Protein AF-A0AA36HNW7-F1 (afdb_monomer_lite)

Structure (mmCIF, N/CA/C/O backbone):
data_AF-A0AA36HNW7-F1
#
_entry.id   AF-A0AA36HNW7-F1
#
loop_
_atom_site.group_PDB
_atom_site.id
_atom_site.type_symbol
_atom_site.label_atom_id
_atom_site.label_alt_id
_atom_site.label_comp_id
_atom_site.label_asym_id
_atom_site.label_entity_id
_atom_site.label_seq_id
_atom_site.pdbx_PDB_ins_code
_atom_site.Cartn_x
_atom_site.Cartn_y
_atom_site.Cartn_z
_atom_site.occupancy
_atom_site.B_iso_or_equiv
_atom_site.auth_seq_id
_atom_site.auth_comp_id
_atom_site.auth_asym_id
_atom_site.auth_atom_id
_atom_site.pdbx_PDB_model_num
ATOM 1 N N . MET A 1 1 ? 58.683 -24.981 82.540 1.00 40.97 1 MET A N 1
ATOM 2 C CA . MET A 1 1 ? 58.123 -23.628 82.374 1.00 40.97 1 MET A CA 1
ATOM 3 C C . MET A 1 1 ? 56.638 -23.739 82.635 1.00 40.97 1 MET A C 1
ATOM 5 O O . MET A 1 1 ? 56.112 -24.827 82.447 1.00 40.97 1 MET A O 1
ATOM 9 N N . ALA A 1 2 ? 56.086 -22.683 83.215 1.00 39.12 2 ALA A N 1
ATOM 10 C CA . ALA A 1 2 ? 54.794 -22.607 83.881 1.00 39.12 2 ALA A CA 1
ATOM 11 C C . ALA A 1 2 ? 53.575 -22.820 82.965 1.00 39.12 2 ALA A C 1
ATOM 13 O O . ALA A 1 2 ? 53.744 -22.773 81.746 1.00 39.12 2 ALA A O 1
ATOM 14 N N . ASP A 1 3 ? 52.422 -22.957 83.635 1.00 48.12 3 ASP A N 1
ATOM 15 C CA . ASP A 1 3 ? 51.069 -22.542 83.219 1.00 48.12 3 ASP A CA 1
ATOM 16 C C . ASP A 1 3 ? 50.421 -23.309 82.059 1.00 48.12 3 ASP A C 1
ATOM 18 O O . ASP A 1 3 ? 51.093 -23.752 81.134 1.00 48.12 3 ASP A O 1
ATOM 22 N N . ASP A 1 4 ? 49.110 -23.513 81.980 1.00 48.12 4 ASP A N 1
ATOM 23 C CA . ASP A 1 4 ? 47.923 -23.227 82.807 1.00 48.12 4 ASP A CA 1
ATOM 24 C C . ASP A 1 4 ? 46.786 -23.997 82.080 1.00 48.12 4 ASP A C 1
ATOM 26 O O . ASP A 1 4 ? 46.882 -24.225 80.872 1.00 48.12 4 ASP A O 1
ATOM 30 N N . SER A 1 5 ? 45.951 -24.763 82.782 1.00 52.31 5 SER A N 1
ATOM 31 C CA . SER A 1 5 ? 44.573 -24.423 83.188 1.00 52.31 5 SER A CA 1
ATOM 32 C C . SER A 1 5 ? 43.526 -24.480 82.056 1.00 52.31 5 SER A C 1
ATOM 34 O O . SER A 1 5 ? 43.749 -23.991 80.956 1.00 52.31 5 SER A O 1
ATOM 36 N N . GLU A 1 6 ? 42.370 -25.060 82.420 1.00 48.31 6 GLU A N 1
ATOM 37 C CA . GLU A 1 6 ? 41.018 -24.709 81.932 1.00 48.31 6 GLU A CA 1
ATOM 38 C C . GLU A 1 6 ? 40.631 -25.207 80.513 1.00 48.31 6 GLU A C 1
ATOM 40 O O . GLU A 1 6 ? 41.457 -25.319 79.620 1.00 48.31 6 GLU A O 1
ATOM 45 N N . GLU A 1 7 ? 39.397 -25.615 80.205 1.00 52.88 7 GLU A N 1
ATOM 46 C CA . GLU A 1 7 ? 38.104 -25.500 80.889 1.00 52.88 7 GLU A CA 1
ATOM 47 C C . GLU A 1 7 ? 37.075 -26.462 80.244 1.00 52.88 7 GLU A C 1
ATOM 49 O O . GLU A 1 7 ? 37.308 -27.017 79.169 1.00 52.88 7 GLU A O 1
ATOM 54 N N . GLU A 1 8 ? 35.968 -26.654 80.963 1.00 54.25 8 GLU A N 1
ATOM 55 C CA . GLU A 1 8 ? 34.762 -27.455 80.693 1.00 54.25 8 GLU A CA 1
ATOM 56 C C . GLU A 1 8 ? 33.840 -26.882 79.578 1.00 54.25 8 GLU A C 1
ATOM 58 O O . GLU A 1 8 ? 34.217 -25.947 78.878 1.00 54.25 8 GLU A O 1
ATOM 63 N N . TYR A 1 9 ? 32.615 -27.437 79.502 1.00 52.56 9 TYR A N 1
ATOM 64 C CA . TYR A 1 9 ? 31.399 -27.112 78.722 1.00 52.56 9 TYR A CA 1
ATOM 65 C C . TYR A 1 9 ? 31.183 -28.009 77.487 1.00 52.56 9 TYR A C 1
ATOM 67 O O . TYR A 1 9 ? 31.938 -27.931 76.520 1.00 52.56 9 TYR A O 1
ATOM 75 N N . ASP A 1 10 ? 30.314 -29.031 77.502 1.00 47.56 10 ASP A N 1
ATOM 76 C CA . ASP A 1 10 ? 28.872 -29.163 77.847 1.00 47.56 10 ASP A CA 1
ATOM 77 C C . ASP A 1 10 ? 27.887 -28.400 76.937 1.00 47.56 10 ASP A C 1
ATOM 79 O O . ASP A 1 10 ? 28.086 -27.235 76.600 1.00 47.56 10 ASP A O 1
ATOM 83 N N . ASP A 1 11 ? 26.805 -29.134 76.640 1.00 48.81 11 ASP A N 1
ATOM 84 C CA . ASP A 1 11 ? 25.451 -28.760 76.201 1.00 48.81 11 ASP A CA 1
ATOM 85 C C . ASP A 1 11 ? 25.216 -28.432 74.715 1.00 48.81 11 ASP A C 1
ATOM 87 O O . ASP A 1 11 ? 25.818 -27.536 74.132 1.00 48.81 11 ASP A O 1
ATOM 91 N N . GLU A 1 12 ? 24.467 -29.250 73.962 1.00 52.19 12 GLU A N 1
ATOM 92 C CA . GLU A 1 12 ? 23.044 -29.666 74.064 1.00 52.19 12 GLU A CA 1
ATOM 93 C C . GLU A 1 12 ? 22.071 -28.703 73.348 1.00 52.19 12 GLU A C 1
ATOM 95 O O . GLU A 1 12 ? 22.206 -27.485 73.402 1.00 52.19 12 GLU A O 1
ATOM 100 N N . PHE A 1 13 ? 21.044 -29.334 72.757 1.00 43.16 13 PHE A N 1
ATOM 101 C CA . PHE A 1 13 ? 19.807 -28.828 72.132 1.00 43.16 13 PHE A CA 1
ATOM 102 C C . PHE A 1 13 ? 19.886 -28.437 70.642 1.00 43.16 13 PHE A C 1
ATOM 104 O O . PHE A 1 13 ? 20.606 -27.522 70.261 1.00 43.16 13 PHE A O 1
ATOM 111 N N . ALA A 1 14 ? 19.323 -29.260 69.740 1.00 48.19 14 ALA A N 1
ATOM 112 C CA . ALA A 1 14 ? 17.888 -29.399 69.383 1.00 48.19 14 ALA A CA 1
ATOM 113 C C . ALA A 1 14 ? 17.481 -28.293 68.377 1.00 48.19 14 ALA A C 1
ATOM 115 O O . ALA A 1 14 ? 17.985 -27.184 68.460 1.00 48.19 14 ALA A O 1
ATOM 116 N N . ASP A 1 15 ? 16.701 -28.502 67.321 1.00 48.69 15 ASP A N 1
ATOM 117 C CA . ASP A 1 15 ? 15.566 -29.388 67.096 1.00 48.69 15 ASP A CA 1
ATOM 118 C C . ASP A 1 15 ? 15.468 -29.765 65.604 1.00 48.69 15 ASP A C 1
ATOM 120 O O . ASP A 1 15 ? 15.880 -29.005 64.724 1.00 48.69 15 ASP A O 1
ATOM 124 N N . ASP A 1 16 ? 14.870 -30.929 65.351 1.00 52.97 16 ASP A N 1
ATOM 125 C CA . ASP A 1 16 ? 14.282 -31.313 64.071 1.00 52.97 16 ASP A CA 1
ATOM 126 C C . ASP A 1 16 ? 13.202 -30.291 63.671 1.00 52.97 16 ASP A C 1
ATOM 128 O O . ASP A 1 16 ? 12.225 -30.089 64.397 1.00 52.97 16 ASP A O 1
ATOM 132 N N . VAL A 1 17 ? 13.360 -29.664 62.504 1.00 51.28 17 VAL A N 1
ATOM 133 C CA . VAL A 1 17 ? 12.285 -28.924 61.838 1.00 51.28 17 VAL A CA 1
ATOM 134 C C . VAL A 1 17 ? 12.086 -29.551 60.468 1.00 51.28 17 VAL A C 1
ATOM 136 O O . VAL A 1 17 ? 12.950 -29.465 59.596 1.00 51.28 17 VAL A O 1
ATOM 139 N N . ASP A 1 18 ? 10.941 -30.215 60.328 1.00 51.00 18 ASP A N 1
ATOM 140 C CA . ASP A 1 18 ? 10.358 -30.646 59.066 1.00 51.00 18 ASP A CA 1
ATOM 141 C C . ASP A 1 18 ? 10.199 -29.422 58.146 1.00 51.00 18 ASP A C 1
ATOM 143 O O . ASP A 1 18 ? 9.286 -28.613 58.319 1.00 51.00 18 ASP A O 1
ATOM 147 N N . GLU A 1 19 ? 11.102 -29.258 57.177 1.00 49.25 19 GLU A N 1
ATOM 148 C CA . GLU A 1 19 ? 10.888 -28.344 56.054 1.00 49.25 19 GLU A CA 1
ATOM 149 C C . GLU A 1 19 ? 9.882 -28.995 55.097 1.00 49.25 19 GLU A C 1
ATOM 151 O O . GLU A 1 19 ? 10.225 -29.810 54.236 1.00 49.25 19 GLU A O 1
ATOM 156 N N . GLU A 1 20 ? 8.606 -28.649 55.288 1.00 44.53 20 GLU A N 1
ATOM 157 C CA . GLU A 1 20 ? 7.594 -28.728 54.241 1.00 44.53 20 GLU A CA 1
ATOM 158 C C . GLU A 1 20 ? 8.115 -27.938 53.033 1.00 44.53 20 GLU A C 1
ATOM 160 O O . GLU A 1 20 ? 8.196 -26.711 53.049 1.00 44.53 20 GLU A O 1
ATOM 165 N N . VAL A 1 21 ? 8.521 -28.662 51.990 1.00 49.69 21 VAL A N 1
ATOM 166 C CA . VAL A 1 21 ? 8.778 -28.090 50.669 1.00 49.69 21 VAL A CA 1
ATOM 167 C C . VAL A 1 21 ? 7.419 -27.658 50.128 1.00 49.69 21 VAL A C 1
ATOM 169 O O . VAL A 1 21 ? 6.683 -28.466 49.562 1.00 49.69 21 VAL A O 1
ATOM 172 N N . GLU A 1 22 ? 7.061 -26.398 50.367 1.00 43.06 22 GLU A N 1
ATOM 173 C CA . GLU A 1 22 ? 6.035 -25.721 49.586 1.00 43.06 22 GLU A CA 1
ATOM 174 C C . GLU A 1 22 ? 6.521 -25.743 48.130 1.00 43.06 22 GLU A C 1
ATOM 176 O O . GLU A 1 22 ? 7.488 -25.074 47.764 1.00 43.06 22 GLU A O 1
ATOM 181 N N . GLU A 1 23 ? 5.904 -26.598 47.311 1.00 45.22 23 GLU A N 1
ATOM 182 C CA . GLU A 1 23 ? 5.955 -26.468 45.860 1.00 45.22 23 GLU A CA 1
ATOM 183 C C . GLU A 1 23 ? 5.345 -25.098 45.542 1.00 45.22 23 GLU A C 1
ATOM 185 O O . GLU A 1 23 ? 4.126 -24.937 45.497 1.00 45.22 23 GLU A O 1
ATOM 190 N N . GLU A 1 24 ? 6.201 -24.080 45.420 1.00 41.47 24 GLU A N 1
ATOM 191 C CA . GLU A 1 24 ? 5.842 -22.813 44.802 1.00 41.47 24 GLU A CA 1
ATOM 192 C C . GLU A 1 24 ? 5.391 -23.147 43.378 1.00 41.47 24 GLU A C 1
ATOM 194 O O . GLU A 1 24 ? 6.207 -23.385 42.486 1.00 41.47 24 GLU A O 1
ATOM 199 N N . ASP A 1 25 ? 4.072 -23.229 43.192 1.00 44.16 25 ASP A N 1
ATOM 200 C CA . ASP A 1 25 ? 3.432 -23.166 41.890 1.00 44.16 25 ASP A CA 1
ATOM 201 C C . ASP A 1 25 ? 3.979 -21.910 41.200 1.00 44.16 25 ASP A C 1
ATOM 203 O O . ASP A 1 25 ? 3.560 -20.784 41.487 1.00 44.16 25 ASP A O 1
ATOM 207 N N . GLU A 1 26 ? 4.958 -22.095 40.311 1.00 43.75 26 GLU A N 1
ATOM 208 C CA . GLU A 1 26 ? 5.358 -21.093 39.336 1.00 43.75 26 GLU A CA 1
ATOM 209 C C . GLU A 1 26 ? 4.118 -20.816 38.475 1.00 43.75 26 GLU A C 1
ATOM 211 O O . GLU A 1 26 ? 3.890 -21.442 37.437 1.00 43.75 26 GLU A O 1
ATOM 216 N N . GLU A 1 27 ? 3.263 -19.895 38.931 1.00 42.59 27 GLU A N 1
ATOM 217 C CA . GLU A 1 27 ? 2.262 -19.243 38.101 1.00 42.59 27 GLU A CA 1
ATOM 218 C C . GLU A 1 27 ? 3.038 -18.557 36.976 1.00 42.59 27 GLU A C 1
ATOM 220 O O . GLU A 1 27 ? 3.481 -17.413 37.100 1.00 42.59 27 GLU A O 1
ATOM 225 N N . GLU A 1 28 ? 3.236 -19.286 35.872 1.00 42.28 28 GLU A N 1
ATOM 226 C CA . GLU A 1 28 ? 3.690 -18.742 34.604 1.00 42.28 28 GLU A CA 1
ATOM 227 C C . GLU A 1 28 ? 2.844 -17.501 34.339 1.00 42.28 28 GLU A C 1
ATOM 229 O O . GLU A 1 28 ? 1.648 -17.587 34.032 1.00 42.28 28 GLU A O 1
ATOM 234 N N . ALA A 1 29 ? 3.462 -16.333 34.514 1.00 37.69 29 ALA A N 1
ATOM 235 C CA . ALA A 1 29 ? 2.842 -15.054 34.260 1.00 37.69 29 ALA A CA 1
ATOM 236 C C . ALA A 1 29 ? 2.388 -15.059 32.800 1.00 37.69 29 ALA A C 1
ATOM 238 O O . ALA A 1 29 ? 3.183 -14.834 31.885 1.00 37.69 29 ALA A O 1
ATOM 239 N N . LYS A 1 30 ? 1.105 -15.371 32.574 1.00 45.53 30 LYS A N 1
ATOM 240 C CA . LYS A 1 30 ? 0.478 -15.345 31.256 1.00 45.53 30 LYS A CA 1
ATOM 241 C C . LYS A 1 30 ? 0.674 -13.943 30.716 1.00 45.53 30 LYS A C 1
ATOM 243 O O . LYS A 1 30 ? -0.021 -13.017 31.129 1.00 45.53 30 LYS A O 1
ATOM 248 N N . VAL A 1 31 ? 1.640 -13.796 29.814 1.00 42.62 31 VAL A N 1
ATOM 249 C CA . VAL A 1 31 ? 1.907 -12.554 29.098 1.00 42.62 31 VAL A CA 1
ATOM 250 C C . VAL A 1 31 ? 0.608 -12.181 28.396 1.00 42.62 31 VAL A C 1
ATOM 252 O O . VAL A 1 31 ? 0.211 -12.790 27.402 1.00 42.62 31 VAL A O 1
ATOM 255 N N . GLN A 1 32 ? -0.111 -11.225 28.982 1.00 43.09 32 GLN A N 1
ATOM 256 C CA . GLN A 1 32 ? -1.352 -10.708 28.438 1.00 43.09 32 GLN A CA 1
ATOM 257 C C . GLN A 1 32 ? -0.974 -9.925 27.183 1.00 43.09 32 GLN A C 1
ATOM 259 O O . GLN A 1 32 ? -0.539 -8.777 27.250 1.00 43.09 32 GLN A O 1
ATOM 264 N N . HIS A 1 33 ? -1.058 -10.585 26.029 1.00 55.44 33 HIS A N 1
ATOM 265 C CA . HIS A 1 33 ? -0.846 -9.924 24.753 1.00 55.44 33 HIS A CA 1
ATOM 266 C C . HIS A 1 33 ? -1.874 -8.806 24.591 1.00 55.44 33 HIS A C 1
ATOM 268 O O . HIS A 1 33 ? -3.076 -9.020 24.753 1.00 55.44 33 HIS A O 1
ATOM 274 N N . ASP A 1 34 ? -1.370 -7.618 24.268 1.00 56.12 34 ASP A N 1
ATOM 275 C CA . ASP A 1 34 ? -2.137 -6.402 24.028 1.00 56.12 34 ASP A CA 1
ATOM 276 C C . ASP A 1 34 ? -3.187 -6.689 22.936 1.00 56.12 34 ASP A C 1
ATOM 278 O O . ASP A 1 34 ? -2.867 -6.810 21.750 1.00 56.12 34 ASP A O 1
ATOM 282 N N . GLY A 1 35 ? -4.436 -6.910 23.358 1.00 63.75 35 GLY A N 1
ATOM 283 C CA . GLY A 1 35 ? -5.522 -7.466 22.547 1.00 63.75 35 GLY A CA 1
ATOM 284 C C . GLY A 1 35 ? -5.999 -6.515 21.452 1.00 63.75 35 GLY A C 1
ATOM 285 O O . GLY A 1 35 ? -7.087 -5.947 21.534 1.00 63.75 35 GLY A O 1
ATOM 286 N N . PHE A 1 36 ? -5.193 -6.320 20.406 1.00 83.56 36 PHE A N 1
ATOM 287 C CA . PHE A 1 36 ? -5.546 -5.439 19.294 1.00 83.56 36 PHE A CA 1
ATOM 288 C C . PHE A 1 36 ? -6.604 -6.054 18.370 1.00 83.56 36 PHE A C 1
ATOM 290 O O . PHE A 1 36 ? -7.168 -5.338 17.543 1.00 83.56 36 PHE A O 1
ATOM 297 N N . VAL A 1 37 ? -6.885 -7.352 18.493 1.00 89.81 37 VAL A N 1
ATOM 298 C CA . VAL A 1 37 ? -7.984 -8.038 17.811 1.00 89.81 37 VAL A CA 1
ATOM 299 C C . VAL A 1 37 ? -8.856 -8.725 18.848 1.00 89.81 37 VAL A C 1
ATOM 301 O O . VAL A 1 37 ? -8.359 -9.398 19.744 1.00 89.81 37 VAL A O 1
ATOM 304 N N . SER A 1 38 ? -10.165 -8.584 18.685 1.00 91.12 38 SER A N 1
ATOM 305 C CA . SER A 1 38 ? -11.169 -9.383 19.371 1.00 91.12 38 SER A CA 1
ATOM 306 C C . SER A 1 38 ? -12.072 -10.048 18.341 1.00 91.12 38 SER A C 1
ATOM 308 O O . SER A 1 38 ? -12.270 -9.541 17.234 1.00 91.12 38 SER A O 1
ATOM 310 N N . ALA A 1 39 ? -12.625 -11.207 18.678 1.00 90.62 39 ALA A N 1
ATOM 311 C CA . ALA A 1 39 ? -13.586 -11.875 17.820 1.00 90.62 39 ALA A CA 1
ATOM 312 C C . ALA A 1 39 ? -14.734 -12.458 18.638 1.00 90.62 39 ALA A C 1
ATOM 314 O O . ALA A 1 39 ? -14.552 -12.912 19.767 1.00 90.62 39 ALA A O 1
ATOM 315 N N . ILE A 1 40 ? -15.926 -12.411 18.054 1.00 90.25 40 ILE A N 1
ATOM 316 C CA . ILE A 1 40 ? -17.158 -12.939 18.629 1.00 90.25 40 ILE A CA 1
ATOM 317 C C . ILE A 1 40 ? -17.687 -13.991 17.666 1.00 90.25 40 ILE A C 1
ATOM 319 O O . ILE A 1 40 ? -17.880 -13.727 16.476 1.00 90.25 40 ILE A O 1
ATOM 323 N N . PHE A 1 41 ? -17.936 -15.182 18.191 1.00 87.88 41 PHE A N 1
ATOM 324 C CA . PHE A 1 41 ? -18.614 -16.247 17.480 1.00 87.88 41 PHE A CA 1
ATOM 325 C C . PHE A 1 41 ? -20.074 -16.303 17.916 1.00 87.88 41 PHE A C 1
ATOM 327 O O . PHE A 1 41 ? -20.367 -16.422 19.101 1.00 87.88 41 PHE A O 1
ATOM 334 N N . THR A 1 42 ? -20.990 -16.232 16.957 1.00 87.06 42 THR A N 1
ATOM 335 C CA . THR A 1 42 ? -22.423 -16.426 17.199 1.00 87.06 42 THR A CA 1
ATOM 336 C C . THR A 1 42 ? -22.803 -17.847 16.799 1.00 87.06 42 THR A C 1
ATOM 338 O O . THR A 1 42 ? -22.610 -18.223 15.640 1.00 87.06 42 THR A O 1
ATOM 341 N N . THR A 1 43 ? -23.304 -18.637 17.749 1.00 83.12 43 THR A N 1
ATOM 342 C CA . THR A 1 43 ? -23.745 -20.026 17.545 1.00 83.12 43 THR A CA 1
ATOM 343 C C . THR A 1 43 ? -25.078 -20.096 16.788 1.00 83.12 43 THR A C 1
ATOM 345 O O . THR A 1 43 ? -25.769 -19.091 16.613 1.00 83.12 43 THR A O 1
ATOM 348 N N . ALA A 1 44 ? -25.493 -21.308 16.406 1.00 80.31 44 ALA A N 1
ATOM 349 C CA . ALA A 1 44 ? -26.814 -21.564 15.822 1.00 80.31 44 ALA A CA 1
ATOM 350 C C . ALA A 1 44 ? -27.973 -21.200 16.762 1.00 80.31 44 ALA A C 1
ATOM 352 O O . ALA A 1 44 ? -29.042 -20.802 16.301 1.00 80.31 44 ALA A O 1
ATOM 353 N N . SER A 1 45 ? -27.749 -21.307 18.075 1.00 82.81 45 SER A N 1
ATOM 354 C CA . SER A 1 45 ? -28.682 -20.886 19.122 1.00 82.81 45 SER A CA 1
ATOM 355 C C . SER A 1 45 ? -28.746 -19.359 19.301 1.00 82.81 45 SER A C 1
ATOM 357 O O . SER A 1 45 ? -29.611 -18.867 20.021 1.00 82.81 45 SER A O 1
ATOM 359 N N . GLY A 1 46 ? -27.873 -18.601 18.625 1.00 83.88 46 GLY A N 1
ATOM 360 C CA . GLY A 1 46 ? -27.765 -17.145 18.743 1.00 83.88 46 GLY A CA 1
ATOM 361 C C . GLY A 1 46 ? -26.891 -16.677 19.909 1.00 83.88 46 GLY A C 1
ATOM 362 O O . GLY A 1 46 ? -26.746 -15.471 20.111 1.00 83.88 46 GLY A O 1
ATOM 363 N N . SER A 1 47 ? -26.292 -17.601 20.662 1.00 85.44 47 SER A N 1
ATOM 364 C CA . SER A 1 47 ? -25.374 -17.287 21.757 1.00 85.44 47 SER A CA 1
ATOM 365 C C . SER A 1 47 ? -24.084 -16.684 21.213 1.00 85.44 47 SER A C 1
ATOM 367 O O . SER A 1 47 ? -23.501 -17.196 20.257 1.00 85.44 47 SER A O 1
ATOM 369 N N . GLN A 1 48 ? -23.629 -15.595 21.830 1.00 88.81 48 GLN A N 1
ATOM 370 C CA . GLN A 1 48 ? -22.372 -14.938 21.488 1.00 88.81 48 GLN A CA 1
ATOM 371 C C . GLN A 1 48 ? -21.275 -15.394 22.443 1.00 88.81 48 GLN A C 1
ATOM 373 O O . GLN A 1 48 ? -21.372 -15.185 23.650 1.00 88.81 48 GLN A O 1
ATOM 378 N N . VAL A 1 49 ? -20.229 -15.995 21.889 1.00 87.62 49 VAL A N 1
ATOM 379 C CA . VAL A 1 49 ? -19.088 -16.517 22.638 1.00 87.62 49 VAL A CA 1
ATOM 380 C C . VAL A 1 49 ? -17.830 -15.767 22.190 1.00 87.62 49 VAL A C 1
ATOM 382 O O . VAL A 1 49 ? -17.553 -15.713 20.984 1.00 87.62 49 VAL A O 1
ATOM 385 N N . PRO A 1 50 ? -17.068 -15.150 23.111 1.00 88.56 50 PRO A N 1
ATOM 386 C CA . PRO A 1 50 ? -15.793 -14.535 22.767 1.00 88.56 50 PRO A CA 1
ATOM 387 C C . PRO A 1 50 ? -14.805 -15.612 22.312 1.00 88.56 50 PRO A C 1
ATOM 389 O O . PRO A 1 50 ? -14.687 -16.669 22.929 1.00 88.56 50 PRO A O 1
ATOM 392 N N . VAL A 1 51 ? -14.099 -15.347 21.218 1.00 89.75 51 VAL A N 1
ATOM 393 C CA . VAL A 1 51 ? -13.125 -16.280 20.646 1.00 89.75 51 VAL A CA 1
ATOM 394 C C . VAL A 1 51 ? -11.769 -16.070 21.325 1.00 89.75 51 VAL A C 1
ATOM 396 O O . VAL A 1 51 ? -11.264 -14.944 21.298 1.00 89.75 51 VAL A O 1
ATOM 399 N N . PRO A 1 52 ? -11.161 -17.118 21.910 1.00 90.31 52 PRO A N 1
ATOM 400 C CA . PRO A 1 52 ? -9.821 -17.037 22.473 1.00 90.31 52 PRO A CA 1
ATOM 401 C C . PRO A 1 52 ? -8.782 -16.664 21.416 1.00 90.31 52 PRO A C 1
ATOM 403 O O . PRO A 1 52 ? -8.883 -17.033 20.243 1.00 90.31 52 PRO A O 1
ATOM 406 N N . THR A 1 53 ? -7.759 -15.942 21.852 1.00 91.31 53 THR A N 1
ATOM 407 C CA . THR A 1 53 ? -6.684 -15.461 20.989 1.00 91.31 53 THR A CA 1
ATOM 408 C C . THR A 1 53 ? -5.338 -15.911 21.525 1.00 91.31 53 THR A C 1
ATOM 410 O O . THR A 1 53 ? -5.076 -15.755 22.717 1.00 91.31 53 THR A O 1
ATOM 413 N N . VAL A 1 54 ? -4.468 -16.404 20.648 1.00 91.81 54 VAL A N 1
ATOM 414 C CA . VAL A 1 54 ? -3.080 -16.763 20.983 1.00 91.81 54 VAL A CA 1
ATOM 415 C C . VAL A 1 54 ? -2.120 -16.185 19.951 1.00 91.81 54 VAL A C 1
ATOM 417 O O . VAL A 1 54 ? -2.540 -15.754 18.876 1.00 91.81 54 VAL A O 1
ATOM 420 N N . LEU A 1 55 ? -0.826 -16.160 20.261 1.00 90.06 55 LEU A N 1
ATOM 421 C CA . LEU A 1 55 ? 0.187 -15.760 19.291 1.00 90.06 55 LEU A CA 1
ATOM 422 C C . LEU A 1 55 ? 0.293 -16.819 18.182 1.00 90.06 55 LEU A C 1
ATOM 424 O O . LEU A 1 55 ? 0.354 -18.019 18.453 1.00 90.06 55 LEU A O 1
ATOM 428 N N . ALA A 1 56 ? 0.311 -16.380 16.927 1.00 88.88 56 ALA A N 1
ATOM 429 C CA . ALA A 1 56 ? 0.569 -17.236 15.780 1.00 88.88 56 ALA A CA 1
ATOM 430 C C . ALA A 1 56 ? 2.071 -17.560 15.725 1.00 88.88 56 ALA A C 1
ATOM 432 O O . ALA A 1 56 ? 2.881 -16.750 15.275 1.00 88.88 56 ALA A O 1
ATOM 433 N N . GLN A 1 57 ? 2.428 -18.744 16.217 1.00 89.94 57 GLN A N 1
ATOM 434 C CA . GLN A 1 57 ? 3.792 -19.273 16.253 1.00 89.94 57 GLN A CA 1
ATOM 435 C C . GLN A 1 57 ? 3.780 -20.797 16.083 1.00 89.94 57 GLN A C 1
ATOM 437 O O . GLN A 1 57 ? 2.727 -21.432 16.211 1.00 89.94 57 GLN A O 1
ATOM 442 N N . ASP A 1 58 ? 4.938 -21.388 15.803 1.00 87.00 58 ASP A N 1
ATOM 443 C CA . ASP A 1 58 ? 5.067 -22.840 15.678 1.00 87.00 58 ASP A CA 1
ATOM 444 C C . ASP A 1 58 ? 4.661 -23.532 16.992 1.00 87.00 58 ASP A C 1
ATOM 446 O O . ASP A 1 58 ? 4.952 -23.066 18.095 1.00 87.00 58 ASP A O 1
ATOM 450 N N . GLY A 1 59 ? 3.917 -24.630 16.879 1.00 88.19 59 GLY A N 1
ATOM 451 C CA . GLY A 1 59 ? 3.341 -25.364 18.005 1.00 88.19 59 GLY A CA 1
ATOM 452 C C . GLY A 1 59 ? 2.041 -24.777 18.568 1.00 88.19 59 GLY A C 1
ATOM 453 O O . GLY A 1 59 ? 1.391 -25.446 19.377 1.00 88.19 59 GLY A O 1
ATOM 454 N N . ALA A 1 60 ? 1.614 -23.581 18.141 1.00 89.06 60 ALA A N 1
ATOM 455 C CA . ALA A 1 60 ? 0.368 -22.988 18.621 1.00 89.06 60 ALA A CA 1
ATOM 456 C C . ALA A 1 60 ? -0.839 -23.858 18.238 1.00 89.06 60 ALA A C 1
ATOM 458 O O . ALA A 1 60 ? -1.000 -24.266 17.083 1.00 89.06 60 ALA A O 1
ATOM 459 N N . SER A 1 61 ? -1.702 -24.132 19.218 1.00 89.12 61 SER A N 1
ATOM 460 C CA . SER A 1 61 ? -2.932 -24.897 18.994 1.00 89.12 61 SER A CA 1
ATOM 461 C C . SER A 1 61 ? -3.907 -24.075 18.156 1.00 89.12 61 SER A C 1
ATOM 463 O O . SER A 1 61 ? -4.203 -22.929 18.490 1.00 89.12 61 SER A O 1
ATOM 465 N N . ILE A 1 62 ? -4.405 -24.655 17.066 1.00 87.38 62 ILE A N 1
ATOM 466 C CA . ILE A 1 62 ? -5.284 -23.963 16.112 1.00 87.38 62 ILE A CA 1
ATOM 467 C C . ILE A 1 62 ? -6.703 -23.852 16.659 1.00 87.38 62 ILE A C 1
ATOM 469 O O . ILE A 1 62 ? -7.356 -22.820 16.515 1.00 87.38 62 ILE A O 1
ATOM 473 N N . TRP A 1 63 ? -7.174 -24.920 17.297 1.00 88.25 63 TRP A N 1
ATOM 474 C CA . TRP A 1 63 ? -8.532 -25.018 17.815 1.00 88.25 63 TRP A CA 1
ATOM 475 C C . TRP A 1 63 ? -8.557 -24.719 19.308 1.00 88.25 63 TRP A C 1
ATOM 477 O O . TRP A 1 63 ? -7.634 -25.091 20.035 1.00 88.25 63 TRP A O 1
ATOM 487 N N . ALA A 1 64 ? -9.633 -24.082 19.768 1.00 78.50 64 ALA A N 1
ATOM 488 C CA . ALA A 1 64 ? -9.900 -23.995 21.197 1.00 78.50 64 ALA A CA 1
ATOM 489 C C . ALA A 1 64 ? -10.102 -25.416 21.752 1.00 78.50 64 ALA A C 1
ATOM 491 O O . ALA A 1 64 ? -10.832 -26.214 21.159 1.00 78.50 64 ALA A O 1
ATOM 492 N N . GLY A 1 65 ? -9.433 -25.739 22.861 1.00 68.00 65 GLY A N 1
ATOM 493 C CA . GLY A 1 65 ? -9.625 -27.017 23.551 1.00 68.00 65 GLY A CA 1
ATOM 494 C C . GLY A 1 65 ? -11.000 -27.125 24.220 1.00 68.00 65 GLY A C 1
ATOM 495 O O . GLY A 1 65 ? -11.755 -26.153 24.273 1.00 68.00 65 GLY A O 1
ATOM 496 N N . ASP A 1 66 ? -11.284 -28.291 24.808 1.00 62.72 66 ASP A N 1
ATOM 497 C CA . ASP A 1 66 ? -12.542 -28.606 25.518 1.00 62.72 66 ASP A CA 1
ATOM 498 C C . ASP A 1 66 ? -12.823 -27.711 26.745 1.00 62.72 66 ASP A C 1
ATOM 500 O O . ASP A 1 66 ? -13.883 -27.801 27.358 1.00 62.72 66 ASP A O 1
ATOM 504 N N . ALA A 1 67 ? -11.888 -26.831 27.110 1.00 53.75 67 ALA A N 1
ATOM 505 C CA . ALA A 1 67 ? -11.990 -25.908 28.238 1.00 53.75 67 ALA A CA 1
ATOM 506 C C . ALA A 1 67 ? -13.042 -24.794 28.059 1.00 53.75 67 ALA A C 1
ATOM 508 O O . ALA A 1 67 ? -13.254 -24.000 28.973 1.00 53.75 67 ALA A O 1
ATOM 509 N N . TYR A 1 68 ? -13.687 -24.708 26.897 1.00 59.06 68 TYR A N 1
ATOM 510 C CA . TYR A 1 68 ? -14.665 -23.674 26.583 1.00 59.06 68 TYR A CA 1
ATOM 511 C C . TYR A 1 68 ? -16.015 -24.309 26.236 1.00 59.06 68 TYR A C 1
ATOM 513 O O . TYR A 1 68 ? -16.058 -25.315 25.529 1.00 59.06 68 TYR A O 1
ATOM 521 N N . GLU A 1 69 ? -17.114 -23.708 26.710 1.00 59.00 69 GLU A N 1
ATOM 522 C CA . GLU A 1 69 ? -18.502 -24.155 26.491 1.00 59.00 69 GLU A CA 1
ATOM 523 C C . GLU A 1 69 ? -18.958 -23.979 25.028 1.00 59.00 69 GLU A C 1
ATOM 525 O O . GLU A 1 69 ? -19.904 -23.258 24.713 1.00 59.00 69 GLU A O 1
ATOM 530 N N . TRP A 1 70 ? -18.272 -24.626 24.091 1.00 65.38 70 TRP A N 1
ATOM 531 C CA . TRP A 1 70 ? -18.702 -24.699 22.705 1.00 65.38 70 TRP A CA 1
ATOM 532 C C . TRP A 1 70 ? -19.636 -25.899 22.540 1.00 65.38 70 TRP A C 1
ATOM 534 O O . TRP A 1 70 ? -19.292 -27.026 22.887 1.00 65.38 70 TRP A O 1
ATOM 544 N N . GLU A 1 71 ? -20.809 -25.689 21.937 1.00 63.09 71 GLU A N 1
ATOM 545 C CA . GLU A 1 71 ? -21.741 -26.776 21.580 1.00 63.09 71 GLU A CA 1
ATOM 546 C C . GLU A 1 71 ? -21.123 -27.785 20.575 1.00 63.09 71 GLU A C 1
ATOM 548 O O . GLU A 1 71 ? -21.685 -28.852 20.323 1.00 63.09 71 GLU A O 1
ATOM 553 N N . MET A 1 72 ? -19.953 -27.469 20.002 1.00 61.72 72 MET A N 1
ATOM 554 C CA . MET A 1 72 ? -19.189 -28.311 19.081 1.00 61.72 72 MET A CA 1
ATOM 555 C C . MET A 1 72 ? -17.952 -28.895 19.774 1.00 61.72 72 MET A C 1
ATOM 557 O O . MET A 1 72 ? -17.060 -28.151 20.175 1.00 61.72 72 MET A O 1
ATOM 561 N N . LYS A 1 73 ? -17.858 -30.229 19.856 1.00 58.47 73 LYS A N 1
ATOM 562 C CA . LYS A 1 73 ? -16.640 -30.908 20.332 1.00 58.47 73 LYS A CA 1
ATOM 563 C C . LYS A 1 73 ? -15.485 -30.688 19.354 1.00 58.47 73 LYS A C 1
ATOM 565 O O . LYS A 1 73 ? -15.649 -30.919 18.153 1.00 58.47 73 LYS A O 1
ATOM 570 N N . ALA A 1 74 ? -14.315 -30.303 19.862 1.00 59.28 74 ALA A N 1
ATOM 571 C CA . ALA A 1 74 ? -13.099 -30.216 19.062 1.00 59.28 74 ALA A CA 1
ATOM 572 C C . ALA A 1 74 ? -12.683 -31.631 18.623 1.00 59.28 74 ALA A C 1
ATOM 574 O O . ALA A 1 74 ? -12.220 -32.440 19.418 1.00 59.28 74 ALA A O 1
ATOM 575 N N . ALA A 1 75 ? -12.898 -31.964 17.349 1.00 57.03 75 ALA A N 1
ATOM 576 C CA . ALA A 1 75 ? -12.738 -33.338 16.873 1.00 57.03 75 ALA A CA 1
ATOM 577 C C . ALA A 1 75 ? -11.272 -33.792 16.716 1.00 57.03 75 ALA A C 1
ATOM 579 O O . ALA A 1 75 ? -11.041 -34.984 16.532 1.00 57.03 75 ALA A O 1
ATOM 580 N N . CYS A 1 76 ? -10.287 -32.886 16.763 1.00 67.56 76 CYS A N 1
ATOM 581 C CA . CYS A 1 76 ? -8.872 -33.254 16.676 1.00 67.56 76 CYS A CA 1
ATOM 582 C C . CYS A 1 76 ? -7.958 -32.102 17.134 1.00 67.56 76 CYS A C 1
ATOM 584 O O . CYS A 1 76 ? -8.129 -30.990 16.624 1.00 67.56 76 CYS A O 1
ATOM 586 N N . PRO A 1 77 ? -6.968 -32.329 18.017 1.00 76.31 77 PRO A N 1
ATOM 587 C CA . PRO A 1 77 ? -5.918 -31.351 18.274 1.00 76.31 77 PRO A CA 1
ATOM 588 C C . PRO A 1 77 ? -5.083 -31.150 17.001 1.00 76.31 77 PRO A C 1
ATOM 590 O O . PRO A 1 77 ? -4.587 -32.106 16.401 1.00 76.31 77 PRO A O 1
ATOM 593 N N . ALA A 1 78 ? -4.954 -29.895 16.572 1.00 85.25 78 ALA A N 1
ATOM 594 C CA . ALA A 1 78 ? -4.080 -29.500 15.475 1.00 85.25 78 ALA A CA 1
ATOM 595 C C . ALA A 1 78 ? -3.197 -28.345 15.938 1.00 85.25 78 ALA A C 1
ATOM 597 O O . ALA A 1 78 ? -3.684 -27.403 16.573 1.00 85.25 78 ALA A O 1
ATOM 598 N N . LYS A 1 79 ? -1.910 -28.424 15.609 1.00 89.25 79 LYS A N 1
ATOM 599 C CA . LYS A 1 79 ? -0.915 -27.400 15.931 1.00 89.25 79 LYS A CA 1
ATOM 600 C C . LYS A 1 79 ? -0.303 -26.855 14.654 1.00 89.25 79 LYS A C 1
ATOM 602 O O . LYS A 1 79 ? -0.045 -27.616 13.718 1.00 89.25 79 LYS A O 1
ATOM 607 N N . LEU A 1 80 ? -0.063 -25.547 14.625 1.00 87.88 80 LEU A N 1
ATOM 608 C CA . LEU A 1 80 ? 0.732 -24.930 13.568 1.00 87.88 80 LEU A CA 1
ATOM 609 C C . LEU A 1 80 ? 2.129 -25.559 13.568 1.00 87.88 80 LEU A C 1
ATOM 611 O O . LEU A 1 80 ? 2.728 -25.727 14.627 1.00 87.88 80 LEU A O 1
ATOM 615 N N . ALA A 1 81 ? 2.615 -25.959 12.398 1.00 84.75 81 ALA A N 1
ATOM 616 C CA . ALA A 1 81 ? 3.882 -26.671 12.261 1.00 84.75 81 ALA A CA 1
ATOM 617 C C . ALA A 1 81 ? 4.957 -25.808 11.604 1.00 84.75 81 ALA A C 1
ATOM 619 O O . ALA A 1 81 ? 6.069 -25.742 12.109 1.00 84.75 81 ALA A O 1
ATOM 620 N N . GLU A 1 82 ? 4.614 -25.154 10.494 1.00 81.69 82 GLU A N 1
ATOM 621 C CA . GLU A 1 82 ? 5.480 -24.190 9.816 1.00 81.69 82 GLU A CA 1
ATOM 622 C C . GLU A 1 82 ? 4.651 -22.920 9.589 1.00 81.69 82 GLU A C 1
ATOM 624 O O . GLU A 1 82 ? 3.834 -22.858 8.660 1.00 81.69 82 GLU A O 1
ATOM 629 N N . VAL A 1 83 ? 4.800 -21.932 10.478 1.00 80.19 83 VAL A N 1
ATOM 630 C CA . VAL A 1 83 ? 4.132 -20.631 10.361 1.00 80.19 83 VAL A CA 1
ATOM 631 C C . VAL A 1 83 ? 4.954 -19.714 9.450 1.00 80.19 83 VAL A C 1
ATOM 633 O O . VAL A 1 83 ? 6.096 -19.386 9.779 1.00 80.19 83 VAL A O 1
ATOM 636 N N . PRO A 1 84 ? 4.391 -19.239 8.322 1.00 72.25 84 PRO A N 1
ATOM 637 C CA . PRO A 1 84 ? 5.033 -18.268 7.460 1.00 72.25 84 PRO A CA 1
ATOM 638 C C . PRO A 1 84 ? 5.416 -17.029 8.258 1.00 72.25 84 PRO A C 1
ATOM 640 O O . PRO A 1 84 ? 4.618 -16.519 9.042 1.00 72.25 84 PRO A O 1
ATOM 643 N N . ALA A 1 85 ? 6.602 -16.489 8.001 1.00 64.38 85 ALA A N 1
ATOM 644 C CA . ALA A 1 85 ? 7.134 -15.365 8.766 1.00 64.38 85 ALA A CA 1
ATOM 645 C C . ALA A 1 85 ? 6.228 -14.112 8.758 1.00 64.38 85 ALA A C 1
ATOM 647 O O . ALA A 1 85 ? 6.237 -13.344 9.708 1.00 64.38 85 ALA A O 1
ATOM 648 N N . HIS A 1 86 ? 5.381 -13.928 7.738 1.00 63.88 86 HIS A N 1
ATOM 649 C CA . HIS A 1 86 ? 4.408 -12.828 7.698 1.00 63.88 86 HIS A CA 1
ATOM 650 C C . HIS A 1 86 ? 3.187 -13.032 8.616 1.00 63.88 86 HIS A C 1
ATOM 652 O O . HIS A 1 86 ? 2.448 -12.078 8.842 1.00 63.88 86 HIS A O 1
ATOM 658 N N . LEU A 1 87 ? 2.955 -14.253 9.109 1.00 78.69 87 LEU A N 1
ATOM 659 C CA . LEU A 1 87 ? 1.946 -14.576 10.122 1.00 78.69 87 LEU A CA 1
ATOM 660 C C . LEU A 1 87 ? 2.545 -14.633 11.532 1.00 78.69 87 LEU A C 1
ATOM 662 O O . LEU A 1 87 ? 1.793 -14.539 12.501 1.00 78.69 87 LEU A O 1
ATOM 666 N N . GLN A 1 88 ? 3.870 -14.783 11.651 1.00 76.25 88 GLN A N 1
ATOM 667 C CA . GLN A 1 88 ? 4.560 -14.825 12.940 1.00 76.25 88 GLN A CA 1
ATOM 668 C C . GLN A 1 88 ? 4.351 -13.517 13.709 1.00 76.25 88 GLN A C 1
ATOM 670 O O . GLN A 1 88 ? 4.436 -12.424 13.151 1.00 76.25 88 GLN A O 1
ATOM 675 N N . GLY A 1 89 ? 4.028 -13.635 14.998 1.00 74.38 89 GLY A N 1
ATOM 676 C CA . GLY A 1 89 ? 3.686 -12.484 15.840 1.00 74.38 89 GLY A CA 1
ATOM 677 C C . GLY A 1 89 ? 2.265 -11.943 15.622 1.00 74.38 89 GLY A C 1
ATOM 678 O O . GLY A 1 89 ? 1.838 -11.028 16.325 1.00 74.38 89 GLY A O 1
ATOM 679 N N . GLY A 1 90 ? 1.510 -12.511 14.675 1.00 85.94 90 GLY A N 1
ATOM 680 C CA . GLY A 1 90 ? 0.082 -12.259 14.524 1.00 85.94 90 GLY A CA 1
ATOM 681 C C . GLY A 1 90 ? -0.748 -12.887 15.645 1.00 85.94 90 GLY A C 1
ATOM 682 O O . GLY A 1 90 ? -0.274 -13.695 16.438 1.00 85.94 90 GLY A O 1
ATOM 683 N N . THR A 1 91 ? -2.026 -12.540 15.696 1.00 92.19 91 THR A N 1
ATOM 684 C CA . THR A 1 91 ? -3.010 -13.092 16.626 1.00 92.19 91 THR A CA 1
ATOM 685 C C . THR A 1 91 ? -3.820 -14.185 15.936 1.00 92.19 91 THR A C 1
ATOM 687 O O . THR A 1 91 ? -4.627 -13.905 15.049 1.00 92.19 91 THR A O 1
ATOM 690 N N . LEU A 1 92 ? -3.621 -15.434 16.344 1.00 93.81 92 LEU A N 1
ATOM 691 C CA . LEU A 1 92 ? -4.416 -16.588 15.936 1.00 93.81 92 LEU A CA 1
ATOM 692 C C . LEU A 1 92 ? -5.741 -16.611 16.711 1.00 93.81 92 LEU A C 1
ATOM 694 O O . LEU A 1 92 ? -5.747 -16.597 17.943 1.00 93.81 92 LEU A O 1
ATOM 698 N N . LEU A 1 93 ? -6.862 -16.668 15.988 1.00 92.88 93 LEU A N 1
ATOM 699 C CA . LEU A 1 93 ? -8.207 -16.783 16.553 1.00 92.88 93 LEU A CA 1
ATOM 700 C C . LEU A 1 93 ? -8.587 -18.260 16.690 1.00 92.88 93 LEU A C 1
ATOM 702 O O . LEU A 1 93 ? -8.873 -18.932 15.694 1.00 92.88 93 LEU A O 1
ATOM 706 N N . GLN A 1 94 ? -8.620 -18.757 17.925 1.00 89.38 94 GLN A N 1
ATOM 707 C CA . GLN A 1 94 ? -8.905 -20.158 18.227 1.00 89.38 94 GLN A CA 1
ATOM 708 C C . GLN A 1 94 ? -10.411 -20.417 18.211 1.00 89.38 94 GLN A C 1
ATOM 710 O O . GLN A 1 94 ? -11.095 -20.372 19.232 1.00 89.38 94 GLN A O 1
ATOM 715 N N . CYS A 1 95 ? -10.949 -20.682 17.025 1.00 85.25 95 CYS A N 1
ATOM 716 C CA . CYS A 1 95 ? -12.337 -21.115 16.875 1.00 85.25 95 CYS A CA 1
ATOM 717 C C . CYS A 1 95 ? -12.457 -22.633 17.108 1.00 85.25 95 CYS A C 1
ATOM 719 O O . CYS A 1 95 ? -11.465 -23.352 16.984 1.00 85.25 95 CYS A O 1
ATOM 721 N N . PRO A 1 96 ? -13.651 -23.172 17.396 1.00 80.44 96 PRO A N 1
ATOM 722 C CA . PRO A 1 96 ? -13.875 -24.612 17.308 1.00 80.44 96 PRO A CA 1
ATOM 723 C C . PRO A 1 96 ? -13.664 -25.119 15.877 1.00 80.44 96 PRO A C 1
ATOM 725 O O . PRO A 1 96 ? -13.896 -24.401 14.898 1.00 80.44 96 PRO A O 1
ATOM 728 N N . SER A 1 97 ? -13.254 -26.377 15.735 1.00 80.88 97 SER A N 1
ATOM 729 C CA . SER A 1 97 ? -13.074 -26.982 14.414 1.00 80.88 97 SER A CA 1
ATOM 730 C C . SER A 1 97 ? -14.389 -26.966 13.620 1.00 80.88 97 SER A C 1
ATOM 732 O O . SER A 1 97 ? -15.427 -27.397 14.118 1.00 80.88 97 SER A O 1
ATOM 734 N N . GLY A 1 98 ? -14.357 -26.440 12.390 1.00 77.44 98 GLY A N 1
ATOM 735 C CA . GLY A 1 98 ? -15.540 -26.312 11.523 1.00 77.44 98 GLY A CA 1
ATOM 736 C C . GLY A 1 98 ? -16.484 -25.148 11.863 1.00 77.44 98 GLY A C 1
ATOM 737 O O . GLY A 1 98 ? -17.491 -24.962 11.183 1.00 77.44 98 GLY A O 1
ATOM 738 N N . ALA A 1 99 ? -16.165 -24.340 12.877 1.00 79.44 99 ALA A N 1
ATOM 739 C CA . ALA A 1 99 ? -16.955 -23.167 13.248 1.00 79.44 99 ALA A CA 1
ATOM 740 C C . ALA A 1 99 ? -16.861 -22.049 12.196 1.00 79.44 99 ALA A C 1
ATOM 742 O O . ALA A 1 99 ? -17.848 -21.375 11.880 1.00 79.44 99 ALA A O 1
ATOM 743 N N . VAL A 1 100 ? -15.663 -21.855 11.641 1.00 83.69 100 VAL A N 1
ATOM 744 C CA . VAL A 1 100 ? -15.398 -20.847 10.616 1.00 83.69 100 VAL A CA 1
ATOM 745 C C . VAL A 1 100 ? -16.087 -21.250 9.314 1.00 83.69 100 VAL A C 1
ATOM 747 O O . VAL A 1 100 ? -15.785 -22.288 8.734 1.00 83.69 100 VAL A O 1
ATOM 750 N N . GLY A 1 101 ? -17.019 -20.413 8.855 1.00 79.69 101 GLY A N 1
ATOM 751 C CA . GLY A 1 101 ? -17.792 -20.670 7.643 1.00 79.69 101 GLY A CA 1
ATOM 752 C C . GLY A 1 101 ? -18.966 -21.632 7.819 1.00 79.69 101 GLY A C 1
ATOM 753 O O . GLY A 1 101 ? -19.549 -22.022 6.815 1.00 79.69 101 GLY A O 1
ATOM 754 N N . SER A 1 102 ? -19.355 -22.014 9.040 1.00 83.75 102 SER A N 1
ATOM 755 C CA . SER A 1 102 ? -20.554 -22.845 9.213 1.00 83.75 102 SER A CA 1
ATOM 756 C C . SER A 1 102 ? -21.836 -22.083 8.803 1.00 83.75 102 SER A C 1
ATOM 758 O O . SER A 1 102 ? -21.946 -20.879 9.050 1.00 83.75 102 SER A O 1
ATOM 760 N N . PRO A 1 103 ? -22.833 -22.760 8.199 1.00 80.81 103 PRO A N 1
ATOM 761 C CA . PRO A 1 103 ? -24.060 -22.126 7.699 1.00 80.81 103 PRO A CA 1
ATOM 762 C C . PRO A 1 103 ? -24.975 -21.609 8.814 1.00 80.81 103 PRO A C 1
ATOM 764 O O . PRO A 1 103 ? -25.887 -20.826 8.560 1.00 80.81 103 PRO A O 1
ATOM 767 N N . HIS A 1 104 ? -24.756 -22.063 10.048 1.00 81.19 104 HIS A N 1
ATOM 768 C CA . HIS A 1 104 ? -25.572 -21.711 11.207 1.00 81.19 104 HIS A CA 1
ATOM 769 C C . HIS A 1 104 ? -24.816 -20.860 12.220 1.00 81.19 104 HIS A C 1
ATOM 771 O O . HIS A 1 104 ? -25.319 -20.622 13.307 1.00 81.19 104 HIS A O 1
ATOM 777 N N . SER A 1 105 ? -23.610 -20.408 11.893 1.00 79.12 105 SER A N 1
ATOM 778 C CA . SER A 1 105 ? -22.818 -19.583 12.794 1.00 79.12 105 SER A CA 1
ATOM 779 C C . SER A 1 105 ? -22.229 -18.384 12.078 1.00 79.12 105 SER A C 1
ATOM 781 O O . SER A 1 105 ? -22.165 -18.325 10.851 1.00 79.12 105 SER A O 1
ATOM 783 N N . GLN A 1 106 ? -21.816 -17.387 12.852 1.00 87.88 106 GLN A N 1
ATOM 784 C CA . GLN A 1 106 ? -21.176 -16.197 12.313 1.00 87.88 106 GLN A CA 1
ATOM 785 C C . GLN A 1 106 ? -19.965 -15.835 13.159 1.00 87.88 106 GLN A C 1
ATOM 787 O O . GLN A 1 106 ? -20.089 -15.599 14.358 1.00 87.88 106 GLN A O 1
ATOM 792 N N . LEU A 1 107 ? -18.799 -15.769 12.518 1.00 89.94 107 LEU A N 1
ATOM 793 C CA . LEU A 1 107 ? -17.599 -15.214 13.126 1.00 89.94 107 LEU A CA 1
ATOM 794 C C . LEU A 1 107 ? -17.487 -13.738 12.740 1.00 89.94 107 LEU A C 1
ATOM 796 O O . LEU A 1 107 ? -17.444 -13.404 11.551 1.00 89.94 107 LEU A O 1
ATOM 800 N N . VAL A 1 108 ? -17.442 -12.873 13.750 1.00 91.12 108 VAL A N 1
ATOM 801 C CA . VAL A 1 108 ? -17.241 -11.430 13.602 1.00 91.12 108 VAL A CA 1
ATOM 802 C C . VAL A 1 108 ? -15.913 -11.061 14.238 1.00 91.12 108 VAL A C 1
ATOM 804 O O . VAL A 1 108 ? -15.723 -11.248 15.437 1.00 91.12 108 VAL A O 1
ATOM 807 N N . VAL A 1 109 ? -14.998 -10.522 13.438 1.00 91.81 109 VAL A N 1
ATOM 808 C CA . VAL A 1 109 ? -13.676 -10.077 13.891 1.00 91.81 109 VAL A CA 1
ATOM 809 C C . VAL A 1 109 ? -13.661 -8.556 13.967 1.00 91.81 109 VAL A C 1
ATOM 811 O O . VAL A 1 109 ? -14.062 -7.885 13.018 1.00 91.81 109 VAL A O 1
ATOM 814 N N . SER A 1 110 ? -13.205 -8.014 15.092 1.00 90.44 110 SER A N 1
ATOM 815 C CA . SER A 1 110 ? -13.041 -6.581 15.333 1.00 90.44 110 SER A CA 1
ATOM 816 C C . SER A 1 110 ? -11.578 -6.275 15.629 1.00 90.44 110 SER A C 1
ATOM 818 O O . SER A 1 110 ? -10.976 -6.879 16.513 1.00 90.44 110 SER A O 1
ATOM 820 N N . CYS A 1 111 ? -10.997 -5.314 14.917 1.00 85.19 111 CYS A N 1
ATOM 821 C CA . CYS A 1 111 ? -9.604 -4.919 15.125 1.00 85.19 111 CYS A CA 1
ATOM 822 C C . CYS A 1 111 ? -9.551 -3.522 15.751 1.00 85.19 111 CYS A C 1
ATOM 824 O O . CYS A 1 111 ? -10.099 -2.576 15.201 1.00 85.19 111 CYS A O 1
ATOM 826 N N . ALA A 1 112 ? -8.891 -3.353 16.894 1.00 80.69 112 ALA A N 1
ATOM 827 C CA . ALA A 1 112 ? -8.653 -2.051 17.518 1.00 80.69 112 ALA A CA 1
ATOM 828 C C . ALA A 1 112 ? -7.682 -1.182 16.699 1.00 80.69 112 ALA A C 1
ATOM 830 O O . ALA A 1 112 ? -7.760 0.045 16.738 1.00 80.69 112 ALA A O 1
ATOM 831 N N . ARG A 1 113 ? -6.786 -1.823 15.941 1.00 75.62 113 ARG A N 1
ATOM 832 C CA . ARG A 1 113 ? -5.819 -1.194 15.034 1.00 75.62 113 ARG A CA 1
ATOM 833 C C . ARG A 1 113 ? -6.030 -1.694 13.612 1.00 75.62 113 ARG A C 1
ATOM 835 O O . ARG A 1 113 ? -6.753 -2.658 13.379 1.00 75.62 113 ARG A O 1
ATOM 842 N N . THR A 1 114 ? -5.377 -1.035 12.667 1.00 73.06 114 THR A N 1
ATOM 843 C CA . THR A 1 114 ? -5.294 -1.521 11.296 1.00 73.06 114 THR A CA 1
ATOM 844 C C . THR A 1 114 ? -4.615 -2.888 11.289 1.00 73.06 114 THR A C 1
ATOM 846 O O . THR A 1 114 ? -3.526 -3.036 11.841 1.00 73.06 114 THR A O 1
ATOM 849 N N . ALA A 1 115 ? -5.245 -3.881 10.672 1.00 81.00 115 ALA A N 1
ATOM 850 C CA . ALA A 1 115 ? -4.726 -5.240 10.603 1.00 81.00 115 ALA A CA 1
ATOM 851 C C . ALA A 1 115 ? -4.968 -5.855 9.223 1.00 81.00 115 ALA A C 1
ATOM 853 O O . ALA A 1 115 ? -5.831 -5.408 8.466 1.00 81.00 115 ALA A O 1
ATOM 854 N N . ARG A 1 116 ? -4.223 -6.910 8.906 1.00 83.38 116 ARG A N 1
ATOM 855 C CA . ARG A 1 116 ? -4.546 -7.834 7.822 1.00 83.38 116 ARG A CA 1
ATOM 856 C C . ARG A 1 116 ? -5.064 -9.117 8.446 1.00 83.38 116 ARG A C 1
ATOM 858 O O . ARG A 1 116 ? -4.411 -9.693 9.311 1.00 83.38 116 ARG A O 1
ATOM 865 N N . LEU A 1 117 ? -6.262 -9.523 8.049 1.00 89.38 117 LEU A N 1
ATOM 866 C CA . LEU A 1 117 ? -6.832 -10.802 8.446 1.00 89.38 117 LEU A CA 1
ATOM 867 C C . LEU A 1 117 ? -6.522 -11.820 7.369 1.00 89.38 117 LEU A C 1
ATOM 869 O O . LEU A 1 117 ? -6.855 -11.586 6.213 1.00 89.38 117 LEU A O 1
ATOM 873 N N . TYR A 1 118 ? -5.955 -12.946 7.768 1.00 90.50 118 TYR A N 1
ATOM 874 C CA . TYR A 1 118 ? -5.752 -14.125 6.950 1.00 90.50 118 TYR A CA 1
ATOM 875 C C . TYR A 1 118 ? -6.742 -15.197 7.384 1.00 90.50 118 TYR A C 1
ATOM 877 O O . TYR A 1 118 ? -6.876 -15.470 8.572 1.00 90.50 118 TYR A O 1
ATOM 885 N N . VAL A 1 119 ? -7.430 -15.809 6.430 1.00 91.81 119 VAL A N 1
ATOM 886 C CA . VAL A 1 119 ? -8.298 -16.966 6.629 1.00 91.81 119 VAL A CA 1
ATOM 887 C C . VAL A 1 119 ? -7.672 -18.127 5.886 1.00 91.81 119 VAL A C 1
ATOM 889 O O . VAL A 1 119 ? -7.557 -18.098 4.662 1.00 91.81 119 VAL A O 1
ATOM 892 N N . VAL A 1 120 ? -7.257 -19.139 6.633 1.00 90.31 120 VAL A N 1
ATOM 893 C CA . VAL A 1 120 ? -6.645 -20.348 6.091 1.00 90.31 120 VAL A CA 1
ATOM 894 C C . VAL A 1 120 ? -7.697 -21.443 6.104 1.00 90.31 120 VAL A C 1
ATOM 896 O O . VAL A 1 120 ? -8.292 -21.709 7.145 1.00 90.31 120 VAL A O 1
ATOM 899 N N . VAL A 1 121 ? -7.949 -22.049 4.949 1.00 88.81 121 VAL A N 1
ATOM 900 C CA . VAL A 1 121 ? -9.013 -23.022 4.705 1.00 88.81 121 VAL A CA 1
ATOM 901 C C . VAL A 1 121 ? -8.404 -24.321 4.195 1.00 88.81 121 VAL A C 1
ATOM 903 O O . VAL A 1 121 ? -7.647 -24.323 3.227 1.00 88.81 121 VAL A O 1
ATOM 906 N N . GLU A 1 122 ? -8.772 -25.435 4.814 1.00 85.50 122 GLU A N 1
ATOM 907 C CA . GLU A 1 122 ? -8.459 -26.772 4.322 1.00 85.50 122 GLU A CA 1
ATOM 908 C C . GLU A 1 122 ? -9.270 -27.128 3.085 1.00 85.50 122 GLU A C 1
ATOM 910 O O . GLU A 1 122 ? -10.497 -26.984 3.047 1.00 85.50 122 GLU A O 1
ATOM 915 N N . VAL A 1 123 ? -8.564 -27.659 2.089 1.00 77.50 123 VAL A N 1
ATOM 916 C CA . VAL A 1 123 ? -9.132 -28.148 0.838 1.00 77.50 123 VAL A CA 1
ATOM 917 C C . VAL A 1 123 ? -8.931 -29.662 0.745 1.00 77.50 123 VAL A C 1
ATOM 919 O O . VAL A 1 123 ? -7.882 -30.178 1.140 1.00 77.50 123 VAL A O 1
ATOM 922 N N . PRO A 1 124 ? -9.914 -30.419 0.225 1.00 68.12 124 PRO A N 1
ATOM 923 C CA . PRO A 1 124 ? -9.730 -31.842 -0.028 1.00 68.12 124 PRO A CA 1
ATOM 924 C C . PRO A 1 124 ? -8.561 -32.084 -0.992 1.00 68.12 124 PRO A C 1
ATOM 926 O O . PRO A 1 124 ? -8.536 -31.501 -2.074 1.00 68.12 124 PRO A O 1
ATOM 929 N N . ALA A 1 125 ? -7.649 -32.986 -0.617 1.00 62.41 125 ALA A N 1
ATOM 930 C CA . ALA A 1 125 ? -6.464 -33.327 -1.406 1.00 62.41 125 ALA A CA 1
ATOM 931 C C . ALA A 1 125 ? -6.801 -33.610 -2.884 1.00 62.41 125 ALA A C 1
ATOM 933 O O . ALA A 1 125 ? -7.704 -34.402 -3.180 1.00 62.41 125 ALA A O 1
ATOM 934 N N . GLY A 1 126 ? -6.063 -32.975 -3.801 1.00 57.75 126 GLY A N 1
ATOM 935 C CA . GLY A 1 126 ? -6.247 -33.124 -5.250 1.00 57.75 126 GLY A CA 1
ATOM 936 C C . GLY A 1 126 ? -7.265 -32.160 -5.874 1.00 57.75 126 GLY A C 1
ATOM 937 O O . GLY A 1 126 ? -7.597 -32.307 -7.051 1.00 57.75 126 GLY A O 1
ATOM 938 N N . LYS A 1 127 ? -7.760 -31.173 -5.114 1.00 55.59 127 LYS A N 1
ATOM 939 C CA . LYS A 1 127 ? -8.582 -30.054 -5.604 1.00 55.59 127 LYS A CA 1
ATOM 940 C C . LYS A 1 127 ? -7.892 -28.734 -5.261 1.00 55.59 127 LYS A C 1
ATOM 942 O O . LYS A 1 127 ? -8.291 -28.039 -4.336 1.00 55.59 127 LYS A O 1
ATOM 947 N N . SER A 1 128 ? -6.848 -28.396 -6.011 1.00 50.97 128 SER A N 1
ATOM 948 C CA . SER A 1 128 ? -5.990 -27.231 -5.750 1.00 50.97 128 SER A CA 1
ATOM 949 C C . SER A 1 128 ? -6.606 -25.877 -6.124 1.00 50.97 128 SER A C 1
ATOM 951 O O . SER A 1 128 ? -6.015 -24.841 -5.825 1.00 50.97 128 SER A O 1
ATOM 953 N N . THR A 1 129 ? -7.776 -25.837 -6.773 1.00 58.00 129 THR A N 1
ATOM 954 C CA . THR A 1 129 ? -8.381 -24.570 -7.199 1.00 58.00 129 THR A CA 1
ATOM 955 C C . THR A 1 129 ? -9.422 -24.058 -6.188 1.00 58.00 129 THR A C 1
ATOM 957 O O . THR A 1 129 ? -10.369 -24.781 -5.862 1.00 58.00 129 THR A O 1
ATOM 960 N N . PRO A 1 130 ? -9.316 -22.788 -5.732 1.00 55.31 130 PRO A N 1
ATOM 961 C CA . PRO A 1 130 ? -10.237 -22.149 -4.775 1.00 55.31 130 PRO A CA 1
ATOM 962 C C . PRO A 1 130 ? -11.729 -22.226 -5.136 1.00 55.31 130 PRO A C 1
ATOM 964 O O . PRO A 1 130 ? -12.592 -22.091 -4.270 1.00 55.31 130 PRO A O 1
ATOM 967 N N . CYS A 1 131 ? -12.034 -22.451 -6.415 1.00 55.06 131 CYS A N 1
ATOM 968 C CA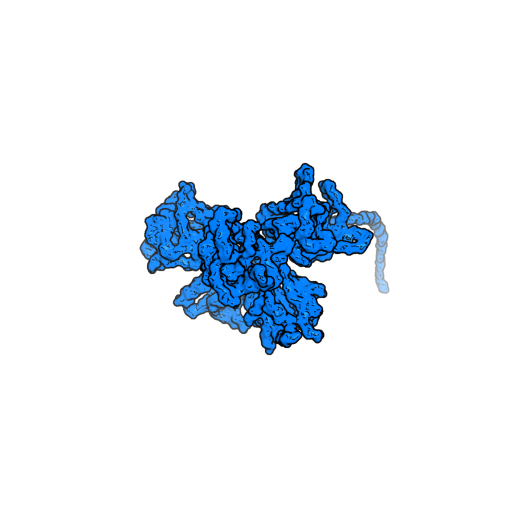 . CYS A 1 131 ? -13.377 -22.417 -6.985 1.00 55.06 131 CYS A CA 1
ATOM 969 C C . CYS A 1 131 ? -14.001 -23.805 -7.230 1.00 55.06 131 CYS A C 1
ATOM 971 O O . CYS A 1 131 ? -15.197 -23.882 -7.500 1.00 55.06 131 CYS A O 1
ATOM 973 N N . ALA A 1 132 ? -13.249 -24.909 -7.092 1.00 55.06 132 ALA A N 1
ATOM 974 C CA . ALA A 1 132 ? -13.674 -26.237 -7.566 1.00 55.06 132 ALA A CA 1
ATOM 975 C C . ALA A 1 132 ? -14.936 -26.816 -6.895 1.00 55.06 132 ALA A C 1
ATOM 977 O O . ALA A 1 132 ? -15.524 -27.777 -7.395 1.00 55.06 132 ALA A O 1
ATOM 978 N N . ALA A 1 133 ? -15.352 -26.284 -5.744 1.00 59.72 133 ALA A N 1
ATOM 979 C CA . ALA A 1 133 ? -16.534 -26.740 -5.022 1.00 59.72 133 ALA A CA 1
ATOM 980 C C . ALA A 1 133 ? -17.418 -25.548 -4.628 1.00 59.72 133 ALA A C 1
ATOM 982 O O . ALA A 1 133 ? -17.147 -24.847 -3.647 1.00 59.72 133 ALA A O 1
ATOM 983 N N . ARG A 1 134 ? -18.496 -25.334 -5.397 1.00 60.16 134 ARG A N 1
ATOM 984 C CA . ARG A 1 134 ? -19.506 -24.302 -5.113 1.00 60.16 134 ARG A CA 1
ATOM 985 C C . ARG A 1 134 ? -20.066 -24.460 -3.700 1.00 60.16 134 ARG A C 1
ATOM 987 O O . ARG A 1 134 ? -20.447 -25.556 -3.297 1.00 60.16 134 ARG A O 1
ATOM 994 N N . GLY A 1 135 ? -20.152 -23.342 -2.982 1.00 62.31 135 GLY A N 1
ATOM 995 C CA . GLY A 1 135 ? -20.731 -23.279 -1.638 1.00 62.31 135 GLY A CA 1
ATOM 996 C C . GLY A 1 135 ? -19.775 -23.637 -0.498 1.00 62.31 135 GLY A C 1
ATOM 997 O O . GLY A 1 135 ? -20.219 -23.637 0.647 1.00 62.31 135 GLY A O 1
ATOM 998 N N . THR A 1 136 ? -18.499 -23.916 -0.786 1.00 81.69 136 THR A N 1
ATOM 999 C CA . THR A 1 136 ? -17.443 -24.031 0.236 1.00 81.69 136 THR A CA 1
ATOM 1000 C C . THR A 1 136 ? -16.974 -22.657 0.707 1.00 81.69 136 THR A C 1
ATOM 1002 O O . THR A 1 136 ? -17.088 -21.673 -0.024 1.00 81.69 136 THR A O 1
ATOM 1005 N N . LEU A 1 137 ? -16.378 -22.588 1.902 1.00 85.06 137 LEU A N 1
ATOM 1006 C CA . LEU A 1 137 ? -15.817 -21.343 2.433 1.00 85.06 137 LEU A CA 1
ATOM 1007 C C . LEU A 1 137 ? -14.754 -20.755 1.495 1.00 85.06 137 LEU A C 1
ATOM 1009 O O . LEU A 1 137 ? -14.786 -19.559 1.224 1.00 85.06 137 LEU A O 1
ATOM 1013 N N . ALA A 1 138 ? -13.871 -21.592 0.942 1.00 82.75 138 ALA A N 1
ATOM 1014 C CA . ALA A 1 138 ? -12.869 -21.168 -0.035 1.00 82.75 138 ALA A CA 1
ATOM 1015 C C . ALA A 1 138 ? -13.513 -20.520 -1.274 1.00 82.75 138 ALA A C 1
ATOM 1017 O O . ALA A 1 138 ? -13.093 -19.443 -1.686 1.00 82.75 138 ALA A O 1
ATOM 1018 N N . SER A 1 139 ? -14.590 -21.108 -1.808 1.00 79.31 139 SER A N 1
ATOM 1019 C CA . SER A 1 139 ? -15.341 -20.536 -2.933 1.00 79.31 139 SER A CA 1
ATOM 1020 C C . SER A 1 139 ? -16.038 -19.221 -2.559 1.00 79.31 139 SER A C 1
ATOM 1022 O O . SER A 1 139 ? -16.031 -18.275 -3.349 1.00 79.31 139 SER A O 1
ATOM 1024 N N . CYS A 1 140 ? -16.601 -19.113 -1.350 1.00 82.12 140 CYS A N 1
ATOM 1025 C CA . CYS A 1 140 ? -17.218 -17.880 -0.849 1.00 82.12 140 CYS A CA 1
ATOM 1026 C C . CYS A 1 140 ? -16.199 -16.751 -0.633 1.00 82.12 140 CYS A C 1
ATOM 1028 O O . CYS A 1 140 ? -16.509 -15.593 -0.898 1.00 82.12 140 CYS A O 1
ATOM 1030 N N . LEU A 1 141 ? -14.991 -17.075 -0.167 1.00 83.69 141 LEU A N 1
ATOM 1031 C CA . LEU A 1 141 ? -13.895 -16.115 -0.032 1.00 83.69 141 LEU A CA 1
ATOM 1032 C C . LEU A 1 141 ? -13.373 -15.707 -1.414 1.00 83.69 141 LEU A C 1
ATOM 1034 O O . LEU A 1 141 ? -13.317 -14.519 -1.703 1.00 83.69 141 LEU A O 1
ATOM 1038 N N . ALA A 1 142 ? -13.103 -16.667 -2.302 1.00 75.50 142 ALA A N 1
ATOM 1039 C CA . ALA A 1 142 ? -12.610 -16.409 -3.657 1.00 75.50 142 ALA A CA 1
ATOM 1040 C C . ALA A 1 142 ? -13.580 -15.571 -4.510 1.00 75.50 142 ALA A C 1
ATOM 1042 O O . ALA A 1 142 ? -13.149 -14.751 -5.314 1.00 75.50 142 ALA A O 1
ATOM 1043 N N . SER A 1 143 ? -14.891 -15.768 -4.339 1.00 71.50 143 SER A N 1
ATOM 1044 C CA . SER A 1 143 ? -15.929 -14.977 -5.021 1.00 71.50 143 SER A CA 1
ATOM 1045 C C . SER A 1 143 ? -16.314 -13.697 -4.272 1.00 71.50 143 SER A C 1
ATOM 1047 O O . SER A 1 143 ? -17.009 -12.836 -4.818 1.00 71.50 143 SER A O 1
ATOM 1049 N N . GLY A 1 144 ? -15.888 -13.565 -3.016 1.00 68.81 144 GLY A N 1
ATOM 1050 C CA . GLY A 1 144 ? -16.225 -12.448 -2.156 1.00 68.81 144 GLY A CA 1
ATOM 1051 C C . GLY A 1 144 ? -15.455 -11.192 -2.542 1.00 68.81 144 GLY A C 1
ATOM 1052 O O . GLY A 1 144 ? -14.232 -11.185 -2.581 1.00 68.81 144 GLY A O 1
ATOM 1053 N N . GLN A 1 145 ? -16.165 -10.071 -2.687 1.00 51.91 145 GLN A N 1
ATOM 1054 C CA . GLN A 1 145 ? -15.586 -8.750 -2.977 1.00 51.91 145 GLN A CA 1
ATOM 1055 C C . GLN A 1 145 ? -14.603 -8.226 -1.907 1.00 51.91 145 GLN A C 1
ATOM 1057 O O . GLN A 1 145 ? -14.107 -7.111 -2.003 1.00 51.91 145 GLN A O 1
ATOM 1062 N N . ARG A 1 146 ? -14.341 -8.958 -0.822 1.00 66.19 146 ARG A N 1
ATOM 1063 C CA . ARG A 1 146 ? -13.448 -8.480 0.241 1.00 66.19 146 ARG A CA 1
ATOM 1064 C C . ARG A 1 146 ? -12.133 -9.231 0.347 1.00 66.19 146 ARG A C 1
ATOM 1066 O O . ARG A 1 146 ? -11.195 -8.655 0.890 1.00 66.19 146 ARG A O 1
ATOM 1073 N N . TRP A 1 147 ? -12.043 -10.435 -0.195 1.00 76.12 147 TRP A N 1
ATOM 1074 C CA . TRP A 1 147 ? -10.958 -11.354 0.109 1.00 76.12 147 TRP A CA 1
ATOM 1075 C C . TRP A 1 147 ? -10.049 -11.558 -1.101 1.00 76.12 147 TRP A C 1
ATOM 1077 O O . TRP A 1 147 ? -10.512 -11.678 -2.230 1.00 76.12 147 TRP A O 1
ATOM 1087 N N . LEU A 1 148 ? -8.747 -11.585 -0.845 1.00 66.62 148 LEU A N 1
ATOM 1088 C CA . LEU A 1 148 ? -7.692 -11.855 -1.815 1.00 66.62 148 LEU A CA 1
ATOM 1089 C C . LEU A 1 148 ? -7.149 -13.254 -1.550 1.00 66.62 148 LEU A C 1
ATOM 1091 O O . LEU A 1 148 ? -6.929 -13.591 -0.394 1.00 66.62 148 LEU A O 1
ATOM 1095 N N . ALA A 1 149 ? -6.940 -14.076 -2.574 1.00 70.38 149 ALA A N 1
ATOM 1096 C CA . ALA A 1 149 ? -6.258 -15.353 -2.380 1.00 70.38 149 ALA A CA 1
ATOM 1097 C C . ALA A 1 149 ? -4.746 -15.131 -2.255 1.00 70.38 149 ALA A C 1
ATOM 1099 O O . ALA A 1 149 ? -4.145 -14.416 -3.053 1.00 70.38 149 ALA A O 1
ATOM 1100 N N . GLU A 1 150 ? -4.141 -15.783 -1.273 1.00 65.00 150 GLU A N 1
ATOM 1101 C CA . GLU A 1 150 ? -2.709 -15.794 -1.005 1.00 65.00 150 GLU A CA 1
ATOM 1102 C C . GLU A 1 150 ? -2.166 -17.156 -1.471 1.00 65.00 150 GLU A C 1
ATOM 1104 O O . GLU A 1 150 ? -2.281 -18.164 -0.768 1.00 65.00 150 GLU A O 1
ATOM 1109 N N . GLY A 1 151 ? -1.656 -17.225 -2.705 1.00 58.03 151 GLY A N 1
ATOM 1110 C CA . GLY A 1 151 ? -1.109 -18.465 -3.280 1.00 58.03 151 GLY A CA 1
ATOM 1111 C C . GLY A 1 151 ? 0.118 -18.991 -2.517 1.00 58.03 151 GLY A C 1
ATOM 1112 O O . GLY A 1 151 ? 0.821 -18.195 -1.904 1.00 58.03 151 GLY A O 1
ATOM 1113 N N . GLU A 1 152 ? 0.347 -20.318 -2.545 1.00 52.62 152 GLU A N 1
ATOM 1114 C CA . GLU A 1 152 ? 1.486 -21.130 -2.015 1.00 52.62 152 GLU A CA 1
ATOM 1115 C C . GLU A 1 152 ? 2.092 -20.765 -0.634 1.00 52.62 152 GLU A C 1
ATOM 1117 O O . GLU A 1 152 ? 3.065 -21.367 -0.190 1.00 52.62 152 GLU A O 1
ATOM 1122 N N . ALA A 1 153 ? 1.515 -19.806 0.083 1.00 59.00 153 ALA A N 1
ATOM 1123 C CA . ALA A 1 153 ? 2.054 -19.203 1.297 1.00 59.00 153 ALA A CA 1
ATOM 1124 C C . ALA A 1 153 ? 1.293 -19.627 2.556 1.00 59.00 153 ALA A C 1
ATOM 1126 O O . ALA A 1 153 ? 1.471 -19.006 3.604 1.00 59.00 153 ALA A O 1
ATOM 1127 N N . ALA A 1 154 ? 0.404 -20.616 2.448 1.00 69.94 154 ALA A N 1
ATOM 1128 C CA . ALA A 1 154 ? -0.390 -21.064 3.575 1.00 69.94 154 ALA A CA 1
ATOM 1129 C C . ALA A 1 154 ? 0.516 -21.724 4.633 1.00 69.94 154 ALA A C 1
ATOM 1131 O O . ALA A 1 154 ? 1.425 -22.478 4.275 1.00 69.94 154 ALA A O 1
ATOM 1132 N N . PRO A 1 155 ? 0.284 -21.466 5.931 1.00 78.81 155 PRO A N 1
ATOM 1133 C CA . PRO A 1 155 ? 0.936 -22.222 6.996 1.00 78.81 155 PRO A CA 1
ATOM 1134 C C . PRO A 1 155 ? 0.644 -23.707 6.859 1.00 78.81 155 PRO A C 1
ATOM 1136 O O . PRO A 1 155 ? -0.403 -24.076 6.340 1.00 78.81 155 PRO A O 1
ATOM 1139 N N . THR A 1 156 ? 1.529 -24.554 7.378 1.00 82.25 156 THR A N 1
ATOM 1140 C CA . THR A 1 156 ? 1.222 -25.980 7.541 1.00 82.25 156 THR A CA 1
ATOM 1141 C C . THR A 1 156 ? 0.793 -26.267 8.973 1.00 82.25 156 THR A C 1
ATOM 1143 O O . THR A 1 156 ? 1.207 -25.585 9.915 1.00 82.25 156 THR A O 1
ATOM 1146 N N . TRP A 1 157 ? -0.036 -27.291 9.156 1.00 83.81 157 TRP A N 1
ATOM 1147 C CA . TRP A 1 157 ? -0.365 -27.803 10.479 1.00 83.81 157 TRP A CA 1
ATOM 1148 C C . TRP A 1 157 ? -0.217 -29.315 10.540 1.00 83.81 157 TRP A C 1
ATOM 1150 O O . TRP A 1 157 ? -0.298 -30.006 9.522 1.00 83.81 157 TRP A O 1
ATOM 1160 N N . ILE A 1 158 ? -0.009 -29.823 11.752 1.00 81.94 158 ILE A N 1
ATOM 1161 C CA . ILE A 1 158 ? 0.056 -31.253 12.040 1.00 81.94 158 ILE A CA 1
ATOM 1162 C C . ILE A 1 158 ? -1.101 -31.613 12.968 1.00 81.94 158 ILE A C 1
ATOM 1164 O O . ILE A 1 158 ? -1.388 -30.912 13.939 1.00 81.94 158 ILE A O 1
ATOM 1168 N N . GLU A 1 159 ? -1.758 -32.721 12.647 1.00 82.75 159 GLU A N 1
ATOM 1169 C CA . GLU A 1 159 ? -2.730 -33.370 13.521 1.00 82.75 159 GLU A CA 1
ATOM 1170 C C . GLU A 1 159 ? -2.029 -34.450 14.336 1.00 82.75 159 GLU A C 1
ATOM 1172 O O . GLU A 1 159 ? -1.386 -35.342 13.774 1.00 82.75 159 GLU A O 1
ATOM 1177 N N . GLU A 1 160 ? -2.173 -34.384 15.658 1.00 71.19 160 GLU A N 1
ATOM 1178 C CA . GLU A 1 160 ? -1.734 -35.440 16.573 1.00 71.19 160 GLU A CA 1
ATOM 1179 C C . GLU A 1 160 ? -2.735 -36.602 16.488 1.00 71.19 160 GLU A C 1
ATOM 1181 O O . GLU A 1 160 ? -3.592 -36.789 17.345 1.00 71.19 160 GLU A O 1
ATOM 1186 N N . THR A 1 161 ? -2.681 -37.362 15.395 1.00 67.44 161 THR A N 1
ATOM 1187 C CA . THR A 1 161 ? -3.409 -38.631 15.261 1.00 67.44 161 THR A CA 1
ATOM 1188 C C . THR A 1 161 ? -2.417 -39.789 15.295 1.00 67.44 161 THR A C 1
ATOM 1190 O O . THR A 1 161 ? -1.274 -39.647 14.863 1.00 67.44 161 THR A O 1
ATOM 1193 N N . GLU A 1 162 ? -2.824 -40.937 15.845 1.00 51.69 162 GLU A N 1
ATOM 1194 C CA . GLU A 1 162 ? -2.006 -42.156 15.924 1.00 51.69 162 GLU A CA 1
ATOM 1195 C C . GLU A 1 162 ? -1.759 -42.741 14.516 1.00 51.69 162 GLU A C 1
ATOM 1197 O O . GLU A 1 162 ? -2.430 -43.662 14.055 1.00 51.69 162 GLU A O 1
ATOM 1202 N N . GLY A 1 163 ? -0.822 -42.155 13.775 1.00 58.31 163 GLY A N 1
ATOM 1203 C CA . GLY A 1 163 ? -0.530 -42.499 12.386 1.00 58.31 163 GLY A CA 1
ATOM 1204 C C . GLY A 1 163 ? 0.114 -41.318 11.666 1.00 58.31 163 GLY A C 1
ATOM 1205 O O . GLY A 1 163 ? -0.084 -40.177 12.054 1.00 58.31 163 GLY A O 1
ATOM 1206 N N . ARG A 1 164 ? 0.946 -41.592 10.652 1.00 55.00 164 ARG A N 1
ATOM 1207 C CA . ARG A 1 164 ? 1.804 -40.605 9.957 1.00 55.00 164 ARG A CA 1
ATOM 1208 C C . ARG A 1 164 ? 1.149 -39.216 9.808 1.00 55.00 164 ARG A C 1
ATOM 1210 O O . ARG A 1 164 ? 0.011 -39.162 9.340 1.00 55.00 164 ARG A O 1
ATOM 1217 N N . PRO A 1 165 ? 1.880 -38.119 10.090 1.00 57.03 165 PRO A N 1
ATOM 1218 C CA . PRO A 1 165 ? 1.341 -36.765 10.018 1.00 57.03 165 PRO A CA 1
ATOM 1219 C C . PRO A 1 165 ? 0.767 -36.506 8.625 1.00 57.03 165 PRO A C 1
ATOM 1221 O O . PRO A 1 165 ? 1.486 -36.521 7.621 1.00 57.03 165 PRO A O 1
ATOM 1224 N N . LYS A 1 166 ? -0.548 -36.302 8.559 1.00 63.66 166 LYS A N 1
ATOM 1225 C CA . LYS A 1 166 ? -1.223 -35.894 7.333 1.00 63.66 166 LYS A CA 1
ATOM 1226 C C . LYS A 1 166 ? -1.057 -34.383 7.207 1.00 63.66 166 LYS A C 1
ATOM 1228 O O . LYS A 1 166 ? -1.515 -33.653 8.076 1.00 63.66 166 LYS A O 1
ATOM 1233 N N . ARG A 1 167 ? -0.392 -33.925 6.143 1.00 65.88 167 ARG A N 1
ATOM 1234 C CA . ARG A 1 167 ? -0.323 -32.502 5.778 1.00 65.88 167 ARG A CA 1
ATOM 1235 C C . ARG A 1 167 ? -1.515 -32.192 4.863 1.00 65.88 167 ARG A C 1
ATOM 1237 O O . ARG A 1 167 ? -1.514 -32.686 3.733 1.00 65.88 167 ARG A O 1
ATOM 1244 N N . PRO A 1 168 ? -2.558 -31.489 5.332 1.00 68.81 168 PRO A N 1
ATOM 1245 C CA . PRO A 1 168 ? -3.645 -31.079 4.452 1.00 68.81 168 PRO A CA 1
ATOM 1246 C C . PRO A 1 168 ? -3.175 -30.026 3.442 1.00 68.81 168 PRO A C 1
ATOM 1248 O O . PRO A 1 168 ? -2.245 -29.268 3.712 1.00 68.81 168 PRO A O 1
ATOM 1251 N N . GLU A 1 169 ? -3.836 -29.973 2.285 1.00 74.94 169 GLU A N 1
ATOM 1252 C CA . GLU A 1 169 ? -3.695 -28.851 1.353 1.00 74.94 169 GLU A CA 1
ATOM 1253 C C . GLU A 1 169 ? -4.479 -27.659 1.913 1.00 74.94 169 GLU A C 1
ATOM 1255 O O . GLU A 1 169 ? -5.653 -27.782 2.274 1.00 74.94 169 GLU A O 1
ATOM 1260 N N . LEU A 1 170 ? -3.816 -26.508 2.012 1.00 83.94 170 LEU A N 1
ATOM 1261 C CA . LEU A 1 170 ? -4.358 -25.305 2.633 1.00 83.94 170 LEU A CA 1
ATOM 1262 C C . LEU A 1 170 ? -4.366 -24.163 1.621 1.00 83.94 170 LEU A C 1
ATOM 1264 O O . LEU A 1 170 ? -3.369 -23.903 0.950 1.00 83.94 170 LEU A O 1
ATOM 1268 N N . LEU A 1 171 ? -5.498 -23.470 1.532 1.00 81.12 171 LEU A N 1
ATOM 1269 C CA . LEU A 1 171 ? -5.623 -22.201 0.826 1.00 81.12 171 LEU A CA 1
ATOM 1270 C C . LEU A 1 171 ? -5.680 -21.084 1.846 1.00 81.12 171 LEU A C 1
ATOM 1272 O O . LEU A 1 171 ? -6.382 -21.184 2.847 1.00 81.12 171 LEU A O 1
ATOM 1276 N N . MET A 1 172 ? -4.978 -19.999 1.571 1.00 85.50 172 MET A N 1
ATOM 1277 C CA . MET A 1 172 ? -5.018 -18.816 2.407 1.00 85.50 172 MET A CA 1
ATOM 1278 C C . MET A 1 172 ? -5.683 -17.685 1.638 1.00 85.50 172 MET A C 1
ATOM 1280 O O . MET A 1 172 ? -5.469 -17.512 0.442 1.00 85.50 172 MET A O 1
ATOM 1284 N N . PHE A 1 173 ? -6.516 -16.926 2.330 1.00 84.75 173 PHE A N 1
ATOM 1285 C CA . PHE A 1 173 ? -7.140 -15.717 1.825 1.00 84.75 173 PHE A CA 1
ATOM 1286 C C . PHE A 1 173 ? -6.834 -14.588 2.786 1.00 84.75 173 PHE A C 1
ATOM 1288 O O . PHE A 1 173 ? -6.709 -14.838 3.980 1.00 84.75 173 PHE A O 1
ATOM 1295 N N . SER A 1 174 ? -6.762 -13.351 2.322 1.00 85.50 174 SER A N 1
ATOM 1296 C CA . SER A 1 174 ? -6.588 -12.214 3.208 1.00 85.50 174 SER A CA 1
ATOM 1297 C C . SER A 1 174 ? -7.507 -11.046 2.878 1.00 85.50 174 SER A C 1
ATOM 1299 O O . SER A 1 174 ? -8.023 -10.910 1.771 1.00 85.50 174 SER A O 1
ATOM 1301 N N . THR A 1 175 ? -7.752 -10.200 3.871 1.00 82.12 175 THR A N 1
ATOM 1302 C CA . THR A 1 175 ? -8.418 -8.910 3.699 1.00 82.12 175 THR A CA 1
ATOM 1303 C C . THR A 1 175 ? -7.825 -7.895 4.657 1.00 82.12 175 THR A C 1
ATOM 1305 O O . THR A 1 175 ? -7.362 -8.225 5.751 1.00 82.12 175 THR A O 1
ATOM 1308 N N . PHE A 1 176 ? -7.903 -6.629 4.275 1.00 77.62 176 PHE A N 1
ATOM 1309 C CA . PHE A 1 176 ? -7.584 -5.530 5.163 1.00 77.62 176 PHE A CA 1
ATOM 1310 C C . PHE A 1 176 ? -8.724 -5.268 6.156 1.00 77.62 176 PHE A C 1
ATOM 1312 O O . PHE A 1 176 ? -9.902 -5.261 5.785 1.00 77.62 176 PHE A O 1
ATOM 1319 N N . ALA A 1 177 ? -8.361 -5.016 7.409 1.00 78.62 177 ALA A N 1
ATOM 1320 C CA . ALA A 1 177 ? -9.251 -4.690 8.512 1.00 78.62 177 ALA A CA 1
ATOM 1321 C C . ALA A 1 177 ? -8.903 -3.297 9.059 1.00 78.62 177 ALA A C 1
ATOM 1323 O O . ALA A 1 177 ? -7.900 -3.139 9.759 1.00 78.62 177 ALA A O 1
ATOM 1324 N N . PRO A 1 178 ? -9.694 -2.257 8.734 1.00 68.56 178 PRO A N 1
ATOM 1325 C CA . PRO A 1 178 ? -9.522 -0.948 9.350 1.00 68.56 178 PRO A CA 1
ATOM 1326 C C . PRO A 1 178 ? -9.722 -1.005 10.875 1.00 68.56 178 PRO A C 1
ATOM 1328 O O . PRO A 1 178 ? -10.453 -1.871 11.364 1.00 68.56 178 PRO A O 1
ATOM 1331 N N . PRO A 1 179 ? -9.171 -0.034 11.628 1.00 73.31 179 PRO A N 1
ATOM 1332 C CA . PRO A 1 179 ? -9.498 0.127 13.038 1.00 73.31 179 PRO A CA 1
ATOM 1333 C C . PRO A 1 179 ? -11.015 0.223 13.232 1.00 73.31 179 PRO A C 1
ATOM 1335 O O . PRO A 1 179 ? -11.695 0.960 12.518 1.00 73.31 179 PRO A O 1
ATOM 1338 N N . ARG A 1 180 ? -11.530 -0.508 14.219 1.00 77.50 180 ARG A N 1
ATOM 1339 C CA . ARG A 1 180 ? -12.946 -0.631 14.598 1.00 77.50 180 ARG A CA 1
ATOM 1340 C C . ARG A 1 180 ? -13.855 -1.231 13.524 1.00 77.50 180 ARG A C 1
ATOM 1342 O O . ARG A 1 180 ? -15.069 -1.252 13.713 1.00 77.50 180 ARG A O 1
ATOM 1349 N N . ALA A 1 181 ? -13.303 -1.733 12.420 1.00 74.50 181 ALA A N 1
ATOM 1350 C CA . ALA A 1 181 ? -14.099 -2.447 11.438 1.00 74.50 181 ALA A CA 1
ATOM 1351 C C . ALA A 1 181 ? -14.545 -3.794 12.007 1.00 74.50 181 ALA A C 1
ATOM 1353 O O . ALA A 1 181 ? -13.740 -4.536 12.567 1.00 74.50 181 ALA A O 1
ATOM 1354 N N . GLN A 1 182 ? -15.825 -4.106 11.818 1.00 85.94 182 GLN A N 1
ATOM 1355 C CA . GLN A 1 182 ? -16.370 -5.434 12.059 1.00 85.94 182 GLN A CA 1
ATOM 1356 C C . GLN A 1 182 ? -16.354 -6.205 10.743 1.00 85.94 182 GLN A C 1
ATOM 1358 O O . GLN A 1 182 ? -17.014 -5.836 9.766 1.00 85.94 182 GLN A O 1
ATOM 1363 N N . LEU A 1 183 ? -15.548 -7.260 10.699 1.00 87.44 183 LEU A N 1
ATOM 1364 C CA . LEU A 1 183 ? -15.431 -8.139 9.551 1.00 87.44 183 LEU A CA 1
ATOM 1365 C C . LEU A 1 183 ? -16.200 -9.423 9.820 1.00 87.44 183 LEU A C 1
ATOM 1367 O O . LEU A 1 183 ? -15.844 -10.220 10.684 1.00 87.44 183 LEU A O 1
ATOM 1371 N N . HIS A 1 184 ? -17.265 -9.604 9.049 1.00 89.25 184 HIS A N 1
ATOM 1372 C CA . HIS A 1 184 ? -18.079 -10.807 9.060 1.00 89.25 184 HIS A CA 1
ATOM 1373 C C . HIS A 1 184 ? -17.479 -11.805 8.073 1.00 89.25 184 HIS A C 1
ATOM 1375 O O . HIS A 1 184 ? -17.362 -11.501 6.881 1.00 89.25 184 HIS A O 1
ATOM 1381 N N . LEU A 1 185 ? -17.100 -12.988 8.555 1.00 88.88 185 LEU A N 1
ATOM 1382 C CA . LEU A 1 185 ? -16.681 -14.058 7.657 1.00 88.88 185 LEU A CA 1
ATOM 1383 C C . LEU A 1 185 ? -17.903 -14.644 6.930 1.00 88.88 185 LEU A C 1
ATOM 1385 O O . LEU A 1 185 ? -18.977 -14.756 7.533 1.00 88.88 185 LEU A O 1
ATOM 1389 N N . PRO A 1 186 ? -17.769 -14.998 5.638 1.00 85.56 186 PRO A N 1
ATOM 1390 C CA . PRO A 1 186 ? -18.874 -15.552 4.871 1.00 85.56 186 PRO A CA 1
ATOM 1391 C C . PRO A 1 186 ? -19.281 -16.932 5.400 1.00 85.56 186 PRO A C 1
ATOM 1393 O O . PRO A 1 186 ? -18.444 -17.720 5.837 1.00 85.56 186 PRO A O 1
ATOM 1396 N N . GLN A 1 187 ? -20.577 -17.223 5.325 1.00 85.12 187 GLN A N 1
ATOM 1397 C CA . GLN A 1 187 ? -21.139 -18.535 5.640 1.00 85.12 187 GLN A CA 1
ATOM 1398 C C . GLN A 1 187 ? -21.056 -19.443 4.410 1.00 85.12 187 GLN A C 1
ATOM 1400 O O . GLN A 1 187 ? -21.385 -19.021 3.300 1.00 85.12 187 GLN A O 1
ATOM 1405 N N . ALA A 1 188 ? -20.622 -20.685 4.607 1.00 80.31 188 ALA A N 1
ATOM 1406 C CA . ALA A 1 188 ? -20.539 -21.715 3.583 1.00 80.31 188 ALA A CA 1
ATOM 1407 C C . ALA A 1 188 ? -21.652 -22.750 3.787 1.00 80.31 188 ALA A C 1
ATOM 1409 O O . ALA A 1 188 ? -21.966 -23.145 4.908 1.00 80.31 188 ALA A O 1
ATOM 1410 N N . PHE A 1 189 ? -22.252 -23.203 2.688 1.00 69.62 189 PHE A N 1
ATOM 1411 C CA . PHE A 1 189 ? -23.403 -24.113 2.702 1.00 69.62 189 PHE A CA 1
ATOM 1412 C C . PHE A 1 189 ? -23.027 -25.563 2.369 1.00 69.62 189 PHE A C 1
ATOM 1414 O O . PHE A 1 189 ? -23.833 -26.467 2.581 1.00 69.62 189 PHE A O 1
ATOM 1421 N N . ALA A 1 190 ? -21.822 -25.801 1.840 1.00 63.81 190 ALA A N 1
ATOM 1422 C CA . ALA A 1 190 ? -21.367 -27.114 1.399 1.00 63.81 190 ALA A CA 1
ATOM 1423 C C . ALA A 1 190 ? -19.968 -27.432 1.941 1.00 63.81 190 ALA A C 1
ATOM 1425 O O . ALA A 1 190 ? -19.006 -26.744 1.615 1.00 63.81 190 ALA A O 1
ATOM 1426 N N . GLY A 1 191 ? -19.867 -28.519 2.715 1.00 60.66 191 GLY A N 1
ATOM 1427 C CA . GLY A 1 191 ? -18.614 -29.032 3.275 1.00 60.66 191 GLY A CA 1
ATOM 1428 C C . GLY A 1 191 ? -18.058 -28.164 4.406 1.00 60.66 191 GLY A C 1
ATOM 1429 O O . GLY A 1 191 ? -17.656 -27.025 4.188 1.00 60.66 191 GLY A O 1
ATOM 1430 N N . LEU A 1 192 ? -17.985 -28.719 5.619 1.00 59.56 192 LEU A N 1
ATOM 1431 C CA . LEU A 1 192 ? -17.278 -28.096 6.741 1.00 59.56 192 LEU A CA 1
ATOM 1432 C C . LEU A 1 192 ? -15.769 -28.288 6.536 1.00 59.56 192 LEU A C 1
ATOM 1434 O O . LEU A 1 192 ? -15.155 -29.165 7.138 1.00 59.56 192 LEU A O 1
ATOM 1438 N N . GLY A 1 193 ? -15.182 -27.518 5.618 1.00 68.06 193 GLY A N 1
ATOM 1439 C CA . GLY A 1 193 ? -13.729 -27.383 5.565 1.00 68.06 193 GLY A CA 1
ATOM 1440 C C . GLY A 1 193 ? -13.246 -26.789 6.887 1.00 68.06 193 GLY A C 1
ATOM 1441 O O . GLY A 1 193 ? -13.855 -25.845 7.394 1.00 68.06 193 GLY A O 1
ATOM 1442 N N . ARG A 1 194 ? -12.186 -27.346 7.477 1.00 84.12 194 ARG A N 1
ATOM 1443 C CA . ARG A 1 194 ? -11.583 -26.745 8.669 1.00 84.12 194 ARG A CA 1
ATOM 1444 C C . ARG A 1 194 ? -10.900 -25.452 8.245 1.00 84.12 194 ARG A C 1
ATOM 1446 O O . ARG A 1 194 ? -10.165 -25.433 7.262 1.00 84.12 194 ARG A O 1
ATOM 1453 N N . ALA A 1 195 ? -11.157 -24.371 8.966 1.00 89.19 195 ALA A N 1
ATOM 1454 C CA . ALA A 1 195 ? -10.543 -23.088 8.682 1.00 89.19 195 ALA A CA 1
ATOM 1455 C C . ALA A 1 195 ? -10.236 -22.333 9.967 1.00 89.19 195 ALA A C 1
ATOM 1457 O O . ALA A 1 195 ? -10.971 -22.453 10.945 1.00 89.19 195 ALA A O 1
ATOM 1458 N N . PHE A 1 196 ? -9.169 -21.546 9.947 1.00 91.44 196 PHE A N 1
ATOM 1459 C CA . PHE A 1 196 ? -8.756 -20.704 11.064 1.00 91.44 196 PHE A CA 1
ATOM 1460 C C . PHE A 1 196 ? -8.374 -19.310 10.572 1.00 91.44 196 PHE A C 1
ATOM 1462 O O . PHE A 1 196 ? -8.215 -19.081 9.370 1.00 91.44 196 PHE A O 1
ATOM 1469 N N . VAL A 1 197 ? -8.262 -18.365 11.506 1.00 93.19 197 VAL A N 1
ATOM 1470 C CA . VAL A 1 197 ? -8.035 -16.953 11.190 1.00 93.19 197 VAL A CA 1
ATOM 1471 C C . VAL A 1 197 ? -6.815 -16.437 11.940 1.00 93.19 197 VAL A C 1
ATOM 1473 O O . VAL A 1 197 ? -6.700 -16.655 13.143 1.00 93.19 197 VAL A O 1
ATOM 1476 N N . VAL A 1 198 ? -5.930 -15.726 11.246 1.00 92.69 198 VAL A N 1
ATOM 1477 C CA . VAL A 1 198 ? -4.784 -15.021 11.835 1.00 92.69 198 VAL A CA 1
ATOM 1478 C C . VAL A 1 198 ? -4.906 -13.539 11.521 1.00 92.69 198 VAL A C 1
ATOM 1480 O O . VAL A 1 198 ? -5.090 -13.161 10.370 1.00 92.69 198 VAL A O 1
ATOM 1483 N N . ALA A 1 199 ? -4.797 -12.685 12.529 1.00 90.69 199 ALA A N 1
ATOM 1484 C CA . ALA A 1 199 ? -4.783 -11.240 12.372 1.00 90.69 199 ALA A CA 1
ATOM 1485 C C . ALA A 1 199 ? -3.372 -10.700 12.597 1.00 90.69 199 ALA A C 1
ATOM 1487 O O . ALA A 1 199 ? -2.820 -10.871 13.676 1.00 90.69 199 ALA A O 1
ATOM 1488 N N . THR A 1 200 ? -2.787 -10.012 11.625 1.00 85.25 200 THR A N 1
ATOM 1489 C CA . THR A 1 200 ? -1.463 -9.391 11.779 1.00 85.25 200 THR A CA 1
ATOM 1490 C C . THR A 1 200 ? -1.619 -7.874 11.802 1.00 85.25 200 THR A C 1
ATOM 1492 O O . THR A 1 200 ? -2.276 -7.331 10.905 1.00 85.25 200 THR A O 1
ATOM 1495 N N . PRO A 1 201 ? -1.048 -7.153 12.778 1.00 76.44 201 PRO A N 1
ATOM 1496 C CA . PRO A 1 201 ? -1.142 -5.701 12.798 1.00 76.44 201 PRO A CA 1
ATOM 1497 C C . PRO A 1 201 ? -0.410 -5.117 11.582 1.00 76.44 201 PRO A C 1
ATOM 1499 O O . PRO A 1 201 ? 0.684 -5.551 11.232 1.00 76.44 201 PRO A O 1
ATOM 1502 N N . VAL A 1 202 ? -1.014 -4.123 10.932 1.00 65.50 202 VAL A N 1
ATOM 1503 C CA . VAL A 1 202 ? -0.338 -3.321 9.906 1.00 65.50 202 VAL A CA 1
ATOM 1504 C C . VAL A 1 202 ? 0.160 -2.070 10.609 1.00 65.50 202 VAL A C 1
ATOM 1506 O O . VAL A 1 202 ? -0.631 -1.171 10.897 1.00 65.50 202 VAL A O 1
ATOM 1509 N N . VAL A 1 203 ? 1.452 -2.039 10.931 1.00 53.72 203 VAL A N 1
ATOM 1510 C CA . VAL A 1 203 ? 2.100 -0.887 11.567 1.00 53.72 203 VAL A CA 1
ATOM 1511 C C . VAL A 1 203 ? 2.500 0.101 10.465 1.00 53.72 203 VAL A C 1
ATOM 1513 O O . VAL A 1 203 ? 3.354 -0.225 9.640 1.00 53.72 203 VAL A O 1
ATOM 1516 N N . PRO A 1 204 ? 1.878 1.291 10.375 1.00 41.78 204 PRO A N 1
ATOM 1517 C CA . PRO A 1 204 ? 2.297 2.303 9.412 1.00 41.78 204 PRO A CA 1
ATOM 1518 C C . PRO A 1 204 ? 3.708 2.793 9.766 1.00 41.78 204 PRO A C 1
ATOM 1520 O O . PRO A 1 204 ? 3.936 3.188 10.904 1.00 41.78 204 PRO A O 1
ATOM 1523 N N . GLY A 1 205 ? 4.635 2.792 8.802 1.00 42.53 205 GLY A N 1
ATOM 1524 C CA . GLY A 1 205 ? 5.975 3.384 8.956 1.00 42.53 205 GLY A CA 1
ATOM 1525 C C . GLY A 1 205 ? 7.123 2.411 9.258 1.00 42.53 205 GLY A C 1
ATOM 1526 O O . GLY A 1 205 ? 8.281 2.803 9.133 1.00 42.53 205 GLY A O 1
ATOM 1527 N N . GLU A 1 206 ? 6.844 1.143 9.568 1.00 53.78 206 GLU A N 1
ATOM 1528 C CA . GLU A 1 206 ? 7.877 0.113 9.743 1.00 53.78 206 GLU A CA 1
ATOM 1529 C C . GLU A 1 206 ? 7.869 -0.854 8.556 1.00 53.78 206 GLU A C 1
ATOM 1531 O O . GLU A 1 206 ? 7.028 -1.752 8.461 1.00 53.78 206 GLU A O 1
ATOM 1536 N N . LEU A 1 207 ? 8.813 -0.665 7.628 1.00 64.50 207 LEU A N 1
ATOM 1537 C CA . LEU A 1 207 ? 9.098 -1.675 6.616 1.00 64.50 207 LEU A CA 1
ATOM 1538 C C . LEU A 1 207 ? 9.678 -2.901 7.325 1.00 64.50 207 LEU A C 1
ATOM 1540 O O . LEU A 1 207 ? 10.753 -2.827 7.912 1.00 64.50 207 LEU A O 1
ATOM 1544 N N . ALA A 1 208 ? 8.975 -4.021 7.232 1.00 71.12 208 ALA A N 1
ATOM 1545 C CA . ALA A 1 208 ? 9.487 -5.346 7.537 1.00 71.12 208 ALA A CA 1
ATOM 1546 C C . ALA A 1 208 ? 9.342 -6.206 6.285 1.00 71.12 208 ALA A C 1
ATOM 1548 O O . ALA A 1 208 ? 8.388 -6.063 5.521 1.00 71.12 208 ALA A O 1
ATOM 1549 N N . ALA A 1 209 ? 10.273 -7.119 6.062 1.00 78.44 209 ALA A N 1
ATOM 1550 C CA . ALA A 1 209 ? 10.173 -8.069 4.972 1.00 78.44 209 ALA A CA 1
ATOM 1551 C C . ALA A 1 209 ? 10.690 -9.426 5.419 1.00 78.44 209 ALA A C 1
ATOM 1553 O O . ALA A 1 209 ? 11.472 -9.540 6.359 1.00 78.44 209 ALA A O 1
ATOM 1554 N N . THR A 1 210 ? 10.253 -10.463 4.722 1.00 80.81 210 THR A N 1
ATOM 1555 C CA . THR A 1 210 ? 10.703 -11.833 4.952 1.00 80.81 210 THR A CA 1
ATOM 1556 C C . THR A 1 210 ? 11.157 -12.425 3.629 1.00 80.81 210 THR A C 1
ATOM 1558 O O . THR A 1 210 ? 10.587 -12.116 2.581 1.00 80.81 210 THR A O 1
ATOM 1561 N N . ILE A 1 211 ? 12.190 -13.260 3.663 1.00 85.19 211 ILE A N 1
ATOM 1562 C CA . ILE A 1 211 ? 12.658 -14.011 2.502 1.00 85.19 211 ILE A CA 1
ATOM 1563 C C . ILE A 1 211 ? 12.622 -15.498 2.835 1.00 85.19 211 ILE A C 1
ATOM 1565 O O . ILE A 1 211 ? 12.971 -15.913 3.936 1.00 85.19 211 ILE A O 1
ATOM 1569 N N . THR A 1 212 ? 12.158 -16.300 1.886 1.00 81.50 212 THR A N 1
ATOM 1570 C CA . THR A 1 212 ? 12.078 -17.759 2.009 1.00 81.50 212 THR A CA 1
ATOM 1571 C C . THR A 1 212 ? 12.729 -18.407 0.796 1.00 81.50 212 THR A C 1
ATOM 1573 O O . THR A 1 212 ? 12.695 -17.849 -0.301 1.00 81.50 212 THR A O 1
ATOM 1576 N N . SER A 1 213 ? 13.335 -19.576 0.995 1.00 83.50 213 SER A N 1
ATOM 1577 C CA . SER A 1 213 ? 14.030 -20.336 -0.045 1.00 83.50 213 SER A CA 1
ATOM 1578 C C . SER A 1 213 ? 13.468 -21.746 -0.136 1.00 83.50 213 SER A C 1
ATOM 1580 O O . SER A 1 213 ? 13.314 -22.412 0.888 1.00 83.50 213 SER A O 1
ATOM 1582 N N . SER A 1 214 ? 13.233 -22.238 -1.355 1.00 77.56 214 SER A N 1
ATOM 1583 C CA . SER A 1 214 ? 12.822 -23.631 -1.589 1.00 77.56 214 SER A CA 1
ATOM 1584 C C . SER A 1 214 ? 13.873 -24.652 -1.132 1.00 77.56 214 SER A C 1
ATOM 1586 O O . SER A 1 214 ? 13.546 -25.814 -0.918 1.00 77.56 214 SER A O 1
ATOM 1588 N N . ALA A 1 215 ? 15.129 -24.222 -0.980 1.00 77.88 215 ALA A N 1
ATOM 1589 C CA . ALA A 1 215 ? 16.232 -25.023 -0.454 1.00 77.88 215 ALA A CA 1
ATOM 1590 C C . ALA A 1 215 ? 16.493 -24.777 1.047 1.00 77.88 215 ALA A C 1
ATOM 1592 O O . ALA A 1 215 ? 17.518 -25.217 1.556 1.00 77.88 215 ALA A O 1
ATOM 1593 N N . GLN A 1 216 ? 15.594 -24.065 1.744 1.00 75.62 216 GLN A N 1
ATOM 1594 C CA . GLN A 1 216 ? 15.688 -23.753 3.180 1.00 75.62 216 GLN A CA 1
ATOM 1595 C C . GLN A 1 216 ? 16.993 -23.042 3.580 1.00 75.62 216 GLN A C 1
ATOM 1597 O O . GLN A 1 216 ? 17.533 -23.249 4.663 1.00 75.62 216 GLN A O 1
ATOM 1602 N N . LEU A 1 217 ? 17.511 -22.191 2.691 1.00 79.62 217 LEU A N 1
ATOM 1603 C CA . LEU A 1 217 ? 18.710 -21.401 2.964 1.00 79.62 217 LEU A CA 1
ATOM 1604 C C . LEU A 1 217 ? 18.435 -20.357 4.062 1.00 79.62 217 LEU A C 1
ATOM 1606 O O . LEU A 1 217 ? 17.402 -19.683 3.988 1.00 79.62 217 LEU A O 1
ATOM 1610 N N . PRO A 1 218 ? 19.343 -20.189 5.040 1.00 78.31 218 PRO A N 1
ATOM 1611 C CA . PRO A 1 218 ? 19.219 -19.154 6.057 1.00 78.31 218 PRO A CA 1
ATOM 1612 C C . PRO A 1 218 ? 19.531 -17.773 5.469 1.00 78.31 218 PRO A C 1
ATOM 1614 O O . PRO A 1 218 ? 20.433 -17.628 4.639 1.00 78.31 218 PRO A O 1
ATOM 1617 N N . PHE A 1 219 ? 18.796 -16.761 5.930 1.00 84.81 219 PHE A N 1
ATOM 1618 C CA . PHE A 1 219 ? 19.045 -15.357 5.616 1.00 84.81 219 PHE A CA 1
ATOM 1619 C C . PHE A 1 219 ? 18.967 -14.522 6.890 1.00 84.81 219 PHE A C 1
ATOM 1621 O O . PHE A 1 219 ? 18.009 -14.652 7.653 1.00 84.81 219 PHE A O 1
ATOM 1628 N N . GLU A 1 220 ? 19.935 -13.635 7.079 1.00 85.19 220 GLU A N 1
ATOM 1629 C CA . GLU A 1 220 ? 19.884 -12.597 8.108 1.00 85.19 220 GLU A CA 1
ATOM 1630 C C . GLU A 1 220 ? 19.482 -11.258 7.486 1.00 85.19 220 GLU A C 1
ATOM 1632 O O . GLU A 1 220 ? 19.596 -11.052 6.274 1.00 85.19 220 GLU A O 1
ATOM 1637 N N . GLN A 1 221 ? 18.965 -10.353 8.314 1.00 87.75 221 GLN A N 1
ATOM 1638 C CA . GLN A 1 221 ? 18.579 -9.012 7.891 1.00 87.75 221 GLN A CA 1
ATOM 1639 C C . GLN A 1 221 ? 19.613 -8.005 8.375 1.00 87.75 221 GLN A C 1
ATOM 1641 O O . GLN A 1 221 ? 19.926 -7.952 9.563 1.00 87.75 221 GLN A O 1
ATOM 1646 N N . ALA A 1 222 ? 20.074 -7.157 7.465 1.00 86.69 222 ALA A N 1
ATOM 1647 C CA . ALA A 1 222 ? 20.889 -5.996 7.780 1.00 86.69 222 ALA A CA 1
ATOM 1648 C C . ALA A 1 222 ? 20.279 -4.736 7.167 1.00 86.69 222 ALA A C 1
ATOM 1650 O O . ALA A 1 222 ? 19.554 -4.792 6.174 1.00 86.69 222 ALA A O 1
ATOM 1651 N N . ALA A 1 223 ? 20.592 -3.580 7.746 1.00 85.06 223 ALA A N 1
ATOM 1652 C CA . ALA A 1 223 ? 20.314 -2.311 7.090 1.00 85.06 223 ALA A CA 1
ATOM 1653 C C . ALA A 1 223 ? 21.237 -2.167 5.872 1.00 85.06 223 ALA A C 1
ATOM 1655 O O . ALA A 1 223 ? 22.446 -2.379 5.966 1.00 85.06 223 ALA A O 1
ATOM 1656 N N . MET A 1 224 ? 20.664 -1.824 4.722 1.00 90.38 224 MET A N 1
ATOM 1657 C CA . MET A 1 224 ? 21.428 -1.531 3.518 1.00 90.38 224 MET A CA 1
ATOM 1658 C C . MET A 1 224 ? 22.080 -0.150 3.662 1.00 90.38 224 MET A C 1
ATOM 1660 O O . MET A 1 224 ? 21.431 0.859 3.408 1.00 90.38 224 MET A O 1
ATOM 1664 N N . ASP A 1 225 ? 23.345 -0.102 4.073 1.00 88.50 225 ASP A N 1
ATOM 1665 C CA . ASP A 1 225 ? 24.129 1.128 4.255 1.00 88.50 225 ASP A CA 1
ATOM 1666 C C . ASP A 1 225 ? 25.584 0.933 3.796 1.00 88.50 225 ASP A C 1
ATOM 1668 O O . ASP A 1 225 ? 26.037 -0.191 3.580 1.00 88.50 225 ASP A O 1
ATOM 1672 N N . GLU A 1 226 ? 26.321 2.029 3.588 1.00 89.62 226 GLU A N 1
ATOM 1673 C CA . GLU A 1 226 ? 27.716 1.973 3.122 1.00 89.62 226 GLU A CA 1
ATOM 1674 C C . GLU A 1 226 ? 28.576 1.094 4.041 1.00 89.62 226 GLU A C 1
ATOM 1676 O O . GLU A 1 226 ? 28.519 1.204 5.267 1.00 89.62 226 GLU A O 1
ATOM 1681 N N . GLY A 1 227 ? 29.391 0.221 3.449 1.00 88.31 227 GLY A N 1
ATOM 1682 C CA . GLY A 1 227 ? 30.220 -0.734 4.182 1.00 88.31 227 GLY A CA 1
ATOM 1683 C C . GLY A 1 227 ? 29.489 -2.003 4.637 1.00 88.31 227 GLY A C 1
ATOM 1684 O O . GLY A 1 227 ? 30.128 -2.870 5.234 1.00 88.31 227 GLY A O 1
ATOM 1685 N N . VAL A 1 228 ? 28.185 -2.157 4.358 1.00 91.00 228 VAL A N 1
ATOM 1686 C CA . VAL A 1 228 ? 27.442 -3.378 4.712 1.00 91.00 228 VAL A CA 1
ATOM 1687 C C . VAL A 1 228 ? 27.979 -4.594 3.954 1.00 91.00 228 VAL A C 1
ATOM 1689 O O . VAL A 1 228 ? 28.332 -4.511 2.774 1.00 91.00 228 VAL A O 1
ATOM 1692 N N . MET A 1 229 ? 28.020 -5.744 4.628 1.00 89.44 229 MET A N 1
ATOM 1693 C CA . MET A 1 229 ? 28.433 -7.007 4.018 1.00 89.44 229 MET A CA 1
ATOM 1694 C C . MET A 1 229 ? 27.257 -7.643 3.256 1.00 89.44 229 MET A C 1
ATOM 1696 O O . MET A 1 229 ? 26.228 -7.908 3.867 1.00 89.44 229 MET A O 1
ATOM 1700 N N . PRO A 1 230 ? 27.347 -7.914 1.944 1.00 84.69 230 PRO A N 1
ATOM 1701 C CA . PRO A 1 230 ? 26.275 -8.579 1.198 1.00 84.69 230 PRO A CA 1
ATOM 1702 C C . PRO A 1 230 ? 25.991 -10.030 1.603 1.00 84.69 230 PRO A C 1
ATOM 1704 O O . PRO A 1 230 ? 24.903 -10.532 1.312 1.00 84.69 230 PRO A O 1
ATOM 1707 N N . TRP A 1 231 ? 26.960 -10.707 2.224 1.00 86.69 231 TRP A N 1
ATOM 1708 C CA . TRP A 1 231 ? 26.908 -12.136 2.538 1.00 86.69 231 TRP A CA 1
ATOM 1709 C C . TRP A 1 231 ? 27.438 -12.410 3.942 1.00 86.69 231 TRP A C 1
ATOM 1711 O O . TRP A 1 231 ? 28.227 -11.630 4.469 1.00 86.69 231 TRP A O 1
ATOM 1721 N N . LEU A 1 232 ? 27.021 -13.534 4.524 1.00 84.06 232 LEU A N 1
ATOM 1722 C CA . LEU A 1 232 ? 27.375 -13.917 5.898 1.00 84.06 232 LEU A CA 1
ATOM 1723 C C . LEU A 1 232 ? 28.745 -14.594 6.020 1.00 84.06 232 LEU A C 1
ATOM 1725 O O . LEU A 1 232 ? 29.379 -14.547 7.068 1.00 84.06 232 LEU A O 1
ATOM 1729 N N . ASP A 1 233 ? 29.212 -15.234 4.954 1.00 83.31 233 ASP A N 1
ATOM 1730 C CA . ASP A 1 233 ? 30.434 -16.046 4.925 1.00 83.31 233 ASP A CA 1
ATOM 1731 C C . ASP A 1 233 ? 31.607 -15.348 4.214 1.00 83.31 233 ASP A C 1
ATOM 1733 O O . ASP A 1 233 ? 32.653 -15.962 3.978 1.00 83.31 233 ASP A O 1
ATOM 1737 N N . ARG A 1 234 ? 31.442 -14.073 3.839 1.00 82.94 234 ARG A N 1
ATOM 1738 C CA . ARG A 1 234 ? 32.467 -13.264 3.167 1.00 82.94 234 ARG A CA 1
ATOM 1739 C C . ARG A 1 234 ? 32.560 -11.873 3.765 1.00 82.94 234 ARG A C 1
ATOM 1741 O O . ARG A 1 234 ? 31.559 -11.257 4.092 1.00 82.94 234 ARG A O 1
ATOM 1748 N N . ASP A 1 235 ? 33.778 -11.356 3.789 1.00 83.62 235 ASP A N 1
ATOM 1749 C CA . ASP A 1 235 ? 34.172 -10.042 4.302 1.00 83.62 235 ASP A CA 1
ATOM 1750 C C . ASP A 1 235 ? 34.089 -8.922 3.250 1.00 83.62 235 ASP A C 1
ATOM 1752 O O . ASP A 1 235 ? 34.615 -7.824 3.430 1.00 83.62 235 ASP A O 1
ATOM 1756 N N . HIS A 1 236 ? 33.420 -9.192 2.132 1.00 82.56 236 HIS A N 1
ATOM 1757 C CA . HIS A 1 236 ? 33.157 -8.198 1.103 1.00 82.56 236 HIS A CA 1
ATOM 1758 C C . HIS A 1 236 ? 32.216 -7.119 1.630 1.00 82.56 236 HIS A C 1
ATOM 1760 O O . HIS A 1 236 ? 31.336 -7.405 2.430 1.00 82.56 236 HIS A O 1
ATOM 1766 N N . GLN A 1 237 ? 32.383 -5.887 1.156 1.00 88.50 237 GLN A N 1
ATOM 1767 C CA . GLN A 1 237 ? 31.559 -4.753 1.568 1.00 88.50 237 GLN A CA 1
ATOM 1768 C C . GLN A 1 237 ? 31.005 -4.027 0.349 1.00 88.50 237 GLN A C 1
ATOM 1770 O O . GLN A 1 237 ? 31.715 -3.855 -0.653 1.00 88.50 237 GLN A O 1
ATOM 1775 N N . TYR A 1 238 ? 29.751 -3.592 0.446 1.00 89.06 238 TYR A N 1
ATOM 1776 C CA . TYR A 1 238 ? 29.175 -2.681 -0.526 1.00 89.06 238 TYR A CA 1
ATOM 1777 C C . TYR A 1 238 ? 29.676 -1.253 -0.316 1.00 89.06 238 TYR A C 1
ATOM 1779 O O . TYR A 1 238 ? 29.761 -0.763 0.806 1.00 89.06 238 TYR A O 1
ATOM 1787 N N . TRP A 1 239 ? 29.979 -0.608 -1.436 1.00 87.31 239 TRP A N 1
ATOM 1788 C CA . TRP A 1 239 ? 30.379 0.787 -1.569 1.00 87.31 239 TRP A CA 1
ATOM 1789 C C . TRP A 1 239 ? 29.543 1.445 -2.665 1.00 87.31 239 TRP A C 1
ATOM 1791 O O . TRP A 1 239 ? 29.044 0.748 -3.551 1.00 87.31 239 TRP A O 1
ATOM 1801 N N . ASP A 1 240 ? 29.433 2.771 -2.660 1.00 87.19 240 ASP A N 1
ATOM 1802 C CA . ASP A 1 240 ? 28.667 3.529 -3.662 1.00 87.19 240 ASP A CA 1
ATOM 1803 C C . ASP A 1 240 ? 27.214 3.017 -3.765 1.00 87.19 240 ASP A C 1
ATOM 1805 O O . ASP A 1 240 ? 26.683 2.793 -4.859 1.00 87.19 240 ASP A O 1
ATOM 1809 N N . ILE A 1 241 ? 26.574 2.756 -2.622 1.00 88.94 241 ILE A N 1
ATOM 1810 C CA . ILE A 1 241 ? 25.199 2.255 -2.589 1.00 88.94 241 ILE A CA 1
ATOM 1811 C C . ILE A 1 241 ? 24.271 3.365 -3.101 1.00 88.94 241 ILE A C 1
ATOM 1813 O O . ILE A 1 241 ? 24.305 4.478 -2.570 1.00 88.94 241 ILE A O 1
ATOM 1817 N N . PRO A 1 242 ? 23.414 3.100 -4.108 1.00 86.38 242 PRO A N 1
ATOM 1818 C CA . PRO A 1 242 ? 22.464 4.093 -4.588 1.00 86.38 242 PRO A CA 1
ATOM 1819 C C . PRO A 1 242 ? 21.535 4.558 -3.466 1.00 86.38 242 PRO A C 1
ATOM 1821 O O . PRO A 1 242 ? 21.047 3.743 -2.685 1.00 86.38 242 PRO A O 1
ATOM 1824 N N . GLU A 1 243 ? 21.246 5.857 -3.409 1.00 78.94 243 GLU A N 1
ATOM 1825 C CA . GLU A 1 243 ? 20.493 6.455 -2.297 1.00 78.94 243 GLU A CA 1
ATOM 1826 C C . GLU A 1 243 ? 19.108 5.816 -2.103 1.00 78.94 243 GLU A C 1
ATOM 1828 O O . GLU A 1 243 ? 18.671 5.611 -0.977 1.00 78.94 243 GLU A O 1
ATOM 1833 N N . PHE A 1 244 ? 18.456 5.398 -3.192 1.00 76.62 244 PHE A N 1
ATOM 1834 C CA . PHE A 1 244 ? 17.161 4.708 -3.151 1.00 76.62 244 PHE A CA 1
ATOM 1835 C C . PHE A 1 244 ? 17.214 3.289 -2.555 1.00 76.62 244 PHE A C 1
ATOM 1837 O O . PHE A 1 244 ? 16.171 2.740 -2.205 1.00 76.62 244 PHE A O 1
ATOM 1844 N N . MET A 1 245 ? 18.403 2.679 -2.464 1.00 84.69 245 MET A N 1
ATOM 1845 C CA . MET A 1 245 ? 18.609 1.394 -1.788 1.00 84.69 245 MET A CA 1
ATOM 1846 C C . MET A 1 245 ? 18.989 1.562 -0.320 1.00 84.69 245 MET A C 1
ATOM 1848 O O . MET A 1 245 ? 18.804 0.624 0.460 1.00 84.69 245 MET A O 1
ATOM 1852 N N . LYS A 1 246 ? 19.543 2.722 0.057 1.00 81.31 246 LYS A N 1
ATOM 1853 C CA . LYS A 1 246 ? 19.983 2.959 1.430 1.00 81.31 246 LYS A CA 1
ATOM 1854 C C . LYS A 1 246 ? 18.807 2.877 2.389 1.00 81.31 246 LYS A C 1
ATOM 1856 O O . LYS A 1 246 ? 17.678 3.220 2.038 1.00 81.31 246 LYS A O 1
ATOM 1861 N N . ARG A 1 247 ? 19.077 2.427 3.616 1.00 67.38 247 ARG A N 1
ATOM 1862 C CA . ARG A 1 247 ? 18.074 2.234 4.682 1.00 67.38 247 ARG A CA 1
ATOM 1863 C C . ARG A 1 247 ? 17.012 1.172 4.362 1.00 67.38 247 ARG A C 1
ATOM 1865 O O . ARG A 1 247 ? 16.065 1.014 5.130 1.00 67.38 247 ARG A O 1
ATOM 1872 N N . GLY A 1 248 ? 17.160 0.453 3.249 1.00 80.50 248 GLY A N 1
ATOM 1873 C CA . GLY A 1 248 ? 16.405 -0.757 2.955 1.00 80.50 248 GLY A CA 1
ATOM 1874 C C . GLY A 1 248 ? 16.831 -1.933 3.832 1.00 80.50 248 GLY A C 1
ATOM 1875 O O . GLY A 1 248 ? 17.829 -1.872 4.547 1.00 80.50 248 GLY A O 1
ATOM 1876 N N . ILE A 1 249 ? 16.087 -3.029 3.743 1.00 88.19 249 ILE A N 1
ATOM 1877 C CA . ILE A 1 249 ? 16.423 -4.311 4.361 1.00 88.19 249 ILE A CA 1
ATOM 1878 C C . ILE A 1 249 ? 17.237 -5.119 3.356 1.00 88.19 249 ILE A C 1
ATOM 1880 O O . ILE A 1 249 ? 16.708 -5.535 2.328 1.00 88.19 249 ILE A O 1
ATOM 1884 N N . LEU A 1 250 ? 18.509 -5.352 3.653 1.00 93.12 250 LEU A N 1
ATOM 1885 C CA . LEU A 1 250 ? 19.367 -6.293 2.947 1.00 93.12 250 LEU A CA 1
ATOM 1886 C C . LEU A 1 250 ? 19.184 -7.691 3.548 1.00 93.12 250 LEU A C 1
ATOM 1888 O O . LEU A 1 250 ? 19.421 -7.893 4.736 1.00 93.12 250 LEU A O 1
ATOM 1892 N N . PHE A 1 251 ? 18.821 -8.663 2.715 1.00 91.94 251 PHE A N 1
ATOM 1893 C CA . PHE A 1 251 ? 18.838 -10.077 3.078 1.00 91.94 251 PHE A CA 1
ATOM 1894 C C . PHE A 1 251 ? 20.205 -10.683 2.761 1.00 91.94 251 PHE A C 1
ATOM 1896 O O . PHE A 1 251 ? 20.558 -10.878 1.593 1.00 91.94 251 PHE A O 1
ATOM 1903 N N . GLN A 1 252 ? 20.960 -10.987 3.814 1.00 86.69 252 GLN A N 1
ATOM 1904 C CA . GLN A 1 252 ? 22.298 -11.564 3.759 1.00 86.69 252 GLN A CA 1
ATOM 1905 C C . GLN A 1 252 ? 22.198 -13.090 3.786 1.00 86.69 252 GLN A C 1
ATOM 1907 O O . GLN A 1 252 ? 21.775 -13.678 4.778 1.00 86.69 252 GLN A O 1
ATOM 1912 N N . GLY A 1 253 ? 22.569 -13.732 2.680 1.00 83.94 253 GLY A N 1
ATOM 1913 C CA . GLY A 1 253 ? 22.698 -15.190 2.579 1.00 83.94 253 GLY A CA 1
ATOM 1914 C C . GLY A 1 253 ? 24.160 -15.629 2.461 1.00 83.94 253 GLY A C 1
ATOM 1915 O O . GLY A 1 253 ? 25.081 -14.823 2.598 1.00 83.94 253 GLY A O 1
ATOM 1916 N N . LEU A 1 254 ? 24.378 -16.909 2.157 1.00 81.69 254 LEU A N 1
ATOM 1917 C CA . LEU A 1 254 ? 25.709 -17.459 1.871 1.00 81.69 254 LEU A CA 1
ATOM 1918 C C . LEU A 1 254 ? 26.177 -17.121 0.443 1.00 81.69 254 LEU A C 1
ATOM 1920 O O . LEU A 1 254 ? 25.411 -17.186 -0.524 1.00 81.69 254 LEU A O 1
ATOM 1924 N N . PHE A 1 255 ? 27.462 -16.815 0.293 1.00 73.12 255 PHE A N 1
ATOM 1925 C CA . PHE A 1 255 ? 28.125 -16.540 -0.972 1.00 73.12 255 PHE A CA 1
ATOM 1926 C C . PHE A 1 255 ? 28.369 -17.838 -1.751 1.00 73.12 255 PHE A C 1
ATOM 1928 O O . PHE A 1 255 ? 29.248 -18.626 -1.416 1.00 73.12 255 PHE A O 1
ATOM 1935 N N . LYS A 1 256 ? 27.650 -18.001 -2.871 1.00 70.69 256 LYS A N 1
ATOM 1936 C CA . LYS A 1 256 ? 27.795 -19.103 -3.853 1.00 70.69 256 LYS A CA 1
ATOM 1937 C C . LYS A 1 256 ? 27.310 -20.494 -3.420 1.00 70.69 256 LYS A C 1
ATOM 1939 O O . LYS A 1 256 ? 27.611 -21.461 -4.115 1.00 70.69 256 LYS A O 1
ATOM 1944 N N . ASP A 1 257 ? 26.455 -20.582 -2.403 1.00 68.81 257 ASP A N 1
ATOM 1945 C CA . ASP A 1 257 ? 25.865 -21.855 -1.939 1.00 68.81 257 ASP A CA 1
ATOM 1946 C C . ASP A 1 257 ? 24.377 -22.028 -2.297 1.00 68.81 257 ASP A C 1
ATOM 1948 O O . ASP A 1 257 ? 23.652 -22.842 -1.724 1.00 68.81 257 ASP A O 1
ATOM 1952 N N . VAL A 1 258 ? 23.902 -21.291 -3.303 1.00 74.94 258 VAL A N 1
ATOM 1953 C CA . VAL A 1 258 ? 22.532 -21.432 -3.807 1.00 74.94 258 VAL A CA 1
ATOM 1954 C C . VAL A 1 258 ? 22.491 -22.520 -4.879 1.00 74.94 258 VAL A C 1
ATOM 1956 O O . VAL A 1 258 ? 22.996 -22.337 -5.991 1.00 74.94 258 VAL A O 1
ATOM 1959 N N . ALA A 1 259 ? 21.890 -23.666 -4.546 1.00 76.44 259 ALA A N 1
ATOM 1960 C CA . ALA A 1 259 ? 21.766 -24.793 -5.466 1.00 76.44 259 ALA A CA 1
ATOM 1961 C C . ALA A 1 259 ? 21.005 -24.392 -6.750 1.00 76.44 259 ALA A C 1
ATOM 1963 O O . ALA A 1 259 ? 20.002 -23.672 -6.661 1.00 76.44 259 ALA A O 1
ATOM 1964 N N . PRO A 1 260 ? 21.421 -24.863 -7.942 1.00 78.06 260 PRO A N 1
ATOM 1965 C CA . PRO A 1 260 ? 20.670 -24.629 -9.172 1.00 78.06 260 PRO A CA 1
ATOM 1966 C C . PRO A 1 260 ? 19.212 -25.099 -9.048 1.00 78.06 260 PRO A C 1
ATOM 1968 O O . PRO A 1 260 ? 18.954 -26.193 -8.553 1.00 78.06 260 PRO A O 1
ATOM 1971 N N . GLY A 1 261 ? 18.268 -24.277 -9.505 1.00 78.75 261 GLY A N 1
ATOM 1972 C CA . GLY A 1 261 ? 16.825 -24.499 -9.381 1.00 78.75 261 GLY A CA 1
ATOM 1973 C C . GLY A 1 261 ? 16.203 -23.964 -8.086 1.00 78.75 261 GLY A C 1
ATOM 1974 O O . GLY A 1 261 ? 14.981 -23.997 -7.953 1.00 78.75 261 GLY A O 1
ATOM 1975 N N . THR A 1 262 ? 17.000 -23.445 -7.145 1.00 82.25 262 THR A N 1
ATOM 1976 C CA . THR A 1 262 ? 16.465 -22.832 -5.918 1.00 82.25 262 THR A CA 1
ATOM 1977 C C . THR A 1 262 ? 15.599 -21.627 -6.263 1.00 82.25 262 THR A C 1
ATOM 1979 O O . THR A 1 262 ? 16.004 -20.765 -7.038 1.00 82.25 262 THR A O 1
ATOM 1982 N N . THR A 1 263 ? 14.415 -21.554 -5.667 1.00 82.38 263 THR A N 1
ATOM 1983 C CA . THR A 1 263 ? 13.482 -20.441 -5.838 1.00 82.38 263 THR A CA 1
ATOM 1984 C C . THR A 1 263 ? 13.432 -19.629 -4.550 1.00 82.38 263 THR A C 1
ATOM 1986 O O . THR A 1 263 ? 13.284 -20.193 -3.464 1.00 82.38 263 THR A O 1
ATOM 1989 N N . LEU A 1 264 ? 13.562 -18.307 -4.670 1.00 84.38 264 LEU A N 1
ATOM 1990 C CA . LEU A 1 264 ? 13.463 -17.378 -3.547 1.00 84.38 264 LEU A CA 1
ATOM 1991 C C . LEU A 1 264 ? 12.161 -16.597 -3.613 1.00 84.38 264 LEU A C 1
ATOM 1993 O O . LEU A 1 264 ? 11.765 -16.152 -4.685 1.00 84.38 264 LEU A O 1
ATOM 1997 N N . THR A 1 265 ? 11.527 -16.391 -2.463 1.00 82.81 265 THR A N 1
ATOM 1998 C CA . THR A 1 265 ? 10.289 -15.617 -2.353 1.00 82.81 265 THR A CA 1
ATOM 1999 C C . THR A 1 265 ? 10.418 -14.558 -1.269 1.00 82.81 265 THR A C 1
ATOM 2001 O O . THR A 1 265 ? 10.660 -14.889 -0.107 1.00 82.81 265 THR A O 1
ATOM 2004 N N . VAL A 1 266 ? 10.232 -13.297 -1.658 1.00 85.06 266 VAL A N 1
ATOM 2005 C CA . VAL A 1 266 ? 10.290 -12.109 -0.797 1.00 85.06 266 VAL A CA 1
ATOM 2006 C C . VAL A 1 266 ? 8.871 -11.653 -0.469 1.00 85.06 266 VAL A C 1
ATOM 2008 O O . VAL A 1 266 ? 8.030 -11.594 -1.360 1.00 85.06 266 VAL A O 1
ATOM 2011 N N . ARG A 1 267 ? 8.589 -11.327 0.794 1.00 77.81 267 ARG A N 1
ATOM 2012 C CA . ARG A 1 267 ? 7.284 -10.835 1.261 1.00 77.81 267 ARG A CA 1
ATOM 2013 C C . ARG A 1 267 ? 7.461 -9.628 2.181 1.00 77.81 267 ARG A C 1
ATOM 2015 O O . ARG A 1 267 ? 7.797 -9.826 3.353 1.00 77.81 267 ARG A O 1
ATOM 2022 N N . PRO A 1 268 ? 7.262 -8.397 1.690 1.00 75.12 268 PRO A N 1
ATOM 2023 C CA . PRO A 1 268 ? 7.257 -7.208 2.527 1.00 75.12 268 PRO A CA 1
ATOM 2024 C C . PRO A 1 268 ? 5.904 -7.053 3.241 1.00 75.12 268 PRO A C 1
ATOM 2026 O O . PRO A 1 268 ? 4.865 -7.418 2.705 1.00 75.12 268 PRO A O 1
ATOM 2029 N N . ASN A 1 269 ? 5.884 -6.512 4.457 1.00 59.78 269 ASN A N 1
ATOM 2030 C CA . ASN A 1 269 ? 4.664 -6.233 5.231 1.00 59.78 269 ASN A CA 1
ATOM 2031 C C . ASN A 1 269 ? 3.905 -4.987 4.728 1.00 59.78 269 ASN A C 1
ATOM 2033 O O . ASN A 1 269 ? 2.729 -4.791 5.030 1.00 59.78 269 ASN A O 1
ATOM 2037 N N . SER A 1 270 ? 4.594 -4.151 3.961 1.00 58.09 270 SER A N 1
ATOM 2038 C CA . SER A 1 270 ? 4.156 -2.891 3.380 1.00 58.09 270 SER A CA 1
ATOM 2039 C C . SER A 1 270 ? 4.581 -2.872 1.915 1.00 58.09 270 SER A C 1
ATOM 2041 O O . SER A 1 270 ? 5.357 -3.717 1.474 1.00 58.09 270 SER A O 1
ATOM 2043 N N . ALA A 1 271 ? 4.009 -1.976 1.120 1.00 62.94 271 ALA A N 1
ATOM 2044 C CA . ALA A 1 271 ? 4.389 -1.898 -0.278 1.00 62.94 271 ALA A CA 1
ATOM 2045 C C . ALA A 1 271 ? 5.841 -1.406 -0.383 1.00 62.94 271 ALA A C 1
ATOM 2047 O O . ALA A 1 271 ? 6.238 -0.417 0.234 1.00 62.94 271 ALA A O 1
ATOM 2048 N N . ALA A 1 272 ? 6.636 -2.158 -1.129 1.00 77.81 272 ALA A N 1
ATOM 2049 C CA . ALA A 1 272 ? 8.078 -2.037 -1.157 1.00 77.81 272 ALA A CA 1
ATOM 2050 C C . ALA A 1 272 ? 8.600 -2.217 -2.580 1.00 77.81 272 ALA A C 1
ATOM 2052 O O . ALA A 1 272 ? 7.994 -2.903 -3.401 1.00 77.81 272 ALA A O 1
ATOM 2053 N N . GLN A 1 273 ? 9.749 -1.626 -2.867 1.00 87.06 273 GLN A N 1
ATOM 2054 C CA . GLN A 1 273 ? 10.524 -1.947 -4.048 1.00 87.06 273 GLN A CA 1
ATOM 2055 C C . GLN A 1 273 ? 11.552 -3.007 -3.655 1.00 87.06 273 GLN A C 1
ATOM 2057 O O . GLN A 1 273 ? 12.351 -2.823 -2.737 1.00 87.06 273 GLN A O 1
ATOM 2062 N N . VAL A 1 274 ? 11.494 -4.159 -4.314 1.00 91.75 274 VAL A N 1
ATOM 2063 C CA . VAL A 1 274 ? 12.458 -5.240 -4.114 1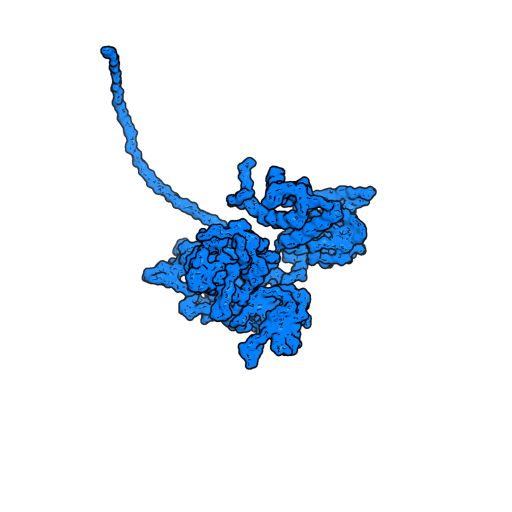.00 91.75 274 VAL A CA 1
ATOM 2064 C C . VAL A 1 274 ? 13.528 -5.095 -5.177 1.00 91.75 274 VAL A C 1
ATOM 2066 O O . VAL A 1 274 ? 13.211 -4.955 -6.354 1.00 91.75 274 VAL A O 1
ATOM 2069 N N . PHE A 1 275 ? 14.785 -5.155 -4.767 1.00 93.25 275 PHE A N 1
ATOM 2070 C CA . PHE A 1 275 ? 15.953 -5.128 -5.623 1.00 93.25 275 PHE A CA 1
ATOM 2071 C C . PHE A 1 275 ? 16.707 -6.446 -5.529 1.00 93.25 275 PHE A C 1
ATOM 2073 O O . PHE A 1 275 ? 16.938 -6.970 -4.441 1.00 93.25 275 PHE A O 1
ATOM 2080 N N . VAL A 1 276 ? 17.146 -6.953 -6.672 1.00 92.25 276 VAL A N 1
ATOM 2081 C CA . VAL A 1 276 ? 18.075 -8.073 -6.783 1.00 92.25 276 VAL A CA 1
ATOM 2082 C C . VAL A 1 276 ? 19.374 -7.535 -7.361 1.00 92.25 276 VAL A C 1
ATOM 2084 O O . VAL A 1 276 ? 19.425 -7.085 -8.506 1.00 92.25 276 VAL A O 1
ATOM 2087 N N . ILE A 1 277 ? 20.430 -7.562 -6.555 1.00 89.56 277 ILE A N 1
ATOM 2088 C CA . ILE A 1 277 ? 21.769 -7.123 -6.941 1.00 89.56 277 ILE A CA 1
ATOM 2089 C C . ILE A 1 277 ? 22.546 -8.360 -7.368 1.00 89.56 277 ILE A C 1
ATOM 2091 O O . ILE A 1 277 ? 22.635 -9.311 -6.604 1.00 89.56 277 ILE A O 1
ATOM 2095 N N . THR A 1 278 ? 23.116 -8.367 -8.568 1.00 85.19 278 THR A N 1
ATOM 2096 C CA . THR A 1 278 ? 23.833 -9.518 -9.137 1.00 85.19 278 THR A CA 1
ATOM 2097 C C . THR A 1 278 ? 25.187 -9.102 -9.702 1.00 85.19 278 THR A C 1
ATOM 2099 O O . THR A 1 278 ? 25.372 -7.960 -10.135 1.00 85.19 278 THR A O 1
ATOM 2102 N N . GLU A 1 279 ? 26.155 -10.022 -9.723 1.00 79.06 279 GLU A N 1
ATOM 2103 C CA . GLU A 1 279 ? 27.406 -9.787 -10.452 1.00 79.06 279 GLU A CA 1
ATOM 2104 C C . GLU A 1 279 ? 27.134 -9.620 -11.957 1.00 79.06 279 GLU A C 1
ATOM 2106 O O . GLU A 1 279 ? 26.344 -10.352 -12.558 1.00 79.06 279 GLU A O 1
ATOM 2111 N N . ARG A 1 280 ? 27.847 -8.689 -12.601 1.00 70.94 280 ARG A N 1
ATOM 2112 C CA . ARG A 1 280 ? 27.760 -8.425 -14.044 1.00 70.94 280 ARG A CA 1
ATOM 2113 C C . ARG A 1 280 ? 28.428 -9.550 -14.847 1.00 70.94 280 ARG A C 1
ATOM 2115 O O . ARG A 1 280 ? 29.503 -9.376 -15.411 1.00 70.94 280 ARG A O 1
ATOM 2122 N N . ARG A 1 281 ? 27.790 -10.720 -14.893 1.00 66.25 281 ARG A N 1
ATOM 2123 C CA . ARG A 1 281 ? 28.192 -11.868 -15.715 1.00 66.25 281 ARG A CA 1
ATOM 2124 C C . ARG A 1 281 ? 27.235 -12.011 -16.894 1.00 66.25 281 ARG A C 1
ATOM 2126 O O . ARG A 1 281 ? 26.032 -12.191 -16.712 1.00 66.25 281 ARG A O 1
ATOM 2133 N N . SER A 1 282 ? 27.762 -11.909 -18.107 1.00 57.12 282 SER A N 1
ATOM 2134 C CA . SER A 1 282 ? 26.997 -12.171 -19.329 1.00 57.12 282 SER A CA 1
ATOM 2135 C C . SER A 1 282 ? 26.828 -13.672 -19.533 1.00 57.12 282 SER A C 1
ATOM 2137 O O . SER A 1 282 ? 27.809 -14.418 -19.431 1.00 57.12 282 SER A O 1
ATOM 2139 N N . GLY A 1 283 ? 25.606 -14.099 -19.846 1.00 61.00 283 GLY A N 1
ATOM 2140 C CA . GLY A 1 283 ? 25.363 -15.419 -20.405 1.00 61.00 283 GLY A CA 1
ATOM 2141 C C . GLY A 1 283 ? 25.922 -15.516 -21.821 1.00 61.00 283 GLY A C 1
ATOM 2142 O O . GLY A 1 283 ? 26.431 -14.553 -22.400 1.00 61.00 283 GLY A O 1
ATOM 2143 N N . THR A 1 284 ? 25.830 -16.708 -22.398 1.00 62.88 284 THR A N 1
ATOM 2144 C CA . THR A 1 284 ? 25.947 -16.853 -23.857 1.00 62.88 284 THR A CA 1
ATOM 2145 C C . THR A 1 284 ? 24.538 -16.993 -24.422 1.00 62.88 284 THR A C 1
ATOM 2147 O O . THR A 1 284 ? 23.688 -17.535 -23.725 1.00 62.88 284 THR A O 1
ATOM 2150 N N . PRO A 1 285 ? 24.263 -16.623 -25.683 1.00 61.50 285 PRO A N 1
ATOM 2151 C CA . PRO A 1 285 ? 22.922 -16.773 -26.262 1.00 61.50 285 PRO A CA 1
ATOM 2152 C C . PRO A 1 285 ? 22.348 -18.201 -26.184 1.00 61.50 285 PRO A C 1
ATOM 2154 O O . PRO A 1 285 ? 21.140 -18.386 -26.205 1.00 61.50 285 PRO A O 1
ATOM 2157 N N . ALA A 1 286 ? 23.208 -19.223 -26.085 1.00 65.00 286 ALA A N 1
ATOM 2158 C CA . ALA A 1 286 ? 22.807 -20.624 -25.933 1.00 65.00 286 ALA A CA 1
ATOM 2159 C C . ALA A 1 286 ? 22.521 -21.049 -24.476 1.00 65.00 286 ALA A C 1
ATOM 2161 O O . ALA A 1 286 ? 21.957 -22.118 -24.252 1.00 65.00 286 ALA A O 1
ATOM 2162 N N . LYS A 1 287 ? 22.966 -20.258 -23.493 1.00 69.31 287 LYS A N 1
ATOM 2163 C CA . LYS A 1 287 ? 22.796 -20.464 -22.048 1.00 69.31 287 LYS A CA 1
ATOM 2164 C C . LYS A 1 287 ? 22.732 -19.086 -21.377 1.00 69.31 287 LYS A C 1
ATOM 2166 O O . LYS A 1 287 ? 23.803 -18.573 -21.011 1.00 69.31 287 LYS A O 1
ATOM 2171 N N . PRO A 1 288 ? 21.535 -18.477 -21.296 1.00 68.88 288 PRO A N 1
ATOM 2172 C CA . PRO A 1 288 ? 21.389 -17.171 -20.678 1.00 68.88 288 PRO A CA 1
ATOM 2173 C C . PRO A 1 288 ? 21.827 -17.219 -19.212 1.00 68.88 288 PRO A C 1
ATOM 2175 O O . PRO A 1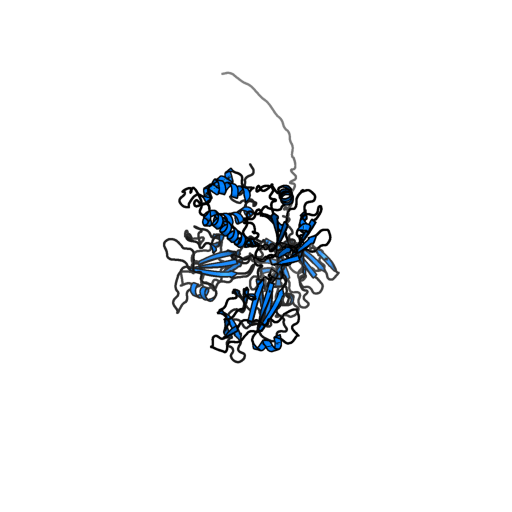 288 ? 21.826 -18.282 -18.582 1.00 68.88 288 PRO A O 1
ATOM 2178 N N . SER A 1 289 ? 22.299 -16.090 -18.688 1.00 76.62 289 SER A N 1
ATOM 2179 C CA . SER A 1 289 ? 22.611 -15.986 -17.261 1.00 76.62 289 SER A CA 1
ATOM 2180 C C . SER A 1 289 ? 21.344 -15.712 -16.456 1.00 76.62 289 SER A C 1
ATOM 2182 O O . SER A 1 289 ? 20.380 -15.152 -16.965 1.00 76.62 289 SER A O 1
ATOM 2184 N N . TRP A 1 290 ? 21.361 -16.010 -15.158 1.00 81.38 290 TRP A N 1
ATOM 2185 C CA . TRP A 1 290 ? 20.216 -15.714 -14.291 1.00 81.38 290 TRP A CA 1
ATOM 2186 C C . TRP A 1 290 ? 19.851 -14.225 -14.247 1.00 81.38 290 TRP A C 1
ATOM 2188 O O . TRP A 1 290 ? 18.688 -13.875 -14.084 1.00 81.38 290 TRP A O 1
ATOM 2198 N N . ALA A 1 291 ? 20.827 -13.341 -14.476 1.00 81.06 291 ALA A N 1
ATOM 2199 C CA . ALA A 1 291 ? 20.577 -11.914 -14.645 1.00 81.06 291 ALA A CA 1
ATOM 2200 C C . ALA A 1 291 ? 19.770 -11.595 -15.921 1.00 81.06 291 ALA A C 1
ATOM 2202 O O . ALA A 1 291 ? 19.014 -10.630 -15.930 1.00 81.06 291 ALA A O 1
ATOM 2203 N N . GLU A 1 292 ? 19.923 -12.375 -16.994 1.00 80.19 292 GLU A N 1
ATOM 2204 C CA . GLU A 1 292 ? 19.143 -12.229 -18.231 1.00 80.19 292 GLU A CA 1
ATOM 2205 C C . GLU A 1 292 ? 17.709 -12.747 -18.051 1.00 80.19 292 GLU A C 1
ATOM 2207 O O . GLU A 1 292 ? 16.780 -12.118 -18.548 1.00 80.19 292 GLU A O 1
ATOM 2212 N N . ASP A 1 293 ? 17.508 -13.809 -17.269 1.00 79.88 293 ASP A N 1
ATOM 2213 C CA . ASP A 1 293 ? 16.167 -14.293 -16.907 1.00 79.88 293 ASP A CA 1
ATOM 2214 C C . ASP A 1 293 ? 15.440 -13.333 -15.951 1.00 79.88 293 ASP A C 1
ATOM 2216 O O . ASP A 1 293 ? 14.246 -13.076 -16.105 1.00 79.88 293 ASP A O 1
ATOM 2220 N N . LEU A 1 294 ? 16.159 -12.732 -14.995 1.00 83.06 294 LEU A N 1
ATOM 2221 C CA . LEU A 1 294 ? 15.627 -11.641 -14.170 1.00 83.06 294 LEU A CA 1
ATOM 2222 C C . LEU A 1 294 ? 15.182 -10.458 -15.036 1.00 83.06 294 LEU A C 1
ATOM 2224 O O . LEU A 1 294 ? 14.072 -9.961 -14.860 1.00 83.06 294 LEU A O 1
ATOM 2228 N N . ALA A 1 295 ? 16.001 -10.053 -16.009 1.00 83.25 295 ALA A N 1
ATOM 2229 C CA . ALA A 1 295 ? 15.714 -8.920 -16.888 1.00 83.25 295 ALA A CA 1
ATOM 2230 C C . ALA A 1 295 ? 14.440 -9.084 -17.740 1.00 83.25 295 ALA A C 1
ATOM 2232 O O . ALA A 1 295 ? 13.919 -8.088 -18.231 1.00 83.25 295 ALA A O 1
ATOM 2233 N N . GLN A 1 296 ? 13.919 -10.306 -17.916 1.00 79.62 296 GLN A N 1
ATOM 2234 C CA . GLN A 1 296 ? 12.655 -10.536 -18.631 1.00 79.62 296 GLN A CA 1
ATOM 2235 C C . GLN A 1 296 ? 11.436 -10.039 -17.845 1.00 79.62 296 GLN A C 1
ATOM 2237 O O . GLN A 1 296 ? 10.426 -9.682 -18.439 1.00 79.62 296 GLN A O 1
ATOM 2242 N N . THR A 1 297 ? 11.507 -10.039 -16.510 1.00 73.94 297 THR A N 1
ATOM 2243 C CA . THR A 1 297 ? 10.352 -9.738 -15.642 1.00 73.94 297 THR A CA 1
ATOM 2244 C C . THR A 1 297 ? 10.622 -8.650 -14.601 1.00 73.94 297 THR A C 1
ATOM 2246 O O . THR A 1 297 ? 9.730 -8.325 -13.817 1.00 73.94 297 THR A O 1
ATOM 2249 N N . TRP A 1 298 ? 11.835 -8.092 -14.580 1.00 86.19 298 TRP A N 1
ATOM 2250 C CA . TRP A 1 298 ? 12.283 -7.066 -13.639 1.00 86.19 298 TRP A CA 1
ATOM 2251 C C . TRP A 1 298 ? 12.880 -5.872 -14.375 1.00 86.19 298 TRP A C 1
ATOM 2253 O O . TRP A 1 298 ? 13.514 -6.016 -15.420 1.00 86.19 298 TRP A O 1
ATOM 2263 N N . GLN A 1 299 ? 12.721 -4.686 -13.793 1.00 82.44 299 GLN A N 1
ATOM 2264 C CA . GLN A 1 299 ? 13.289 -3.458 -14.328 1.00 82.44 299 GLN A CA 1
ATOM 2265 C C . GLN A 1 299 ? 14.785 -3.410 -14.014 1.00 82.44 299 GLN A C 1
ATOM 2267 O O . GLN A 1 299 ? 15.182 -3.479 -12.857 1.00 82.44 299 GLN A O 1
ATOM 2272 N N . MET A 1 300 ? 15.635 -3.295 -15.032 1.00 87.19 300 MET A N 1
ATOM 2273 C CA . MET A 1 300 ? 17.063 -3.064 -14.810 1.00 87.19 300 MET A CA 1
ATOM 2274 C C . MET A 1 300 ? 17.280 -1.618 -14.361 1.00 87.19 300 MET A C 1
ATOM 2276 O O . MET A 1 300 ? 16.863 -0.688 -15.048 1.00 87.19 300 MET A O 1
ATOM 2280 N N . GLU A 1 301 ? 17.952 -1.439 -13.232 1.00 85.81 301 GLU A N 1
ATOM 2281 C CA . GLU A 1 301 ? 18.287 -0.126 -12.692 1.00 85.81 301 GLU A CA 1
ATOM 2282 C C . GLU A 1 301 ? 19.626 0.365 -13.247 1.00 85.81 301 GLU A C 1
ATOM 2284 O O . GLU A 1 301 ? 20.573 -0.406 -13.434 1.00 85.81 301 GLU A O 1
ATOM 2289 N N . GLU A 1 302 ? 19.720 1.671 -13.497 1.00 77.56 302 GLU A N 1
ATOM 2290 C CA . GLU A 1 302 ? 20.948 2.282 -14.018 1.00 77.56 302 GLU A CA 1
ATOM 2291 C C . GLU A 1 302 ? 22.069 2.320 -12.966 1.00 77.56 302 GLU A C 1
ATOM 2293 O O . GLU A 1 302 ? 23.252 2.248 -13.311 1.00 77.56 302 GLU A O 1
ATOM 2298 N N . ALA A 1 303 ? 21.704 2.399 -11.682 1.00 82.00 303 ALA A N 1
ATOM 2299 C CA . ALA A 1 303 ? 22.630 2.476 -10.559 1.00 82.00 303 ALA A CA 1
ATOM 2300 C C . ALA A 1 303 ? 22.572 1.212 -9.688 1.00 82.00 303 ALA A C 1
ATOM 2302 O O . ALA A 1 303 ? 21.503 0.780 -9.255 1.00 82.00 303 ALA A O 1
ATOM 2303 N N . ALA A 1 304 ? 23.744 0.655 -9.377 1.00 85.56 304 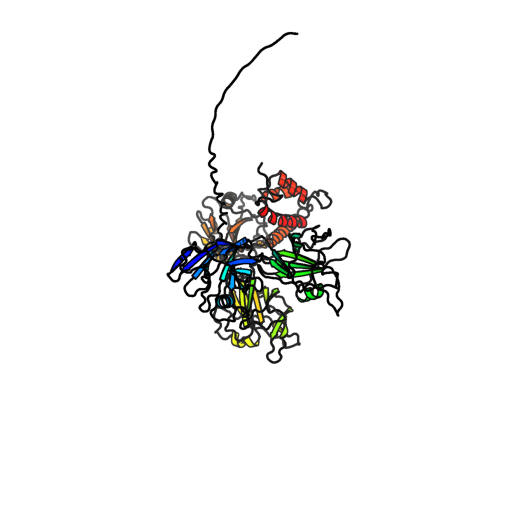ALA A N 1
ATOM 2304 C CA . ALA A 1 304 ? 23.915 -0.507 -8.510 1.00 85.56 304 ALA A CA 1
ATOM 2305 C C . ALA A 1 304 ? 25.083 -0.281 -7.538 1.00 85.56 304 ALA A C 1
ATOM 2307 O O . ALA A 1 304 ? 26.054 0.379 -7.926 1.00 85.56 304 ALA A O 1
ATOM 2308 N N . PRO A 1 305 ? 25.044 -0.879 -6.332 1.00 86.56 305 PRO A N 1
ATOM 2309 C CA . PRO A 1 305 ? 26.184 -0.885 -5.425 1.00 86.56 305 PRO A CA 1
ATOM 2310 C C . PRO A 1 305 ? 27.441 -1.457 -6.083 1.00 86.56 305 PRO A C 1
ATOM 2312 O O . PRO A 1 305 ? 27.383 -2.324 -6.962 1.00 86.56 305 PRO A O 1
ATOM 2315 N N . ARG A 1 306 ? 28.601 -1.001 -5.628 1.00 84.62 306 ARG A N 1
ATOM 2316 C CA . ARG A 1 306 ? 29.908 -1.531 -6.014 1.00 84.62 306 ARG A CA 1
ATOM 2317 C C . ARG A 1 306 ? 30.486 -2.394 -4.910 1.00 84.62 306 ARG A C 1
ATOM 2319 O O . ARG A 1 306 ? 30.172 -2.233 -3.739 1.00 84.62 306 ARG A O 1
ATOM 2326 N N . TRP A 1 307 ? 31.363 -3.307 -5.299 1.00 78.19 307 TRP A N 1
ATOM 2327 C CA . TRP A 1 307 ? 32.138 -4.108 -4.366 1.00 78.19 307 TRP A CA 1
ATOM 2328 C C . TRP A 1 307 ? 33.626 -3.998 -4.725 1.00 78.19 307 TRP A C 1
ATOM 2330 O O . TRP A 1 307 ? 34.043 -4.492 -5.774 1.00 78.19 307 TRP A O 1
ATOM 2340 N N . HIS A 1 308 ? 34.403 -3.338 -3.851 1.00 62.81 308 HIS A N 1
ATOM 2341 C CA . HIS A 1 308 ? 35.827 -2.995 -4.030 1.00 62.81 308 HIS A CA 1
ATOM 2342 C C . HIS A 1 308 ? 36.171 -2.470 -5.447 1.00 62.81 308 HIS A C 1
ATOM 2344 O O . HIS A 1 308 ? 35.288 -2.095 -6.212 1.00 62.81 308 HIS A O 1
ATOM 2350 N N . ASP A 1 309 ? 37.455 -2.399 -5.810 1.00 54.62 309 ASP A N 1
ATOM 2351 C CA . ASP A 1 309 ? 37.981 -1.818 -7.063 1.00 54.62 309 ASP A CA 1
ATOM 2352 C C . ASP A 1 309 ? 37.583 -2.574 -8.364 1.00 54.62 309 ASP A C 1
ATOM 2354 O O . ASP A 1 309 ? 38.322 -2.577 -9.352 1.00 54.62 309 ASP A O 1
ATOM 2358 N N . ARG A 1 310 ? 36.438 -3.274 -8.393 1.00 53.09 310 ARG A N 1
ATOM 2359 C CA . ARG A 1 310 ? 35.930 -4.039 -9.543 1.00 53.09 310 ARG A CA 1
ATOM 2360 C C . ARG A 1 310 ? 34.670 -3.405 -10.148 1.00 53.09 310 ARG A C 1
ATOM 2362 O O . ARG A 1 310 ? 33.890 -2.764 -9.448 1.00 53.09 310 ARG A O 1
ATOM 2369 N N . PRO A 1 311 ? 34.451 -3.558 -11.468 1.00 53.41 311 PRO A N 1
ATOM 2370 C CA . PRO A 1 311 ? 33.367 -2.866 -12.156 1.00 53.41 311 PRO A CA 1
ATOM 2371 C C . PRO A 1 311 ? 31.972 -3.340 -11.710 1.00 53.41 311 PRO A C 1
ATOM 2373 O O . PRO A 1 311 ? 31.699 -4.535 -11.664 1.00 53.41 311 PRO A O 1
ATOM 2376 N N . THR A 1 312 ? 31.120 -2.342 -11.439 1.00 61.12 312 THR A N 1
ATOM 2377 C CA . THR A 1 312 ? 29.648 -2.297 -11.274 1.00 61.12 312 THR A CA 1
ATOM 2378 C C . THR A 1 312 ? 28.891 -3.631 -11.271 1.00 61.12 312 THR A C 1
ATOM 2380 O O . THR A 1 312 ? 28.814 -4.302 -12.308 1.00 61.12 312 THR A O 1
ATOM 2383 N N . MET A 1 313 ? 28.224 -3.927 -10.150 1.00 81.19 313 MET A N 1
ATOM 2384 C CA . MET A 1 313 ? 27.116 -4.888 -10.084 1.00 81.19 313 MET A CA 1
ATOM 2385 C C . MET A 1 313 ? 25.978 -4.456 -11.026 1.00 81.19 313 MET A C 1
ATOM 2387 O O . MET A 1 313 ? 25.970 -3.340 -11.550 1.00 81.19 313 MET A O 1
ATOM 2391 N N . ARG A 1 314 ? 25.007 -5.340 -11.247 1.00 86.38 314 ARG A N 1
ATOM 2392 C CA . ARG A 1 314 ? 23.702 -4.976 -11.810 1.00 86.38 314 ARG A CA 1
ATOM 2393 C C . ARG A 1 314 ? 22.658 -5.042 -10.718 1.00 86.38 314 ARG A C 1
ATOM 2395 O O . ARG A 1 314 ? 22.705 -5.944 -9.888 1.00 86.38 314 ARG A O 1
ATOM 2402 N N . SER A 1 315 ? 21.703 -4.137 -10.763 1.00 89.44 315 SER A N 1
ATOM 2403 C CA . SER A 1 315 ? 20.528 -4.133 -9.905 1.00 89.44 315 SER A CA 1
ATOM 2404 C C . SER A 1 315 ? 19.292 -4.266 -10.780 1.00 89.44 315 SER A C 1
ATOM 2406 O O . SER A 1 315 ? 19.173 -3.638 -11.831 1.00 89.44 315 SER A O 1
ATOM 2408 N N . PHE A 1 316 ? 18.382 -5.123 -10.347 1.00 91.12 316 PHE A N 1
ATOM 2409 C CA . PHE A 1 316 ? 17.067 -5.287 -10.942 1.00 91.12 316 PHE A CA 1
ATOM 2410 C C . PHE A 1 316 ? 16.043 -4.947 -9.882 1.00 91.12 316 PHE A C 1
ATOM 2412 O O . PHE A 1 316 ? 16.183 -5.428 -8.764 1.00 91.12 316 PHE A O 1
ATOM 2419 N N . SER A 1 317 ? 15.035 -4.153 -10.201 1.00 90.38 317 SER A N 1
ATOM 2420 C CA . SER A 1 317 ? 13.985 -3.778 -9.270 1.00 90.38 317 SER A CA 1
ATOM 2421 C C . SER A 1 317 ? 12.620 -4.266 -9.733 1.00 90.38 317 SER A C 1
ATOM 2423 O O . SER A 1 317 ? 12.364 -4.479 -10.923 1.00 90.38 317 SER A O 1
ATOM 2425 N N . ARG A 1 318 ? 11.731 -4.472 -8.765 1.00 86.19 318 ARG A N 1
ATOM 2426 C CA . ARG A 1 318 ? 10.316 -4.714 -9.010 1.00 86.19 318 ARG A CA 1
ATOM 2427 C C . ARG A 1 318 ? 9.497 -4.274 -7.807 1.00 86.19 318 ARG A C 1
ATOM 2429 O O . ARG A 1 318 ? 9.852 -4.546 -6.660 1.00 86.19 318 ARG A O 1
ATOM 2436 N N . ASN A 1 319 ? 8.380 -3.609 -8.076 1.00 78.06 319 ASN A N 1
ATOM 2437 C CA . ASN A 1 319 ? 7.436 -3.218 -7.038 1.00 78.06 319 ASN A CA 1
ATOM 2438 C C . ASN A 1 319 ? 6.719 -4.453 -6.483 1.00 78.06 319 ASN A C 1
ATOM 2440 O O . ASN A 1 319 ? 6.226 -5.298 -7.232 1.00 78.06 319 ASN A O 1
ATOM 2444 N N . CYS A 1 320 ? 6.643 -4.532 -5.161 1.00 73.06 320 CYS A N 1
ATOM 2445 C CA . CYS A 1 320 ? 5.969 -5.578 -4.416 1.00 73.06 320 CYS A CA 1
ATOM 2446 C C . CYS A 1 320 ? 4.936 -4.936 -3.483 1.00 73.06 320 CYS A C 1
ATOM 2448 O O . CYS A 1 320 ? 5.311 -4.219 -2.554 1.00 73.06 320 CYS A O 1
ATOM 2450 N N . PRO A 1 321 ? 3.631 -5.145 -3.715 1.00 62.94 321 PRO A N 1
ATOM 2451 C CA . PRO A 1 321 ? 2.608 -4.647 -2.809 1.00 62.94 321 PRO A CA 1
ATOM 2452 C C . PRO A 1 321 ? 2.743 -5.238 -1.399 1.00 62.94 321 PRO A C 1
ATOM 2454 O O . PRO A 1 321 ? 3.318 -6.307 -1.200 1.00 62.94 321 PRO A O 1
ATOM 2457 N N . ALA A 1 322 ? 2.153 -4.559 -0.416 1.00 58.59 322 ALA A N 1
ATOM 2458 C CA . ALA A 1 322 ? 2.131 -5.031 0.964 1.00 58.59 322 ALA A CA 1
ATOM 2459 C C . ALA A 1 322 ? 1.594 -6.467 1.052 1.00 58.59 322 ALA A C 1
ATOM 2461 O O . ALA A 1 322 ? 0.521 -6.769 0.528 1.00 58.59 322 ALA A O 1
ATOM 2462 N N . GLY A 1 323 ? 2.333 -7.343 1.727 1.00 54.19 323 GLY A N 1
ATOM 2463 C CA . GLY A 1 323 ? 2.041 -8.759 1.958 1.00 54.19 323 GLY A CA 1
ATOM 2464 C C . GLY A 1 323 ? 2.076 -9.656 0.721 1.00 54.19 323 GLY A C 1
ATOM 2465 O O . GLY A 1 323 ? 1.812 -10.846 0.858 1.00 54.19 323 GLY A O 1
ATOM 2466 N N . TRP A 1 324 ? 2.395 -9.135 -0.468 1.00 58.72 324 TRP A N 1
ATOM 2467 C CA . TRP A 1 324 ? 2.503 -9.968 -1.664 1.00 58.72 324 TRP A CA 1
ATOM 2468 C C . TRP A 1 324 ? 3.789 -10.790 -1.653 1.00 58.72 324 TRP A C 1
ATOM 2470 O O . TRP A 1 324 ? 4.837 -10.349 -1.186 1.00 58.72 324 TRP A O 1
ATOM 2480 N N . ALA A 1 325 ? 3.704 -11.997 -2.206 1.00 68.25 325 ALA A N 1
ATOM 2481 C CA . ALA A 1 325 ? 4.857 -12.840 -2.467 1.00 68.25 325 ALA A CA 1
ATOM 2482 C C . ALA A 1 325 ? 5.477 -12.463 -3.811 1.00 68.25 325 ALA A C 1
ATOM 2484 O O . ALA A 1 325 ? 4.850 -12.605 -4.859 1.00 68.25 325 ALA A O 1
ATOM 2485 N N . LEU A 1 326 ? 6.721 -12.001 -3.785 1.00 80.00 326 LEU A N 1
ATOM 2486 C CA . LEU A 1 326 ? 7.516 -11.783 -4.978 1.00 80.00 326 LEU A CA 1
ATOM 2487 C C . LEU A 1 326 ? 8.527 -12.914 -5.133 1.00 80.00 326 LEU A C 1
ATOM 2489 O O . LEU A 1 326 ? 9.539 -12.970 -4.433 1.00 80.00 326 LEU A O 1
ATOM 2493 N N . THR A 1 327 ? 8.234 -13.819 -6.059 1.00 81.19 327 THR A N 1
ATOM 2494 C CA . THR A 1 327 ? 9.085 -14.967 -6.366 1.00 81.19 327 THR A CA 1
ATOM 2495 C C . THR A 1 327 ? 10.106 -14.610 -7.446 1.00 81.19 327 THR A C 1
ATOM 2497 O O . THR A 1 327 ? 9.749 -14.106 -8.513 1.00 81.19 327 THR A O 1
ATOM 2500 N N . LEU A 1 328 ? 11.387 -14.851 -7.162 1.00 83.81 328 LEU A N 1
ATOM 2501 C CA . LEU A 1 328 ? 12.482 -14.690 -8.118 1.00 83.81 328 LEU A CA 1
ATOM 2502 C C . LEU A 1 328 ? 12.507 -15.878 -9.098 1.00 83.81 328 LEU A C 1
ATOM 2504 O O . LEU A 1 328 ? 12.160 -16.991 -8.694 1.00 83.81 328 LEU A O 1
ATOM 2508 N N . PRO A 1 329 ? 12.967 -15.691 -10.351 1.00 81.31 329 PRO A N 1
ATOM 2509 C CA . PRO A 1 329 ? 13.219 -16.804 -11.263 1.00 81.31 329 PRO A CA 1
ATOM 2510 C C . PRO A 1 329 ? 14.143 -17.850 -10.619 1.00 81.31 329 PRO A C 1
ATOM 2512 O O . PRO A 1 329 ? 15.045 -17.460 -9.868 1.00 81.31 329 PRO A O 1
ATOM 2515 N N . PRO A 1 330 ? 13.988 -19.152 -10.930 1.00 82.69 330 PRO A N 1
ATOM 2516 C CA . PRO A 1 330 ? 14.847 -20.194 -10.384 1.00 82.69 330 PRO A CA 1
ATOM 2517 C C . PRO A 1 330 ? 16.332 -19.874 -10.583 1.00 82.69 330 PRO A C 1
ATOM 2519 O O . PRO A 1 330 ? 16.814 -19.682 -11.705 1.00 82.69 330 PRO A O 1
ATOM 2522 N N . CYS A 1 331 ? 17.058 -19.811 -9.472 1.00 80.81 331 CYS A N 1
ATOM 2523 C CA . CYS A 1 331 ? 18.478 -19.513 -9.426 1.00 80.81 331 CYS A CA 1
ATOM 2524 C C . CYS A 1 331 ? 19.250 -20.528 -10.271 1.00 80.81 331 CYS A C 1
ATOM 2526 O O . CYS A 1 331 ? 19.205 -21.727 -10.006 1.00 80.81 331 CYS A O 1
ATOM 2528 N N . HIS A 1 332 ? 19.995 -20.072 -11.273 1.00 75.00 332 HIS A N 1
ATOM 2529 C CA . HIS A 1 332 ? 20.885 -20.934 -12.044 1.00 75.00 332 HIS A CA 1
ATOM 2530 C C . HIS A 1 332 ? 22.221 -20.237 -12.296 1.00 75.00 332 HIS A C 1
ATOM 2532 O O . HIS A 1 332 ? 22.317 -19.027 -12.474 1.00 75.00 332 HIS A O 1
ATOM 2538 N N . ALA A 1 333 ? 23.286 -21.024 -12.274 1.00 63.22 333 ALA A N 1
ATOM 2539 C CA . ALA A 1 333 ? 24.643 -20.573 -12.532 1.00 63.22 333 ALA A CA 1
ATOM 2540 C C . ALA A 1 333 ? 25.409 -21.682 -13.259 1.00 63.22 333 ALA A C 1
ATOM 2542 O O . ALA A 1 333 ? 24.958 -22.835 -13.263 1.00 63.22 333 ALA A O 1
ATOM 2543 N N . PRO A 1 334 ? 26.572 -21.377 -13.861 1.00 58.53 334 PRO A N 1
ATOM 2544 C CA . PRO A 1 334 ? 27.482 -22.414 -14.317 1.00 58.53 334 PRO A CA 1
ATOM 2545 C C . PRO A 1 334 ? 27.744 -23.432 -13.189 1.00 58.53 334 PRO A C 1
ATOM 2547 O O . PRO A 1 334 ? 27.870 -23.036 -12.023 1.00 58.53 334 PRO A O 1
ATOM 2550 N N . PRO A 1 335 ? 27.819 -24.741 -13.496 1.00 45.00 335 PRO A N 1
ATOM 2551 C CA . PRO A 1 335 ? 28.064 -25.763 -12.485 1.00 45.00 335 PRO A CA 1
ATOM 2552 C C . PRO A 1 335 ? 29.315 -25.426 -11.663 1.00 45.00 335 PRO A C 1
ATOM 2554 O O . PRO A 1 335 ? 30.368 -25.188 -12.249 1.00 45.00 335 PRO A O 1
ATOM 2557 N N . ARG A 1 336 ? 29.203 -25.480 -10.324 1.00 48.22 336 ARG A N 1
ATOM 2558 C CA . ARG A 1 336 ? 30.257 -25.195 -9.318 1.00 48.22 336 ARG A CA 1
ATOM 2559 C C . ARG A 1 336 ? 30.530 -23.723 -8.980 1.00 48.22 336 ARG A C 1
ATOM 2561 O O . ARG A 1 336 ? 31.426 -23.479 -8.180 1.00 48.22 336 ARG A O 1
ATOM 2568 N N . GLU A 1 337 ? 29.784 -22.765 -9.533 1.00 56.97 337 GLU A N 1
ATOM 2569 C CA . GLU A 1 337 ? 30.026 -21.341 -9.238 1.00 56.97 337 GLU A CA 1
ATOM 2570 C C . GLU A 1 337 ? 28.910 -20.622 -8.472 1.00 56.97 337 GLU A C 1
ATOM 2572 O O . GLU A 1 337 ? 29.226 -19.631 -7.819 1.00 56.97 337 GLU A O 1
ATOM 2577 N N . GLY A 1 338 ? 27.664 -21.121 -8.502 1.00 58.62 338 GLY A N 1
ATOM 2578 C CA . GLY A 1 338 ? 26.509 -20.524 -7.808 1.00 58.62 338 GLY A CA 1
ATOM 2579 C C . GLY A 1 338 ? 26.139 -19.110 -8.309 1.00 58.62 338 GLY A C 1
ATOM 2580 O O . GLY A 1 338 ? 26.995 -18.373 -8.803 1.00 58.62 338 GLY A O 1
ATOM 2581 N N . PRO A 1 339 ? 24.863 -18.690 -8.257 1.00 67.25 339 PRO A N 1
ATOM 2582 C CA . PRO A 1 339 ? 24.526 -17.303 -8.547 1.00 67.25 339 PRO A CA 1
ATOM 2583 C C . PRO A 1 339 ? 24.962 -16.426 -7.370 1.00 67.25 339 PRO A C 1
ATOM 2585 O O . PRO A 1 339 ? 24.644 -16.711 -6.218 1.00 67.25 339 PRO A O 1
ATOM 2588 N N . VAL A 1 340 ? 25.713 -15.365 -7.667 1.00 75.38 340 VAL A N 1
ATOM 2589 C CA . VAL A 1 340 ? 26.120 -14.362 -6.678 1.00 75.38 340 VAL A CA 1
ATOM 2590 C C . VAL A 1 340 ? 25.112 -13.228 -6.716 1.00 75.38 340 VAL A C 1
ATOM 2592 O O . VAL A 1 340 ? 25.043 -12.497 -7.711 1.00 75.38 340 VAL A O 1
ATOM 2595 N N . PHE A 1 341 ? 24.336 -13.092 -5.645 1.00 84.56 341 PHE A N 1
ATOM 2596 C CA . PHE A 1 341 ? 23.360 -12.024 -5.526 1.00 84.56 341 PHE A CA 1
ATOM 2597 C C . PHE A 1 341 ? 23.095 -11.614 -4.084 1.00 84.56 341 PHE A C 1
ATOM 2599 O O . PHE A 1 341 ? 23.458 -12.321 -3.144 1.00 84.56 341 PHE A O 1
ATOM 2606 N N . SER A 1 342 ? 22.420 -10.481 -3.952 1.00 88.62 342 SER A N 1
ATOM 2607 C CA . SER A 1 342 ? 21.831 -9.989 -2.714 1.00 88.62 342 SER A CA 1
ATOM 2608 C C . SER A 1 342 ? 20.435 -9.458 -3.009 1.00 88.62 342 SER A C 1
ATOM 2610 O O . SER A 1 342 ? 20.170 -8.975 -4.112 1.00 88.62 342 SER A O 1
ATOM 2612 N N . VAL A 1 343 ? 19.536 -9.560 -2.034 1.00 91.88 343 VAL A N 1
ATOM 2613 C CA . VAL A 1 343 ? 18.174 -9.032 -2.144 1.00 91.88 343 VAL A CA 1
ATOM 2614 C C . VAL A 1 343 ? 18.037 -7.869 -1.181 1.00 91.88 343 VAL A C 1
ATOM 2616 O O . VAL A 1 343 ? 18.338 -8.013 -0.000 1.00 91.88 343 VAL A O 1
ATOM 2619 N N . VAL A 1 344 ? 17.577 -6.728 -1.680 1.00 92.44 344 VAL A N 1
ATOM 2620 C CA . VAL A 1 344 ? 17.308 -5.536 -0.877 1.00 92.44 344 VAL A CA 1
ATOM 2621 C C . VAL A 1 344 ? 15.837 -5.187 -1.011 1.00 92.44 344 VAL A C 1
ATOM 2623 O O . VAL A 1 344 ? 15.286 -5.241 -2.101 1.00 92.44 344 VAL A O 1
ATOM 2626 N N . VAL A 1 345 ? 15.183 -4.826 0.081 1.00 89.69 345 VAL A N 1
ATOM 2627 C CA . VAL A 1 345 ? 13.793 -4.371 0.075 1.00 89.69 345 VAL A CA 1
ATOM 2628 C C . VAL A 1 345 ? 13.759 -2.965 0.633 1.00 89.69 345 VAL A C 1
ATOM 2630 O O . VAL A 1 345 ? 14.162 -2.751 1.772 1.00 89.69 345 VAL A O 1
ATOM 2633 N N . THR A 1 346 ? 13.296 -2.000 -0.150 1.00 83.62 346 THR A N 1
ATOM 2634 C CA . THR A 1 346 ? 13.161 -0.609 0.294 1.00 83.62 346 THR A CA 1
ATOM 2635 C C . THR A 1 346 ? 11.700 -0.188 0.250 1.00 83.62 346 THR A C 1
ATOM 2637 O O . THR A 1 346 ? 10.911 -0.769 -0.498 1.00 83.62 346 THR A O 1
ATOM 2640 N N . PRO A 1 347 ? 11.278 0.792 1.061 1.00 71.50 347 PRO A N 1
ATOM 2641 C CA . PRO A 1 347 ? 9.931 1.323 0.926 1.00 71.50 347 PRO A CA 1
ATOM 2642 C C . PRO A 1 347 ? 9.833 2.054 -0.418 1.00 71.50 347 PRO A C 1
ATOM 2644 O O . PRO A 1 347 ? 10.793 2.703 -0.832 1.00 71.50 347 PRO A O 1
ATOM 2647 N N . VAL A 1 348 ? 8.690 1.973 -1.104 1.00 68.56 348 VAL A N 1
ATOM 2648 C CA . VAL A 1 348 ? 8.500 2.710 -2.365 1.00 68.56 348 VAL A CA 1
ATOM 2649 C C . VAL A 1 348 ? 8.575 4.221 -2.076 1.00 68.56 348 VAL A C 1
ATOM 2651 O O . VAL A 1 348 ? 7.728 4.727 -1.327 1.00 68.56 348 VAL A O 1
ATOM 2654 N N . PRO A 1 349 ? 9.544 4.968 -2.647 1.00 41.28 349 PRO A N 1
ATOM 2655 C CA . PRO A 1 349 ? 9.619 6.416 -2.474 1.00 41.28 349 PRO A CA 1
ATOM 2656 C C . PRO A 1 349 ? 8.343 7.067 -3.022 1.00 41.28 349 PRO A C 1
ATOM 2658 O O . PRO A 1 349 ? 7.910 6.758 -4.131 1.00 41.28 349 PRO A O 1
ATOM 2661 N N . GLY A 1 350 ? 7.707 7.949 -2.251 1.00 40.62 350 GLY A N 1
ATOM 2662 C CA . GLY A 1 350 ? 6.506 8.659 -2.700 1.00 40.62 350 GLY A CA 1
ATOM 2663 C C . GLY A 1 350 ? 5.180 7.896 -2.582 1.00 40.62 350 GLY A C 1
ATOM 2664 O O . GLY A 1 350 ? 4.150 8.396 -3.046 1.00 40.62 350 GLY A O 1
ATOM 2665 N N . GLN A 1 351 ? 5.122 6.742 -1.902 1.00 38.81 351 GLN A N 1
ATOM 2666 C CA . GLN A 1 351 ? 3.836 6.157 -1.495 1.00 38.81 351 GLN A CA 1
ATOM 2667 C C . GLN A 1 351 ? 3.223 6.883 -0.281 1.00 38.81 351 GLN A C 1
ATOM 2669 O O . GLN A 1 351 ? 3.055 6.346 0.808 1.00 38.81 351 GLN A O 1
ATOM 2674 N N . ALA A 1 352 ? 2.812 8.132 -0.515 1.00 32.81 352 ALA A N 1
ATOM 2675 C CA . ALA A 1 352 ? 1.731 8.792 0.222 1.00 32.81 352 ALA A CA 1
ATOM 2676 C C . ALA A 1 352 ? 0.349 8.491 -0.403 1.00 32.81 352 ALA A C 1
ATOM 2678 O O . ALA A 1 352 ? -0.674 9.004 0.052 1.00 32.81 352 ALA A O 1
ATOM 2679 N N . THR A 1 353 ? 0.297 7.651 -1.444 1.00 32.56 353 THR A N 1
ATOM 2680 C CA . THR A 1 353 ? -0.941 7.094 -1.992 1.00 32.56 353 THR A CA 1
ATOM 2681 C C . THR A 1 353 ? -1.094 5.660 -1.501 1.00 32.56 353 THR A C 1
ATOM 2683 O O . THR A 1 353 ? -0.359 4.757 -1.880 1.00 32.56 353 THR A O 1
ATOM 2686 N N . ALA A 1 354 ? -2.028 5.485 -0.572 1.00 36.25 354 ALA A N 1
ATOM 2687 C CA . ALA A 1 354 ? -2.889 4.320 -0.462 1.00 36.25 354 ALA A CA 1
ATOM 2688 C C . ALA A 1 354 ? -2.548 3.119 -1.392 1.00 36.25 354 ALA A C 1
ATOM 2690 O O . ALA A 1 354 ? -2.774 3.244 -2.598 1.00 36.25 354 ALA A O 1
ATOM 2691 N N . PRO A 1 355 ? -2.088 1.956 -0.873 1.00 49.03 355 PRO A N 1
ATOM 2692 C CA . PRO A 1 355 ? -1.822 0.772 -1.691 1.00 49.03 355 PRO A CA 1
ATOM 2693 C C . PRO A 1 355 ? -3.016 0.426 -2.588 1.00 49.03 355 PRO A C 1
ATOM 2695 O O . PRO A 1 355 ? -4.175 0.467 -2.162 1.00 49.03 355 PRO A O 1
ATOM 2698 N N . LEU A 1 356 ? -2.707 0.112 -3.845 1.00 48.16 356 LEU A N 1
ATOM 2699 C CA . LEU A 1 356 ? -3.661 -0.384 -4.818 1.00 48.16 356 LEU A CA 1
ATOM 2700 C C . LEU A 1 356 ? -3.633 -1.912 -4.781 1.00 48.16 356 LEU A C 1
ATOM 2702 O O . LEU A 1 356 ? -2.647 -2.524 -5.183 1.00 48.16 356 LEU A O 1
ATOM 2706 N N . GLU A 1 357 ? -4.699 -2.531 -4.285 1.00 56.88 357 GLU A N 1
ATOM 2707 C CA . GLU A 1 357 ? -4.874 -3.981 -4.358 1.00 56.88 357 GLU A CA 1
ATOM 2708 C C . GLU A 1 357 ? -5.674 -4.290 -5.620 1.00 56.88 357 GLU A C 1
ATOM 2710 O O . GLU A 1 357 ? -6.818 -3.847 -5.747 1.00 56.88 357 GLU A O 1
ATOM 2715 N N . VAL A 1 358 ? -5.095 -5.042 -6.557 1.00 59.19 358 VAL A N 1
ATOM 2716 C CA . VAL A 1 358 ? -5.822 -5.500 -7.743 1.00 59.19 358 VAL A CA 1
ATOM 2717 C C . VAL A 1 358 ? -5.725 -7.004 -7.861 1.00 59.19 358 VAL A C 1
ATOM 2719 O O . VAL A 1 358 ? -4.643 -7.578 -7.824 1.00 59.19 358 VAL A O 1
ATOM 2722 N N . SER A 1 359 ? -6.880 -7.633 -8.020 1.00 58.19 359 SER A N 1
ATOM 2723 C CA . SER A 1 359 ? -6.996 -9.024 -8.435 1.00 58.19 359 SER A CA 1
ATOM 2724 C C . SER A 1 359 ? -7.733 -9.072 -9.763 1.00 58.19 359 SER A C 1
ATOM 2726 O O . SER A 1 359 ? -8.614 -8.252 -10.040 1.00 58.19 359 SER A O 1
ATOM 2728 N N . SER A 1 360 ? -7.345 -10.014 -10.613 1.00 63.66 360 SER A N 1
ATOM 2729 C CA . SER A 1 360 ? -8.013 -10.241 -11.885 1.00 63.66 360 SER A CA 1
ATOM 2730 C C . SER A 1 360 ? -8.371 -11.714 -12.023 1.00 63.66 360 SER A C 1
ATOM 2732 O O . SER A 1 360 ? -7.647 -12.592 -11.548 1.00 63.66 360 SER A O 1
ATOM 2734 N N . PHE A 1 361 ? -9.541 -11.969 -12.602 1.00 57.72 361 PHE A N 1
ATOM 2735 C CA . PHE A 1 361 ? -10.166 -13.283 -12.637 1.00 57.72 361 PHE A CA 1
ATOM 2736 C C . PHE A 1 361 ? -10.653 -13.590 -14.045 1.00 57.72 361 PHE A C 1
ATOM 2738 O O . PHE A 1 361 ? -11.345 -12.776 -14.670 1.00 57.72 361 PHE A O 1
ATOM 2745 N N . LYS A 1 362 ? -10.394 -14.810 -14.505 1.00 64.38 362 LYS A N 1
ATOM 2746 C CA . LYS A 1 362 ? -11.041 -15.373 -15.685 1.00 64.38 362 LYS A CA 1
ATOM 2747 C C . LYS A 1 362 ? -11.798 -16.631 -15.301 1.00 64.38 362 LYS A C 1
ATOM 2749 O O . LYS A 1 362 ? -11.164 -17.585 -14.871 1.00 64.38 362 LYS A O 1
ATOM 2754 N N . GLU A 1 363 ? -13.124 -16.609 -15.463 1.00 66.19 363 GLU A N 1
ATOM 2755 C CA . GLU A 1 363 ? -14.058 -17.702 -15.133 1.00 66.19 363 GLU A CA 1
ATOM 2756 C C . GLU A 1 363 ? -13.945 -18.189 -13.674 1.00 66.19 363 GLU A C 1
ATOM 2758 O O . GLU A 1 363 ? -14.809 -17.861 -12.862 1.00 66.19 363 GLU A O 1
ATOM 2763 N N . GLU A 1 364 ? -12.871 -18.910 -13.332 1.00 52.62 364 GLU A N 1
ATOM 2764 C CA . GLU A 1 364 ? -12.564 -19.465 -12.008 1.00 52.62 364 GLU A CA 1
ATOM 2765 C C . GLU A 1 364 ? -11.058 -19.454 -11.626 1.00 52.62 364 GLU A C 1
ATOM 2767 O O . GLU A 1 364 ? -10.708 -19.937 -10.546 1.00 52.62 364 GLU A O 1
ATOM 2772 N N . SER A 1 365 ? -10.161 -18.897 -12.454 1.00 44.81 365 SER A N 1
ATOM 2773 C CA . SER A 1 365 ? -8.709 -18.821 -12.195 1.00 44.81 365 SER A CA 1
ATOM 2774 C C . SER A 1 365 ? -8.202 -17.386 -12.012 1.00 44.81 365 SER A C 1
ATOM 2776 O O . SER A 1 365 ? -8.701 -16.453 -12.648 1.00 44.81 365 SER A O 1
ATOM 2778 N N . PHE A 1 366 ? -7.180 -17.222 -11.165 1.00 48.47 366 PHE A N 1
ATOM 2779 C CA . PHE A 1 366 ? -6.468 -15.956 -10.979 1.00 48.47 366 PHE A CA 1
ATOM 2780 C C . PHE A 1 366 ? -5.565 -15.664 -12.174 1.00 48.47 366 PHE A C 1
ATOM 2782 O O . PHE A 1 366 ? -4.859 -16.552 -12.652 1.00 48.47 366 PHE A O 1
ATOM 2789 N N . CYS A 1 367 ? -5.568 -14.411 -12.620 1.00 56.81 367 CYS A N 1
ATOM 2790 C CA . CYS A 1 367 ? -4.614 -13.919 -13.602 1.00 56.81 367 CYS A CA 1
ATOM 2791 C C . CYS A 1 367 ? -3.681 -12.908 -12.923 1.00 56.81 367 CYS A C 1
ATOM 2793 O O . CYS A 1 367 ? -4.137 -11.995 -12.222 1.00 56.81 367 CYS A O 1
ATOM 2795 N N . ASP A 1 368 ? -2.377 -13.078 -13.136 1.00 57.75 368 ASP A N 1
ATOM 2796 C CA . ASP A 1 368 ? -1.367 -12.115 -12.703 1.00 57.75 368 ASP A CA 1
ATOM 2797 C C . ASP A 1 368 ? -1.634 -10.749 -13.350 1.00 57.75 368 ASP A C 1
ATOM 2799 O O . ASP A 1 368 ? -1.933 -10.654 -14.545 1.00 57.75 368 ASP A O 1
ATOM 2803 N N . VAL A 1 369 ? -1.468 -9.686 -12.566 1.00 64.31 369 VAL A N 1
ATOM 2804 C CA . VAL A 1 369 ? -1.563 -8.300 -13.034 1.00 64.31 369 VAL A CA 1
ATOM 2805 C C . VAL A 1 369 ? -0.214 -7.600 -12.935 1.00 64.31 369 VAL A C 1
ATOM 2807 O O . VAL A 1 369 ? 0.581 -7.851 -12.031 1.00 64.31 369 VAL A O 1
ATOM 2810 N N . ASP A 1 370 ? 0.025 -6.707 -13.881 1.00 70.44 370 ASP A N 1
ATOM 2811 C CA . ASP A 1 370 ? 1.137 -5.775 -13.933 1.00 70.44 370 ASP A CA 1
ATOM 2812 C C . ASP A 1 370 ? 0.639 -4.365 -13.582 1.00 70.44 370 ASP A C 1
ATOM 2814 O O . ASP A 1 370 ? -0.439 -3.942 -14.020 1.00 70.44 370 ASP A O 1
ATOM 2818 N N . LEU A 1 371 ? 1.425 -3.655 -12.772 1.00 67.44 371 LEU A N 1
ATOM 2819 C CA . LEU A 1 371 ? 1.154 -2.290 -12.328 1.00 67.44 371 LEU A CA 1
ATOM 2820 C C . LEU A 1 371 ? 2.206 -1.371 -12.940 1.00 67.44 371 LEU A C 1
ATOM 2822 O O . LEU A 1 371 ? 3.379 -1.423 -12.574 1.00 67.44 371 LEU A O 1
ATOM 2826 N N . ALA A 1 372 ? 1.769 -0.494 -13.835 1.00 71.00 372 ALA A N 1
ATOM 2827 C CA . ALA A 1 372 ? 2.619 0.477 -14.506 1.00 71.00 372 ALA A CA 1
ATOM 2828 C C . ALA A 1 372 ? 2.092 1.897 -14.280 1.00 71.00 372 ALA A C 1
ATOM 2830 O O . ALA A 1 372 ? 0.941 2.111 -13.899 1.00 71.00 372 ALA A O 1
ATOM 2831 N N . LYS A 1 373 ? 2.924 2.905 -14.530 1.00 67.88 373 LYS A N 1
ATOM 2832 C CA . LYS A 1 373 ? 2.441 4.281 -14.648 1.00 67.88 373 LYS A CA 1
ATOM 2833 C C . LYS A 1 373 ? 1.781 4.446 -16.017 1.00 67.88 373 LYS A C 1
ATOM 2835 O O . LYS A 1 373 ? 2.316 3.973 -17.017 1.00 67.88 373 LYS A O 1
ATOM 2840 N N . LEU A 1 374 ? 0.614 5.084 -16.066 1.00 74.38 374 LEU A N 1
ATOM 2841 C CA . LEU A 1 374 ? -0.016 5.407 -17.339 1.00 74.38 374 LEU A CA 1
ATOM 2842 C C . LEU A 1 374 ? 0.714 6.588 -17.984 1.00 74.38 374 LEU A C 1
ATOM 2844 O O . LEU A 1 374 ? 0.653 7.707 -17.472 1.00 74.38 374 LEU A O 1
ATOM 2848 N N . GLU A 1 375 ? 1.347 6.328 -19.122 1.00 76.94 375 GLU A N 1
ATOM 2849 C CA . GLU A 1 375 ? 2.026 7.317 -19.959 1.00 76.94 375 GLU A CA 1
ATOM 2850 C C . GLU A 1 375 ? 1.696 7.060 -21.439 1.00 76.94 375 GLU A C 1
ATOM 2852 O O . GLU A 1 375 ? 1.223 5.977 -21.805 1.00 76.94 375 GLU A O 1
ATOM 2857 N N . GLU A 1 376 ? 1.924 8.053 -22.300 1.00 76.56 376 GLU A N 1
ATOM 2858 C CA . GLU A 1 376 ? 1.864 7.838 -23.749 1.00 76.56 376 GLU A CA 1
ATOM 2859 C C . GLU A 1 376 ? 2.903 6.788 -24.169 1.00 76.56 376 GLU A C 1
ATOM 2861 O O . GLU A 1 376 ? 4.029 6.768 -23.677 1.00 76.56 376 GLU A O 1
ATOM 2866 N N . GLY A 1 377 ? 2.514 5.883 -25.064 1.00 78.44 377 GLY A N 1
ATOM 2867 C CA . GLY A 1 377 ? 3.313 4.725 -25.463 1.00 78.44 377 GLY A CA 1
ATOM 2868 C C . GLY A 1 377 ? 3.108 3.480 -24.593 1.00 78.44 377 GLY A C 1
ATOM 2869 O O . GLY A 1 377 ? 3.653 2.427 -24.923 1.00 78.44 377 GLY A O 1
ATOM 2870 N N . ALA A 1 378 ? 2.306 3.541 -23.522 1.00 79.81 378 ALA A N 1
ATOM 2871 C CA . ALA A 1 378 ? 2.031 2.370 -22.689 1.00 79.81 378 ALA A CA 1
ATOM 2872 C C . ALA A 1 378 ? 1.367 1.240 -23.499 1.00 79.81 378 ALA A C 1
ATOM 2874 O O . ALA A 1 378 ? 0.346 1.441 -24.159 1.00 79.81 378 ALA A O 1
ATOM 2875 N N . ALA A 1 379 ? 1.938 0.035 -23.437 1.00 79.62 379 ALA A N 1
ATOM 2876 C CA . ALA A 1 379 ? 1.437 -1.112 -24.188 1.00 79.62 379 ALA A CA 1
ATOM 2877 C C . ALA A 1 379 ? 0.172 -1.726 -23.553 1.00 79.62 379 ALA A C 1
ATOM 2879 O O . ALA A 1 379 ? 0.121 -1.984 -22.347 1.00 79.62 379 ALA A O 1
ATOM 2880 N N . LEU A 1 380 ? -0.821 -2.021 -24.388 1.00 78.12 380 LEU A N 1
ATOM 2881 C CA . LEU A 1 380 ? -2.029 -2.786 -24.088 1.00 78.12 380 LEU A CA 1
ATOM 2882 C C . LEU A 1 380 ? -2.122 -4.000 -25.015 1.00 78.12 380 LEU A C 1
ATOM 2884 O O . LEU A 1 380 ? -1.656 -3.965 -26.154 1.00 78.12 380 LEU A O 1
ATOM 2888 N N . ARG A 1 381 ? -2.773 -5.063 -24.543 1.00 70.88 381 ARG A N 1
ATOM 2889 C CA . ARG A 1 381 ? -3.033 -6.273 -25.331 1.00 70.88 381 ARG A CA 1
ATOM 2890 C C . ARG A 1 381 ? -4.506 -6.405 -25.659 1.00 70.88 381 ARG A C 1
ATOM 2892 O O . ARG A 1 381 ? -5.350 -6.113 -24.818 1.00 70.88 381 ARG A O 1
ATOM 2899 N N . ARG A 1 382 ? -4.799 -6.912 -26.854 1.00 64.75 382 ARG A N 1
ATOM 2900 C CA . ARG A 1 382 ? -6.145 -7.290 -27.289 1.00 64.75 382 ARG A CA 1
ATOM 2901 C C . ARG A 1 382 ? -6.123 -8.711 -27.847 1.00 64.75 382 ARG A C 1
ATOM 2903 O O . ARG A 1 382 ? -5.266 -9.028 -28.669 1.00 64.75 382 ARG A O 1
ATOM 2910 N N . ARG A 1 383 ? -7.072 -9.558 -27.440 1.00 58.94 383 ARG A N 1
ATOM 2911 C CA . ARG A 1 383 ? -7.269 -10.868 -28.071 1.00 58.94 383 ARG A CA 1
ATOM 2912 C C . ARG A 1 383 ? -7.957 -10.667 -29.417 1.00 58.94 383 ARG A C 1
ATOM 2914 O O . ARG A 1 383 ? -8.962 -9.957 -29.504 1.00 58.94 383 ARG A O 1
ATOM 2921 N N . ASN A 1 384 ? -7.407 -11.256 -30.473 1.00 55.81 384 ASN A N 1
ATOM 2922 C CA . ASN A 1 384 ? -8.098 -11.325 -31.751 1.00 55.81 384 ASN A CA 1
ATOM 2923 C C . ASN A 1 384 ? -8.951 -12.602 -31.770 1.00 55.81 384 ASN A C 1
ATOM 2925 O O . ASN A 1 384 ? -8.458 -13.680 -31.469 1.00 55.81 384 ASN A O 1
ATOM 2929 N N . SER A 1 385 ? -10.246 -12.506 -32.075 1.00 53.12 385 SER A N 1
ATOM 2930 C CA . SER A 1 385 ? -11.150 -13.669 -32.028 1.00 53.12 385 SER A CA 1
ATOM 2931 C C . SER A 1 385 ? -10.892 -14.689 -33.143 1.00 53.12 385 SER A C 1
ATOM 2933 O O . SER A 1 385 ? -11.407 -15.801 -33.085 1.00 53.12 385 SER A O 1
ATOM 2935 N N . GLU A 1 386 ? -10.132 -14.304 -34.171 1.00 52.53 386 GLU A N 1
ATOM 2936 C CA . GLU A 1 386 ? -9.867 -15.126 -35.361 1.00 52.53 386 GLU A CA 1
ATOM 2937 C C . GLU A 1 386 ? -8.473 -15.769 -35.366 1.00 52.53 386 GLU A C 1
ATOM 2939 O O . GLU A 1 386 ? -8.240 -16.734 -36.093 1.00 52.53 386 GLU A O 1
ATOM 2944 N N . VAL A 1 387 ? -7.552 -15.260 -34.546 1.00 54.12 387 VAL A N 1
ATOM 2945 C CA . VAL A 1 387 ? -6.172 -15.737 -34.432 1.00 54.12 387 VAL A CA 1
ATOM 2946 C C . VAL A 1 387 ? -5.856 -15.734 -32.946 1.00 54.12 387 VAL A C 1
ATOM 2948 O O . VAL A 1 387 ? -5.930 -14.679 -32.327 1.00 54.12 387 VAL A O 1
ATOM 2951 N N . ASP A 1 388 ? -5.513 -16.884 -32.368 1.00 53.81 388 ASP A N 1
ATOM 2952 C CA . ASP A 1 388 ? -5.188 -17.057 -30.938 1.00 53.81 388 ASP A CA 1
ATOM 2953 C C . ASP A 1 388 ? -3.895 -16.313 -30.501 1.00 53.81 388 ASP A C 1
ATOM 2955 O O . ASP A 1 388 ? -3.229 -16.685 -29.539 1.00 53.81 388 ASP A O 1
ATOM 2959 N N . GLU A 1 389 ? -3.519 -15.244 -31.205 1.00 54.53 389 GLU A N 1
ATOM 2960 C CA . GLU A 1 389 ? -2.415 -14.351 -30.884 1.00 54.53 389 GLU A CA 1
ATOM 2961 C C . GLU A 1 389 ? -2.948 -13.062 -30.241 1.00 54.53 389 GLU A C 1
ATOM 2963 O O . GLU A 1 389 ? -3.860 -12.395 -30.744 1.00 54.53 389 GLU A O 1
ATOM 2968 N N . ALA A 1 390 ? -2.363 -12.694 -29.100 1.00 60.44 390 ALA A N 1
ATOM 2969 C CA . ALA A 1 390 ? -2.614 -11.410 -28.465 1.00 60.44 390 ALA A CA 1
ATOM 2970 C C . ALA A 1 390 ? -1.918 -10.305 -29.271 1.00 60.44 390 ALA A C 1
ATOM 2972 O O . ALA A 1 390 ? -0.690 -10.233 -29.311 1.00 60.44 390 ALA A O 1
ATOM 2973 N N . VAL A 1 391 ? -2.696 -9.417 -29.888 1.00 60.91 391 VAL A N 1
ATOM 2974 C CA . VAL A 1 391 ? -2.153 -8.251 -30.587 1.00 60.91 391 VAL A CA 1
ATOM 2975 C C . VAL A 1 391 ? -1.760 -7.211 -29.541 1.00 60.91 391 VAL A C 1
ATOM 2977 O O . VAL A 1 391 ? -2.603 -6.698 -28.797 1.00 60.91 391 VAL A O 1
ATOM 2980 N N . LEU A 1 392 ? -0.464 -6.914 -29.471 1.00 71.75 392 LEU A N 1
ATOM 2981 C CA . LEU A 1 392 ? 0.087 -5.791 -28.719 1.00 71.75 392 LEU A CA 1
ATOM 2982 C C . LEU A 1 392 ? -0.212 -4.486 -29.467 1.00 71.75 392 LEU A C 1
ATOM 2984 O O . LEU A 1 392 ? -0.130 -4.421 -30.690 1.00 71.75 392 LEU A O 1
ATOM 2988 N N . GLY A 1 393 ? -0.553 -3.430 -28.741 1.00 81.44 393 GLY A N 1
ATOM 2989 C CA . GLY A 1 393 ? -0.636 -2.074 -29.276 1.00 81.44 393 GLY A CA 1
ATOM 2990 C C . GLY A 1 393 ? -0.333 -1.049 -28.193 1.00 81.44 393 GLY A C 1
ATOM 2991 O O . GLY A 1 393 ? -0.317 -1.386 -27.015 1.00 81.44 393 GLY A O 1
ATOM 2992 N N . THR A 1 394 ? -0.080 0.196 -28.565 1.00 87.75 394 THR A N 1
ATOM 2993 C CA . THR A 1 394 ? 0.315 1.260 -27.636 1.00 87.75 394 THR A CA 1
ATOM 2994 C C . THR A 1 394 ? -0.788 2.294 -27.481 1.00 87.75 394 THR A C 1
ATOM 2996 O O . THR A 1 394 ? -1.505 2.604 -28.433 1.00 87.75 394 THR A O 1
ATOM 2999 N N . LEU A 1 395 ? -0.934 2.823 -26.269 1.00 89.06 395 LEU A N 1
ATOM 3000 C CA . LEU A 1 395 ? -1.774 3.980 -25.999 1.00 89.06 395 LEU A CA 1
ATOM 3001 C C . LEU A 1 395 ? -1.113 5.251 -26.527 1.00 89.06 395 LEU A C 1
ATOM 3003 O O . LEU A 1 395 ? 0.070 5.488 -26.307 1.00 89.06 395 LEU A O 1
ATOM 3007 N N . GLU A 1 396 ? -1.901 6.091 -27.172 1.00 89.00 396 GLU A N 1
ATOM 3008 C CA . GLU A 1 396 ? -1.529 7.405 -27.682 1.00 89.00 396 GLU A CA 1
ATOM 3009 C C . GLU A 1 396 ? -2.625 8.412 -27.308 1.00 89.00 396 GLU A C 1
ATOM 3011 O O . GLU A 1 396 ? -3.776 8.029 -27.073 1.00 89.00 396 GLU A O 1
ATOM 3016 N N . GLU A 1 397 ? -2.297 9.705 -27.283 1.00 88.12 397 GLU A N 1
ATOM 3017 C CA . GLU A 1 397 ? -3.251 10.779 -26.958 1.00 88.12 397 GLU A CA 1
ATOM 3018 C C . GLU A 1 397 ? -3.964 10.534 -25.615 1.00 88.12 397 GLU A C 1
ATOM 3020 O O . GLU A 1 397 ? -5.188 10.646 -25.500 1.00 88.12 397 GLU A O 1
ATOM 3025 N N . VAL A 1 398 ? -3.208 10.126 -24.591 1.00 86.25 398 VAL A N 1
ATOM 3026 C CA . VAL A 1 398 ? -3.767 9.835 -23.268 1.00 86.25 398 VAL A CA 1
ATOM 3027 C C . VAL A 1 398 ? -4.258 11.145 -22.640 1.00 86.25 398 VAL A C 1
ATOM 3029 O O . VAL A 1 398 ? -3.456 12.057 -22.434 1.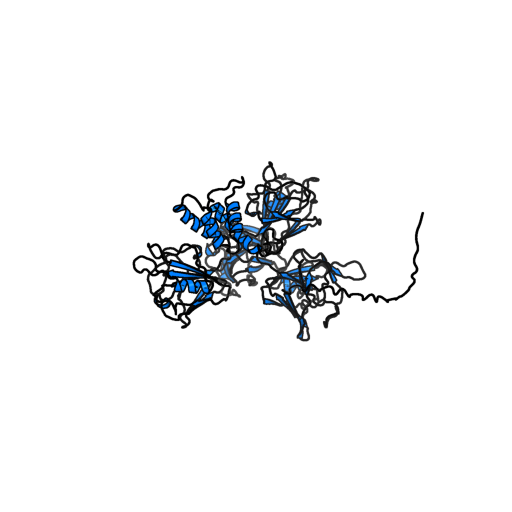00 86.25 398 VAL A O 1
ATOM 3032 N N . PRO A 1 399 ? -5.553 11.278 -22.288 1.00 81.00 399 PRO A N 1
ATOM 3033 C CA . PRO A 1 399 ? -6.033 12.507 -21.673 1.00 81.00 399 PRO A CA 1
ATOM 3034 C C . PRO A 1 399 ? -5.350 12.750 -20.323 1.00 81.00 399 PRO A C 1
ATOM 3036 O O . PRO A 1 399 ? -5.296 11.856 -19.475 1.00 81.00 399 PRO A O 1
ATOM 3039 N N . GLY A 1 400 ? -4.888 13.979 -20.071 1.00 68.56 400 GLY A N 1
ATOM 3040 C CA . GLY A 1 400 ? -4.157 14.312 -18.839 1.00 68.56 400 GLY A CA 1
ATOM 3041 C C . GLY A 1 400 ? -4.958 14.075 -17.551 1.00 68.56 400 GLY A C 1
ATOM 3042 O O . GLY A 1 400 ? -4.391 13.811 -16.488 1.00 68.56 400 GLY A O 1
ATOM 3043 N N . TRP A 1 401 ? -6.294 14.092 -17.624 1.00 75.62 401 TRP A N 1
ATOM 3044 C CA . TRP A 1 401 ? -7.150 13.747 -16.487 1.00 75.62 401 TRP A CA 1
ATOM 3045 C C . TRP A 1 401 ? -7.134 12.251 -16.143 1.00 75.62 401 TRP A C 1
ATOM 3047 O O . TRP A 1 401 ? -7.533 11.904 -15.030 1.00 75.62 401 TRP A O 1
ATOM 3057 N N . MET A 1 402 ? -6.639 11.387 -17.032 1.00 76.81 402 MET A N 1
ATOM 3058 C CA . MET A 1 402 ? -6.551 9.942 -16.834 1.00 76.81 402 MET A CA 1
ATOM 3059 C C . MET A 1 402 ? -5.191 9.498 -16.279 1.00 76.81 402 MET A C 1
ATOM 3061 O O . MET A 1 402 ? -5.076 8.365 -15.835 1.00 76.81 402 MET A O 1
ATOM 3065 N N . HIS A 1 403 ? -4.170 10.365 -16.250 1.00 74.81 403 HIS A N 1
ATOM 3066 C CA . HIS A 1 403 ? -2.843 10.010 -15.730 1.00 74.81 403 HIS A CA 1
ATOM 3067 C C . HIS A 1 403 ? -2.931 9.450 -14.299 1.00 74.81 403 HIS A C 1
ATOM 3069 O O . HIS A 1 403 ? -3.415 10.120 -13.382 1.00 74.81 403 HIS A O 1
ATOM 3075 N N . GLY A 1 404 ? -2.473 8.210 -14.127 1.00 71.75 404 GLY A N 1
ATOM 3076 C CA . GLY A 1 404 ? -2.619 7.418 -12.907 1.00 71.75 404 GLY A CA 1
ATOM 3077 C C . GLY A 1 404 ? -1.870 6.087 -13.004 1.00 71.75 404 GLY A C 1
ATOM 3078 O O . GLY A 1 404 ? -0.991 5.919 -13.849 1.00 71.75 404 GLY A O 1
ATOM 3079 N N . THR A 1 405 ? -2.211 5.133 -12.143 1.00 73.69 405 THR A N 1
ATOM 3080 C CA . THR A 1 405 ? -1.652 3.776 -12.173 1.00 73.69 405 THR A CA 1
ATOM 3081 C C . THR A 1 405 ? -2.423 2.924 -13.177 1.00 73.69 405 THR A C 1
ATOM 3083 O O . THR A 1 405 ? -3.615 2.687 -12.998 1.00 73.69 405 THR A O 1
ATOM 3086 N N . LEU A 1 406 ? -1.750 2.465 -14.229 1.00 82.12 406 LEU A N 1
ATOM 3087 C CA . LEU A 1 406 ? -2.251 1.487 -15.188 1.00 82.12 406 LEU A CA 1
ATOM 3088 C C . LEU A 1 406 ? -2.155 0.079 -14.588 1.00 82.12 406 LEU A C 1
ATOM 3090 O O . LEU A 1 406 ? -1.102 -0.330 -14.105 1.00 82.12 406 LEU A O 1
ATOM 3094 N N . VAL A 1 407 ? -3.245 -0.671 -14.673 1.00 80.25 407 VAL A N 1
ATOM 3095 C CA . VAL A 1 407 ? -3.350 -2.061 -14.243 1.00 80.25 407 VAL A CA 1
ATOM 3096 C C . VAL A 1 407 ? -3.747 -2.908 -15.437 1.00 80.25 407 VAL A C 1
ATOM 3098 O O . VAL A 1 407 ? -4.813 -2.708 -16.020 1.00 80.25 407 VAL A O 1
ATOM 3101 N N . ARG A 1 408 ? -2.898 -3.862 -15.804 1.00 83.25 408 ARG A N 1
ATOM 3102 C CA . ARG A 1 408 ? -3.100 -4.718 -16.978 1.00 83.25 408 ARG A CA 1
ATOM 3103 C C . ARG A 1 408 ? -2.753 -6.171 -16.648 1.00 83.25 408 ARG A C 1
ATOM 3105 O O . ARG A 1 408 ? -1.979 -6.400 -15.729 1.00 83.25 408 ARG A O 1
ATOM 3112 N N . PRO A 1 409 ? -3.303 -7.162 -17.354 1.00 73.38 409 PRO A N 1
ATOM 3113 C CA . PRO A 1 409 ? -2.905 -8.556 -17.173 1.00 73.38 409 PRO A CA 1
ATOM 3114 C C . PRO A 1 409 ? -1.468 -8.804 -17.669 1.00 73.38 409 PRO A C 1
ATOM 3116 O O . PRO A 1 409 ? -1.010 -8.150 -18.609 1.00 73.38 409 PRO A O 1
ATOM 3119 N N . LYS A 1 410 ? -0.753 -9.735 -17.025 1.00 68.50 410 LYS A N 1
ATOM 3120 C CA . LYS A 1 410 ? 0.645 -10.089 -17.333 1.00 68.50 410 LYS A CA 1
ATOM 3121 C C . LYS A 1 410 ? 0.770 -10.898 -18.636 1.00 68.50 410 LYS A C 1
ATOM 3123 O O . LYS A 1 410 ? -0.165 -11.573 -19.060 1.00 68.50 410 LYS A O 1
ATOM 3128 N N . GLU A 1 411 ? 1.949 -10.833 -19.252 1.00 56.16 411 GLU A N 1
ATOM 3129 C CA . GLU A 1 411 ? 2.265 -11.220 -20.638 1.00 56.16 411 GLU A CA 1
ATOM 3130 C C . GLU A 1 411 ? 2.025 -12.682 -21.068 1.00 56.16 411 GLU A C 1
ATOM 3132 O O . GLU A 1 411 ? 2.095 -12.960 -22.263 1.00 56.16 411 GLU A O 1
ATOM 3137 N N . ASP A 1 412 ? 1.671 -13.598 -20.171 1.00 54.34 412 ASP A N 1
ATOM 3138 C CA . ASP A 1 412 ? 1.469 -15.019 -20.514 1.00 54.34 412 ASP A CA 1
ATOM 3139 C C . ASP A 1 412 ? 0.040 -15.522 -20.229 1.00 54.34 412 ASP A C 1
ATOM 3141 O O . ASP A 1 412 ? -0.249 -16.709 -20.373 1.00 54.34 412 ASP A O 1
ATOM 3145 N N . GLY A 1 413 ? -0.866 -14.630 -19.809 1.00 52.75 413 GLY A N 1
ATOM 3146 C CA . GLY A 1 413 ? -2.216 -14.986 -19.370 1.00 52.75 413 GLY A CA 1
ATOM 3147 C C . GLY A 1 413 ? -3.320 -14.649 -20.372 1.00 52.75 413 GLY A C 1
ATOM 3148 O O . GLY A 1 413 ? -3.247 -13.672 -21.118 1.00 52.75 413 GLY A O 1
ATOM 3149 N N . GLU A 1 414 ? -4.394 -15.438 -20.347 1.00 56.84 414 GLU A N 1
ATOM 3150 C CA . GLU A 1 414 ? -5.656 -15.065 -20.986 1.00 56.84 414 GLU A CA 1
ATOM 3151 C C . GLU A 1 414 ? -6.218 -13.770 -20.366 1.00 56.84 414 GLU A C 1
ATOM 3153 O O . GLU A 1 414 ? -6.046 -13.522 -19.171 1.00 56.84 414 GLU A O 1
ATOM 3158 N N . LEU A 1 415 ? -6.906 -12.941 -21.163 1.00 61.53 415 LEU A N 1
ATOM 3159 C CA . LEU A 1 415 ? -7.488 -11.690 -20.668 1.00 61.53 415 LEU A CA 1
ATOM 3160 C C . LEU A 1 415 ? -8.515 -11.973 -19.552 1.00 61.53 415 LEU A C 1
ATOM 3162 O O . LEU A 1 415 ? -9.385 -12.836 -19.715 1.00 61.53 415 LEU A O 1
ATOM 3166 N N . PRO A 1 416 ? -8.433 -11.269 -18.410 1.00 64.06 416 PRO A N 1
ATOM 3167 C CA . PRO A 1 416 ? -9.325 -11.498 -17.291 1.00 64.06 416 PRO A CA 1
ATOM 3168 C C . PRO A 1 416 ? -10.736 -11.022 -17.636 1.00 64.06 416 PRO A C 1
ATOM 3170 O O . PRO A 1 416 ? -10.957 -9.901 -18.087 1.00 64.06 416 PRO A O 1
ATOM 3173 N N . SER A 1 417 ? -11.718 -11.876 -17.357 1.00 63.31 417 SER A N 1
ATOM 3174 C CA . SER A 1 417 ? -13.141 -11.537 -17.474 1.00 63.31 417 SER A CA 1
ATOM 3175 C C . SER A 1 417 ? -13.602 -10.510 -16.432 1.00 63.31 417 SER A C 1
ATOM 3177 O O . SER A 1 417 ? -14.648 -9.887 -16.596 1.00 63.31 417 SER A O 1
ATOM 3179 N N . ARG A 1 418 ? -12.865 -10.365 -15.320 1.00 69.25 418 ARG A N 1
ATOM 3180 C CA . ARG A 1 418 ? -13.208 -9.485 -14.198 1.00 69.25 418 ARG A CA 1
ATOM 3181 C C . ARG A 1 418 ? -11.954 -8.930 -13.543 1.00 69.25 418 ARG A C 1
ATOM 3183 O O . ARG A 1 418 ? -10.984 -9.652 -13.338 1.00 69.25 418 ARG A O 1
ATOM 3190 N N . PHE A 1 419 ? -12.030 -7.680 -13.113 1.00 75.38 419 PHE A N 1
ATOM 3191 C CA . PHE A 1 419 ? -11.066 -7.084 -12.197 1.00 75.38 419 PHE A CA 1
ATOM 3192 C C . PHE A 1 419 ? -11.769 -6.715 -10.895 1.00 75.38 419 PHE A C 1
ATOM 3194 O O . PHE A 1 419 ? -12.920 -6.271 -10.901 1.00 75.38 419 PHE A O 1
ATOM 3201 N N . ALA A 1 420 ? -11.058 -6.856 -9.787 1.00 74.06 420 ALA A N 1
ATOM 3202 C CA . ALA A 1 420 ? -11.440 -6.313 -8.500 1.00 74.06 420 ALA A CA 1
ATOM 3203 C C . ALA A 1 420 ? -10.307 -5.415 -8.004 1.00 74.06 420 ALA A C 1
ATOM 3205 O O . ALA A 1 420 ? -9.173 -5.864 -7.847 1.00 74.06 420 ALA A O 1
ATOM 3206 N N . VAL A 1 421 ? -10.622 -4.142 -7.791 1.00 75.44 421 VAL A N 1
ATOM 3207 C CA . VAL A 1 421 ? -9.675 -3.104 -7.392 1.00 75.44 421 VAL A CA 1
ATOM 3208 C C . VAL A 1 421 ? -10.088 -2.544 -6.046 1.00 75.44 421 VAL A C 1
ATOM 3210 O O . VAL A 1 421 ? -11.226 -2.117 -5.883 1.00 75.44 421 VAL A O 1
ATOM 3213 N N . ARG A 1 422 ? -9.163 -2.464 -5.096 1.00 68.75 422 ARG A N 1
ATOM 3214 C CA . ARG A 1 422 ? -9.328 -1.689 -3.868 1.00 68.75 422 ARG A CA 1
ATOM 3215 C C . ARG A 1 422 ? -8.249 -0.626 -3.804 1.00 68.75 422 ARG A C 1
ATOM 3217 O O . ARG A 1 422 ? -7.059 -0.921 -3.844 1.00 68.75 422 ARG A O 1
ATOM 3224 N N . CYS A 1 423 ? -8.692 0.614 -3.676 1.00 59.25 423 CYS A N 1
ATOM 3225 C CA . CYS A 1 423 ? -7.815 1.767 -3.531 1.00 59.25 423 CYS A CA 1
ATOM 3226 C C . CYS A 1 423 ? -7.799 2.136 -2.052 1.00 59.25 423 CYS A C 1
ATOM 3228 O O . CYS A 1 423 ? -8.868 2.297 -1.474 1.00 59.25 423 CYS A O 1
ATOM 3230 N N . ALA A 1 424 ? -6.654 2.308 -1.398 1.00 50.00 424 ALA A N 1
ATOM 3231 C CA . ALA A 1 424 ? -6.671 2.707 0.019 1.00 50.00 424 ALA A CA 1
ATOM 3232 C C . ALA A 1 424 ? -7.130 4.169 0.277 1.00 50.00 424 ALA A C 1
ATOM 3234 O O . ALA A 1 424 ? -7.280 4.551 1.435 1.00 50.00 424 ALA A O 1
ATOM 3235 N N . GLY A 1 425 ? -7.373 4.968 -0.772 1.00 48.78 425 GLY A N 1
ATOM 3236 C CA . GLY A 1 425 ? -7.867 6.350 -0.733 1.00 48.78 425 GLY A CA 1
ATOM 3237 C C . GLY A 1 425 ? -8.953 6.572 -1.789 1.00 48.78 425 GLY A C 1
ATOM 3238 O O . GLY A 1 425 ? -9.050 5.782 -2.731 1.00 48.78 425 GLY A O 1
ATOM 3239 N N . CYS A 1 426 ? -9.768 7.623 -1.641 1.00 57.28 426 CYS A N 1
ATOM 3240 C CA . CYS A 1 426 ? -10.797 7.959 -2.629 1.00 57.28 426 CYS A CA 1
ATOM 3241 C C . CYS A 1 426 ? -10.156 8.123 -4.010 1.00 57.28 426 CYS A C 1
ATOM 3243 O O . CYS A 1 426 ? -9.175 8.854 -4.163 1.00 57.28 426 CYS A O 1
ATOM 3245 N N . SER A 1 427 ? -10.665 7.387 -4.993 1.00 74.38 427 SER A N 1
ATOM 3246 C CA . SER A 1 427 ? -10.043 7.247 -6.309 1.00 74.38 427 SER A CA 1
ATOM 3247 C C . SER A 1 427 ? -11.097 7.201 -7.406 1.00 74.38 427 SER A C 1
ATOM 3249 O O . SER A 1 427 ? -12.219 6.750 -7.193 1.00 74.38 427 SER A O 1
ATOM 3251 N N . VAL A 1 428 ? -10.722 7.631 -8.603 1.00 82.25 428 VAL A N 1
ATOM 3252 C CA . VAL A 1 428 ? -11.465 7.377 -9.832 1.00 82.25 428 VAL A CA 1
ATOM 3253 C C . VAL A 1 428 ? -10.794 6.210 -10.542 1.00 82.25 428 VAL A C 1
ATOM 3255 O O . VAL A 1 428 ? -9.596 6.249 -10.830 1.00 82.25 428 VAL A O 1
ATOM 3258 N N . VAL A 1 429 ? -11.566 5.162 -10.806 1.00 87.88 429 VAL A N 1
ATOM 3259 C CA . VAL A 1 429 ? -11.134 3.998 -11.577 1.00 87.88 429 VAL A CA 1
ATOM 3260 C C . VAL A 1 429 ? -11.722 4.105 -12.974 1.00 87.88 429 VAL A C 1
ATOM 3262 O O . VAL A 1 429 ? -12.936 4.219 -13.135 1.00 87.88 429 VAL A O 1
ATOM 3265 N N . TYR A 1 430 ? -10.859 4.059 -13.979 1.00 90.56 430 TYR A N 1
ATOM 3266 C CA . TYR A 1 430 ? -11.214 4.053 -15.387 1.00 90.56 430 TYR A CA 1
ATOM 3267 C C . TYR A 1 430 ? -11.039 2.644 -15.950 1.00 90.56 430 TYR A C 1
ATOM 3269 O O . TYR A 1 430 ? -9.966 2.065 -15.824 1.00 90.56 430 TYR A O 1
ATOM 3277 N N . ALA A 1 431 ? -12.070 2.086 -16.573 1.00 90.69 431 ALA A N 1
ATOM 3278 C CA . ALA A 1 431 ? -11.985 0.839 -17.319 1.00 90.69 431 ALA A CA 1
ATOM 3279 C C . ALA A 1 431 ? -11.809 1.141 -18.807 1.00 90.69 431 ALA A C 1
ATOM 3281 O O . ALA A 1 431 ? -12.628 1.852 -19.394 1.00 90.69 431 ALA A O 1
ATOM 3282 N N . LEU A 1 432 ? -10.739 0.604 -19.397 1.00 90.44 432 LEU A N 1
ATOM 3283 C CA . LEU A 1 432 ? -10.433 0.727 -20.818 1.00 90.44 432 LEU A CA 1
ATOM 3284 C C . LEU A 1 432 ? -11.023 -0.468 -21.569 1.00 90.44 432 LEU A C 1
ATOM 3286 O O . LEU A 1 432 ? -10.689 -1.622 -21.294 1.00 90.44 432 LEU A O 1
ATOM 3290 N N . LEU A 1 433 ? -11.894 -0.173 -22.527 1.00 88.00 433 LEU A N 1
ATOM 3291 C CA . LEU A 1 433 ? -12.633 -1.145 -23.321 1.00 88.00 433 LEU A CA 1
ATOM 3292 C C . LEU A 1 433 ? -12.283 -1.001 -24.811 1.00 88.00 433 LEU A C 1
ATOM 3294 O O . LEU A 1 433 ? -11.929 0.095 -25.262 1.00 88.00 433 LEU A O 1
ATOM 3298 N N . PRO A 1 434 ? -12.416 -2.072 -25.609 1.00 85.50 434 PRO A N 1
ATOM 3299 C CA . PRO A 1 434 ? -12.233 -2.000 -27.053 1.00 85.50 434 PRO A CA 1
ATOM 3300 C C . PRO A 1 434 ? -13.156 -0.970 -27.723 1.00 85.50 434 PRO A C 1
ATOM 3302 O O . PRO A 1 434 ? -14.274 -0.730 -27.281 1.00 85.50 434 PRO A O 1
ATOM 3305 N N . ALA A 1 435 ? -12.734 -0.416 -28.863 1.00 81.31 435 ALA A N 1
ATOM 3306 C CA . ALA A 1 435 ? -13.503 0.593 -29.603 1.00 81.31 435 ALA A CA 1
ATOM 3307 C C . ALA A 1 435 ? -14.923 0.138 -30.006 1.00 81.31 435 ALA A C 1
ATOM 3309 O O . ALA A 1 435 ? -15.849 0.948 -30.063 1.00 81.31 435 ALA A O 1
ATOM 3310 N N . HIS A 1 436 ? -15.113 -1.157 -30.277 1.00 77.25 436 HIS A N 1
ATOM 3311 C CA . HIS A 1 436 ? -16.421 -1.711 -30.641 1.00 77.25 436 HIS A CA 1
ATOM 3312 C C . HIS A 1 436 ? -17.402 -1.751 -29.456 1.00 77.25 436 HIS A C 1
ATOM 3314 O O . HIS A 1 436 ? -18.609 -1.696 -29.692 1.00 77.25 436 HIS A O 1
ATOM 3320 N N . ALA A 1 437 ? -16.895 -1.687 -28.218 1.00 70.44 437 ALA A N 1
ATOM 3321 C CA . ALA A 1 437 ? -17.690 -1.516 -27.004 1.00 70.44 437 ALA A CA 1
ATOM 3322 C C . ALA A 1 437 ? -18.411 -0.166 -26.958 1.00 70.44 437 ALA A C 1
ATOM 3324 O O . ALA A 1 437 ? -19.386 -0.006 -26.233 1.00 70.44 437 ALA A O 1
ATOM 3325 N N . SER A 1 438 ? -17.965 0.841 -27.719 1.00 64.62 438 SER A N 1
ATOM 3326 C CA . SER A 1 438 ? -18.541 2.194 -27.660 1.00 64.62 438 SER A CA 1
ATOM 3327 C C . SER A 1 438 ? -20.060 2.212 -27.897 1.00 64.62 438 SER A C 1
ATOM 3329 O O . SER A 1 438 ? -20.789 2.929 -27.211 1.00 64.62 438 SER A O 1
ATOM 3331 N N . ALA A 1 439 ? -20.566 1.369 -28.804 1.00 62.03 439 ALA A N 1
ATOM 3332 C CA . ALA A 1 439 ? -21.996 1.282 -29.099 1.00 62.03 439 ALA A CA 1
ATOM 3333 C C . ALA A 1 439 ? -22.817 0.703 -27.931 1.00 62.03 439 ALA A C 1
ATOM 3335 O O . ALA A 1 439 ? -23.954 1.126 -27.713 1.00 62.03 439 ALA A O 1
ATOM 3336 N N . SER A 1 440 ? -22.250 -0.232 -27.160 1.00 63.78 440 SER A N 1
ATOM 3337 C CA . SER A 1 440 ? -22.885 -0.780 -25.956 1.00 63.78 440 SER A CA 1
ATOM 3338 C C . SER A 1 440 ? -22.752 0.185 -24.768 1.00 63.78 440 SER A C 1
ATOM 3340 O O . SER A 1 440 ? -23.705 0.353 -23.999 1.00 63.78 440 SER A O 1
ATOM 3342 N N . VAL A 1 441 ? -21.626 0.904 -24.680 1.00 63.97 441 VAL A N 1
ATOM 3343 C CA . VAL A 1 441 ? -21.286 1.886 -23.631 1.00 63.97 441 VAL A CA 1
ATOM 3344 C C . VAL A 1 441 ? -22.258 3.066 -23.567 1.00 63.97 441 VAL A C 1
ATOM 3346 O O . VAL A 1 441 ? -22.632 3.495 -22.478 1.00 63.97 441 VAL A O 1
ATOM 3349 N N . HIS A 1 442 ? -22.768 3.539 -24.704 1.00 63.38 442 HIS A N 1
ATOM 3350 C CA . HIS A 1 442 ? -23.739 4.641 -24.728 1.00 63.38 442 HIS A CA 1
ATOM 3351 C C . HIS A 1 442 ? -25.202 4.216 -24.518 1.00 63.38 442 HIS A C 1
ATOM 3353 O O . HIS A 1 442 ? -26.083 5.071 -24.407 1.00 63.38 442 HIS A O 1
ATOM 3359 N N . SER A 1 443 ? -25.489 2.914 -24.423 1.00 60.66 443 SER A N 1
ATOM 3360 C CA . SER A 1 443 ? -26.814 2.447 -24.013 1.00 60.66 443 SER A CA 1
ATOM 3361 C C . SER A 1 443 ? -26.932 2.558 -22.486 1.00 60.66 443 SER A C 1
ATOM 3363 O O . SER A 1 443 ? -26.070 2.095 -21.750 1.00 60.66 443 SER A O 1
ATOM 3365 N N . SER A 1 444 ? -27.973 3.225 -21.989 1.00 51.06 444 SER A N 1
ATOM 3366 C CA . SER A 1 444 ? -28.155 3.703 -20.604 1.00 51.06 444 SER A CA 1
ATOM 3367 C C . SER A 1 444 ? -28.337 2.615 -19.520 1.00 51.06 444 SER A C 1
ATOM 3369 O O . SER A 1 444 ? -29.156 2.777 -18.616 1.00 51.06 444 SER A O 1
ATOM 3371 N N . ARG A 1 445 ? -27.655 1.470 -19.626 1.00 57.25 445 ARG A N 1
ATOM 3372 C CA . ARG A 1 445 ? -27.879 0.262 -18.811 1.00 57.25 445 ARG A CA 1
ATOM 3373 C C . ARG A 1 445 ? -26.713 -0.146 -17.913 1.00 57.25 445 ARG A C 1
ATOM 3375 O O . ARG A 1 445 ? -26.769 -1.222 -17.331 1.00 57.25 445 ARG A O 1
ATOM 3382 N N . TRP A 1 446 ? -25.692 0.685 -17.751 1.00 62.72 446 TRP A N 1
ATOM 3383 C CA . TRP A 1 446 ? -24.556 0.337 -16.897 1.00 62.72 446 TRP A CA 1
ATOM 3384 C C . TRP A 1 446 ? -24.962 0.423 -15.422 1.00 62.72 446 TRP A C 1
ATOM 3386 O O . TRP A 1 446 ? -25.040 1.500 -14.830 1.00 62.72 446 TRP A O 1
ATOM 3396 N N . GLY A 1 447 ? -25.286 -0.733 -14.838 1.00 56.03 447 GLY A N 1
ATOM 3397 C CA . GLY A 1 447 ? -25.571 -0.866 -13.416 1.00 56.03 447 GLY A CA 1
ATOM 3398 C C . GLY A 1 447 ? -24.359 -0.481 -12.560 1.00 56.03 447 GLY A C 1
ATOM 3399 O O . GLY A 1 447 ? -23.206 -0.632 -12.965 1.00 56.03 447 GLY A O 1
ATOM 3400 N N . ASN A 1 448 ? -24.621 -0.015 -11.337 1.00 65.56 448 ASN A N 1
ATOM 3401 C CA . ASN A 1 448 ? -23.625 0.227 -10.282 1.00 65.56 448 ASN A CA 1
ATOM 3402 C C . ASN A 1 448 ? -22.747 1.487 -10.411 1.00 65.56 448 ASN A C 1
ATOM 3404 O O . ASN A 1 448 ? -21.661 1.508 -9.830 1.00 65.56 448 ASN A O 1
ATOM 3408 N N . GLY A 1 449 ? -23.203 2.543 -11.094 1.00 74.06 449 GLY A N 1
ATOM 3409 C CA . GLY A 1 449 ? -22.584 3.879 -11.003 1.00 74.06 449 GLY A CA 1
ATOM 3410 C C . GLY A 1 449 ? -21.311 4.075 -11.832 1.00 74.06 449 GLY A C 1
ATOM 3411 O O . GLY A 1 449 ? -20.455 4.867 -11.450 1.00 74.06 449 GLY A O 1
ATOM 3412 N N . TRP A 1 450 ? -21.167 3.334 -12.933 1.00 85.44 450 TRP A N 1
ATOM 3413 C CA . TRP A 1 450 ? -20.141 3.596 -13.943 1.00 85.44 450 TRP A CA 1
ATOM 3414 C C . TRP A 1 450 ? -20.640 4.631 -14.954 1.00 85.44 450 TRP A C 1
ATOM 3416 O O . TRP A 1 450 ? -21.748 4.516 -15.473 1.00 85.44 450 TRP A O 1
ATOM 3426 N N . GLU A 1 451 ? -19.808 5.625 -15.242 1.00 85.50 451 GLU A N 1
ATOM 3427 C CA . GLU A 1 451 ? -20.102 6.738 -16.142 1.00 85.50 451 GLU A CA 1
ATOM 3428 C C . GLU A 1 451 ? -19.231 6.647 -17.401 1.00 85.50 451 GLU A C 1
ATOM 3430 O O . GLU A 1 451 ? -18.005 6.575 -17.281 1.00 85.50 451 GLU A O 1
ATOM 3435 N N . PRO A 1 452 ? -19.803 6.679 -18.615 1.00 86.50 452 PRO A N 1
ATOM 3436 C CA . PRO A 1 452 ? -19.006 6.750 -19.832 1.00 86.50 452 PRO A CA 1
ATOM 3437 C C . PRO A 1 452 ? -18.255 8.085 -19.924 1.00 86.50 452 PRO A C 1
ATOM 3439 O O . PRO A 1 452 ? -18.782 9.139 -19.564 1.00 86.50 452 PRO A O 1
ATOM 3442 N N . ARG A 1 453 ? -17.023 8.047 -20.438 1.00 87.94 453 ARG A N 1
ATOM 3443 C CA . ARG A 1 453 ? -16.233 9.237 -20.777 1.00 87.94 453 ARG A CA 1
ATOM 3444 C C . ARG A 1 453 ? -16.139 9.364 -22.296 1.00 87.94 453 ARG A C 1
ATOM 3446 O O . ARG A 1 453 ? -15.788 8.408 -22.980 1.00 87.94 453 ARG A O 1
ATOM 3453 N N . GLU A 1 454 ? -16.485 10.544 -22.811 1.00 81.00 454 GLU A N 1
ATOM 3454 C CA . GLU A 1 454 ? -16.440 10.851 -24.251 1.00 81.00 454 GLU A CA 1
ATOM 3455 C C . GLU A 1 454 ? -15.004 11.044 -24.755 1.00 81.00 454 GLU A C 1
ATOM 3457 O O . GLU A 1 454 ? -14.672 10.705 -25.891 1.00 81.00 454 GLU A O 1
ATOM 3462 N N . GLU A 1 455 ? -14.143 11.575 -23.890 1.00 82.69 455 GLU A N 1
ATOM 3463 C CA . GLU A 1 455 ? -12.708 11.644 -24.117 1.00 82.69 455 GLU A CA 1
ATOM 3464 C C . GLU A 1 455 ? -12.081 10.297 -23.744 1.00 82.69 455 GLU A C 1
ATOM 3466 O O . GLU A 1 455 ? -12.271 9.785 -22.640 1.00 82.69 455 GLU A O 1
ATOM 3471 N N . ALA A 1 456 ? -11.340 9.710 -24.678 1.00 86.12 456 ALA A N 1
ATOM 3472 C CA . ALA A 1 456 ? -10.720 8.406 -24.519 1.00 86.12 456 ALA A CA 1
ATOM 3473 C C . ALA A 1 456 ? -9.359 8.390 -25.214 1.00 86.12 456 ALA A C 1
ATOM 3475 O O . ALA A 1 456 ? -9.203 9.068 -26.237 1.00 86.12 456 ALA A O 1
ATOM 3476 N N . PRO A 1 457 ? -8.387 7.616 -24.700 1.00 90.06 457 PRO A N 1
ATOM 3477 C CA . PRO A 1 457 ? -7.111 7.474 -25.373 1.00 90.06 457 PRO A CA 1
ATOM 3478 C C . PRO A 1 457 ? -7.297 6.779 -26.726 1.00 90.06 457 PRO A C 1
ATOM 3480 O O . PRO A 1 457 ? -8.217 5.974 -26.940 1.00 90.06 457 PRO A O 1
ATOM 3483 N N . THR A 1 458 ? -6.381 7.068 -27.637 1.00 89.94 458 THR A N 1
ATOM 3484 C CA . THR A 1 458 ? -6.240 6.309 -28.876 1.00 89.94 458 THR A CA 1
ATOM 3485 C C . THR A 1 458 ? -5.355 5.090 -28.640 1.00 89.94 458 THR A C 1
ATOM 3487 O O . THR A 1 458 ? -4.441 5.104 -27.823 1.00 89.94 458 THR A O 1
ATOM 3490 N N . TRP A 1 459 ? -5.667 3.995 -29.318 1.00 87.62 459 TRP A N 1
ATOM 3491 C CA . TRP A 1 459 ? -4.896 2.762 -29.288 1.00 87.62 459 TRP A CA 1
ATOM 3492 C C . TRP A 1 459 ? -4.408 2.456 -30.699 1.00 87.62 459 TRP A C 1
ATOM 3494 O O . TRP A 1 459 ? -5.210 2.392 -31.642 1.00 87.62 459 TRP A O 1
ATOM 3504 N N . GLN A 1 460 ? -3.094 2.279 -30.830 1.00 88.00 460 GLN A N 1
ATOM 3505 C CA . GLN A 1 460 ? -2.429 1.913 -32.072 1.00 88.00 460 GLN A CA 1
ATOM 3506 C C . GLN A 1 460 ? -1.924 0.464 -31.996 1.00 88.00 460 GLN A C 1
ATOM 3508 O O . GLN A 1 460 ? -0.995 0.182 -31.238 1.00 88.00 460 GLN A O 1
ATOM 3513 N N . PRO A 1 461 ? -2.496 -0.460 -32.784 1.00 84.12 461 PRO A N 1
ATOM 3514 C CA . PRO A 1 461 ? -1.972 -1.816 -32.935 1.00 84.12 461 PRO A CA 1
ATOM 3515 C C . PRO A 1 461 ? -0.520 -1.838 -33.448 1.00 84.12 461 PRO A C 1
ATOM 3517 O O . PRO A 1 461 ? -0.154 -1.061 -34.333 1.00 84.12 461 PRO A O 1
ATOM 3520 N N . GLN A 1 462 ? 0.308 -2.749 -32.930 1.00 80.19 462 GLN A N 1
ATOM 3521 C CA . GLN A 1 462 ? 1.717 -2.894 -33.325 1.00 80.19 462 GLN A CA 1
ATOM 3522 C C . GLN A 1 462 ? 1.883 -3.447 -34.752 1.00 80.19 462 GLN A C 1
ATOM 3524 O O . GLN A 1 462 ? 2.894 -3.187 -35.401 1.00 80.19 462 GLN A O 1
ATOM 3529 N N . ASP A 1 463 ? 0.877 -4.156 -35.269 1.00 80.00 463 ASP A N 1
ATOM 3530 C CA . ASP A 1 463 ? 0.816 -4.664 -36.647 1.00 80.00 463 ASP A CA 1
ATOM 3531 C C . ASP A 1 463 ? 0.533 -3.565 -37.696 1.00 80.00 463 ASP A C 1
ATOM 3533 O O . ASP A 1 463 ? 0.427 -3.848 -38.890 1.00 80.00 463 ASP A O 1
ATOM 3537 N N . GLY A 1 464 ? 0.436 -2.300 -37.269 1.00 79.06 464 GLY A N 1
ATOM 3538 C CA . GLY A 1 464 ? 0.137 -1.169 -38.145 1.00 79.06 464 GLY A CA 1
ATOM 3539 C C . GLY A 1 464 ? -1.349 -1.034 -38.483 1.00 79.06 464 GLY A C 1
ATOM 3540 O O . GLY A 1 464 ? -1.692 -0.312 -39.423 1.00 79.06 464 GLY A O 1
ATOM 3541 N N . GLY A 1 465 ? -2.230 -1.707 -37.734 1.00 79.81 465 GLY A N 1
ATOM 3542 C CA . GLY A 1 465 ? -3.675 -1.532 -37.831 1.00 79.81 465 GLY A CA 1
ATOM 3543 C C . GLY A 1 465 ? -4.135 -0.081 -37.625 1.00 79.81 465 GLY A C 1
ATOM 3544 O O . GLY A 1 465 ? -3.416 0.777 -37.107 1.00 79.81 465 GLY A O 1
ATOM 3545 N N . LEU A 1 466 ? -5.370 0.209 -38.046 1.00 81.75 466 LEU A N 1
ATOM 3546 C CA . LEU A 1 466 ? -5.962 1.542 -37.910 1.00 81.75 466 LEU A CA 1
ATOM 3547 C C . LEU A 1 466 ? -6.028 1.961 -36.435 1.00 81.75 466 LEU A C 1
ATOM 3549 O O . LEU A 1 466 ? -6.558 1.225 -35.598 1.00 81.75 466 LEU A O 1
ATOM 3553 N N . LYS A 1 467 ? -5.548 3.176 -36.141 1.00 86.06 467 LYS A N 1
ATOM 3554 C CA . LYS A 1 467 ? -5.720 3.810 -34.830 1.00 86.06 467 LYS A CA 1
ATOM 3555 C C . LYS A 1 467 ? -7.205 3.852 -34.489 1.00 86.06 467 LYS A C 1
ATOM 3557 O O . LYS A 1 467 ? -8.024 4.294 -35.296 1.00 86.06 467 LYS A O 1
ATOM 3562 N N . SER A 1 468 ? -7.553 3.394 -33.293 1.00 85.94 468 SER A N 1
ATOM 3563 C CA . SER A 1 468 ? -8.937 3.389 -32.821 1.00 85.94 468 SER A CA 1
ATOM 3564 C C . SER A 1 468 ? -9.024 4.015 -31.438 1.00 85.94 468 SER A C 1
ATOM 3566 O O . SER A 1 468 ? -8.137 3.826 -30.611 1.00 85.94 468 SER A O 1
ATOM 3568 N N . ARG A 1 469 ? -10.078 4.794 -31.183 1.00 89.25 469 ARG A N 1
ATOM 3569 C CA . ARG A 1 469 ? -10.354 5.310 -29.838 1.00 89.25 469 ARG A CA 1
ATOM 3570 C C . ARG A 1 469 ? -10.938 4.200 -28.982 1.00 89.25 469 ARG A C 1
ATOM 3572 O O . ARG A 1 469 ? -11.879 3.532 -29.411 1.00 89.25 469 ARG A O 1
ATOM 3579 N N . LEU A 1 470 ? -10.383 4.012 -27.791 1.00 90.19 470 LEU A N 1
ATOM 3580 C CA . LEU A 1 470 ? -10.956 3.098 -26.809 1.00 90.19 470 LEU A CA 1
ATOM 3581 C C . LEU A 1 470 ? -12.282 3.656 -26.280 1.00 90.19 470 LEU A C 1
ATOM 3583 O O . LEU A 1 470 ? -12.563 4.845 -26.411 1.00 90.19 470 LEU A O 1
ATOM 3587 N N . ALA A 1 471 ? -13.098 2.800 -25.676 1.00 89.69 471 ALA A N 1
ATOM 3588 C CA . ALA A 1 471 ? -14.195 3.261 -24.834 1.00 89.69 471 ALA A CA 1
ATOM 3589 C C . ALA A 1 471 ? -13.715 3.302 -23.378 1.00 89.69 471 ALA A C 1
ATOM 3591 O O . ALA A 1 471 ? -12.974 2.421 -22.939 1.00 89.69 471 ALA A O 1
ATOM 3592 N N . VAL A 1 472 ? -14.115 4.335 -22.633 1.00 89.75 472 VAL A N 1
ATOM 3593 C CA . VAL A 1 472 ? -13.703 4.525 -21.238 1.00 89.75 472 VAL A CA 1
ATOM 3594 C C . VAL A 1 472 ? -14.934 4.629 -20.354 1.00 89.75 472 VAL A C 1
ATOM 3596 O O . VAL A 1 472 ? -15.807 5.466 -20.582 1.00 89.75 472 VAL A O 1
ATOM 3599 N N . LEU A 1 473 ? -14.984 3.798 -19.318 1.00 89.56 473 LEU A N 1
ATOM 3600 C CA . LEU A 1 473 ? -15.934 3.937 -18.218 1.00 89.56 473 LEU A CA 1
ATOM 3601 C C . LEU A 1 473 ? -15.184 4.434 -16.990 1.00 89.56 473 LEU A C 1
ATOM 3603 O O . LEU A 1 473 ? -14.101 3.945 -16.705 1.00 89.56 473 LEU A O 1
ATOM 3607 N N . ALA A 1 474 ? -15.753 5.364 -16.240 1.00 88.88 474 ALA A N 1
ATOM 3608 C CA . ALA A 1 474 ? -15.198 5.866 -14.993 1.00 88.88 474 ALA A CA 1
ATOM 3609 C C . ALA A 1 474 ? -16.120 5.514 -13.828 1.00 88.88 474 ALA A C 1
ATOM 3611 O O . ALA A 1 474 ? -17.340 5.594 -13.952 1.00 88.88 474 ALA A O 1
ATOM 3612 N N . LYS A 1 475 ? -15.553 5.193 -12.671 1.00 88.62 475 LYS A N 1
ATOM 3613 C CA . LYS A 1 475 ? -16.303 5.098 -11.423 1.00 88.62 475 LYS A CA 1
ATOM 3614 C C . LYS A 1 475 ? -15.482 5.647 -10.271 1.00 88.62 475 LYS A C 1
ATOM 3616 O O . LYS A 1 475 ? -14.307 5.322 -10.122 1.00 88.62 475 LYS A O 1
ATOM 3621 N N . ARG A 1 476 ? -16.120 6.478 -9.450 1.00 82.06 476 ARG A N 1
ATOM 3622 C CA . ARG A 1 476 ? -15.553 6.924 -8.176 1.00 82.06 476 ARG A CA 1
ATOM 3623 C C . ARG A 1 476 ? -15.675 5.801 -7.155 1.00 82.06 476 ARG A C 1
ATOM 3625 O O . ARG A 1 476 ? -16.704 5.130 -7.085 1.00 82.06 476 ARG A O 1
ATOM 3632 N N . VAL A 1 477 ? -14.613 5.603 -6.394 1.00 73.81 477 VAL A N 1
ATOM 3633 C CA . VAL A 1 477 ? -14.468 4.549 -5.395 1.00 73.81 477 VAL A CA 1
ATOM 3634 C C . VAL A 1 477 ? -13.998 5.203 -4.110 1.00 73.81 477 VAL A C 1
ATOM 3636 O O . VAL A 1 477 ? -13.028 5.964 -4.111 1.00 73.81 477 VAL A O 1
ATOM 3639 N N . SER A 1 478 ? -14.687 4.918 -3.012 1.00 63.78 478 SER A N 1
ATOM 3640 C CA . SER A 1 478 ? -14.296 5.417 -1.697 1.00 63.78 478 SER A CA 1
ATOM 3641 C C . SER A 1 478 ? -12.998 4.753 -1.237 1.00 63.78 478 SER A C 1
ATOM 3643 O O . SER A 1 478 ? -12.643 3.655 -1.673 1.00 63.78 478 SER A O 1
ATOM 3645 N N . ALA A 1 479 ? -12.288 5.385 -0.306 1.00 50.97 479 ALA A N 1
ATOM 3646 C CA . ALA A 1 479 ? -11.134 4.764 0.330 1.00 50.97 479 ALA A CA 1
ATOM 3647 C C . ALA A 1 479 ? -11.488 3.373 0.898 1.00 50.97 479 ALA A C 1
ATOM 3649 O O . ALA A 1 479 ? -12.435 3.223 1.668 1.00 50.97 479 ALA A O 1
ATOM 3650 N N . LYS A 1 480 ? -10.694 2.361 0.534 1.00 48.50 480 LYS A N 1
ATOM 3651 C CA . LYS A 1 480 ? -10.793 0.944 0.935 1.00 48.50 480 LYS A CA 1
ATOM 3652 C C . LYS A 1 480 ? -12.042 0.214 0.430 1.00 48.50 480 LYS A C 1
ATOM 3654 O O . LYS A 1 480 ? -12.238 -0.957 0.762 1.00 48.50 480 LYS A O 1
ATOM 3659 N N . GLU A 1 481 ? -12.857 0.860 -0.396 1.00 64.69 481 GLU A N 1
ATOM 3660 C CA . GLU A 1 481 ? -13.947 0.202 -1.103 1.00 64.69 481 GLU A CA 1
ATOM 3661 C C . GLU A 1 481 ? -13.354 -0.716 -2.177 1.00 64.69 481 GLU A C 1
ATOM 3663 O O . GLU A 1 481 ? -12.480 -0.311 -2.948 1.00 64.69 481 GLU A O 1
ATOM 3668 N N . LEU A 1 482 ? -13.791 -1.978 -2.199 1.00 68.88 482 LEU A N 1
ATOM 3669 C CA . LEU A 1 482 ? -13.452 -2.859 -3.305 1.00 68.88 482 LEU A CA 1
ATOM 3670 C C . LEU A 1 482 ? -14.452 -2.644 -4.436 1.00 68.88 482 LEU A C 1
ATOM 3672 O O . LEU A 1 482 ? -15.637 -2.953 -4.320 1.00 68.88 482 LEU A O 1
ATOM 3676 N N . LEU A 1 483 ? -13.936 -2.152 -5.547 1.00 79.94 483 LEU A N 1
ATOM 3677 C CA . LEU A 1 483 ? -14.630 -2.046 -6.805 1.00 79.94 483 LEU A CA 1
ATOM 3678 C C . LEU A 1 483 ? -14.439 -3.334 -7.606 1.00 79.94 483 LEU A C 1
ATOM 3680 O O . LEU A 1 483 ? -13.369 -3.581 -8.157 1.00 79.94 483 LEU A O 1
ATOM 3684 N N . ALA A 1 484 ? -15.501 -4.124 -7.738 1.00 73.38 484 ALA A N 1
ATOM 3685 C CA . ALA A 1 484 ? -15.585 -5.104 -8.812 1.00 73.38 484 ALA A CA 1
ATOM 3686 C C . ALA A 1 484 ? -15.988 -4.388 -10.108 1.00 73.38 484 ALA A C 1
ATOM 3688 O O . ALA A 1 484 ? -17.014 -3.699 -10.159 1.00 73.38 484 ALA A O 1
ATOM 3689 N N . VAL A 1 485 ? -15.185 -4.548 -11.157 1.00 70.12 485 VAL A N 1
ATOM 3690 C CA . VAL A 1 485 ? -15.571 -4.137 -12.510 1.00 70.12 485 VAL A CA 1
ATOM 3691 C C . VAL A 1 485 ? -16.817 -4.935 -12.907 1.00 70.12 485 VAL A C 1
ATOM 3693 O O . VAL A 1 485 ? -16.890 -6.119 -12.561 1.00 70.12 485 VAL A O 1
ATOM 3696 N N . PRO A 1 486 ? -17.840 -4.311 -13.525 1.00 59.81 486 PRO A N 1
ATOM 3697 C CA . PRO A 1 486 ? -19.160 -4.911 -13.634 1.00 59.81 486 PRO A CA 1
ATOM 3698 C C . PRO A 1 486 ? -19.089 -6.299 -14.280 1.00 59.81 486 PRO A C 1
ATOM 3700 O O . PRO A 1 486 ? -18.470 -6.446 -15.329 1.00 59.81 486 PRO A O 1
ATOM 3703 N N . PRO A 1 487 ? -19.755 -7.317 -13.714 1.00 53.50 487 PRO A N 1
ATOM 3704 C CA . PRO A 1 487 ? -19.833 -8.638 -14.337 1.00 53.50 487 PRO A CA 1
ATOM 3705 C C . PRO A 1 487 ? -20.673 -8.636 -15.625 1.00 53.50 487 PRO A C 1
ATOM 3707 O O . PRO A 1 487 ? -20.704 -9.639 -16.327 1.00 53.50 487 PRO A O 1
ATOM 3710 N N . GLU A 1 488 ? -21.380 -7.536 -15.899 1.00 58.69 488 GLU A N 1
ATOM 3711 C CA . GLU A 1 488 ? -22.293 -7.366 -17.029 1.00 58.69 488 GLU A CA 1
ATOM 3712 C C . GLU A 1 488 ? -21.623 -6.783 -18.275 1.00 58.69 488 GLU A C 1
ATOM 3714 O O . GLU A 1 488 ? -22.316 -6.614 -19.271 1.00 58.69 488 GLU A O 1
ATOM 3719 N N . ILE A 1 489 ? -20.318 -6.473 -18.253 1.00 60.72 489 ILE A N 1
ATOM 3720 C CA . ILE A 1 489 ? -19.605 -6.098 -19.479 1.00 60.72 489 ILE A CA 1
ATOM 3721 C C . ILE A 1 489 ? -19.402 -7.394 -20.277 1.00 60.72 489 ILE A C 1
ATOM 3723 O O . ILE A 1 489 ? -18.617 -8.237 -19.846 1.00 60.72 489 ILE A O 1
ATOM 3727 N N . PRO A 1 490 ? -20.101 -7.607 -21.410 1.00 53.94 490 PRO A N 1
ATOM 3728 C CA . PRO A 1 490 ? -19.920 -8.822 -22.203 1.00 53.94 490 PRO A CA 1
ATOM 3729 C C . PRO A 1 490 ? -18.579 -8.821 -22.957 1.00 53.94 490 PRO A C 1
ATOM 3731 O O . PRO A 1 490 ? -18.230 -9.814 -23.587 1.00 53.94 490 PRO A O 1
ATOM 3734 N N . GLU A 1 491 ? -17.850 -7.706 -22.907 1.00 64.25 491 GLU A N 1
ATOM 3735 C CA . GLU A 1 491 ? -16.606 -7.455 -23.624 1.00 64.25 491 GLU A CA 1
ATOM 3736 C C . GLU A 1 491 ? -15.406 -7.418 -22.667 1.00 64.25 491 GLU A C 1
ATOM 3738 O O . GLU A 1 491 ? -15.512 -6.987 -21.517 1.00 64.25 491 GLU A O 1
ATOM 3743 N N . GLU A 1 492 ? -14.255 -7.880 -23.155 1.00 72.38 492 GLU A N 1
ATOM 3744 C CA . GLU A 1 492 ? -13.019 -8.006 -22.381 1.00 72.38 492 GLU A CA 1
ATOM 3745 C C . GLU A 1 492 ? -12.479 -6.625 -21.978 1.00 72.38 492 GLU A C 1
ATOM 3747 O O . GLU A 1 492 ? -12.186 -5.774 -22.823 1.00 72.38 492 GLU A O 1
ATOM 3752 N N . VAL A 1 493 ? -12.322 -6.398 -20.671 1.00 80.38 493 VAL A N 1
ATOM 3753 C CA . VAL A 1 493 ? -11.660 -5.198 -20.150 1.00 80.38 493 VAL A CA 1
ATOM 3754 C C . VAL A 1 493 ? -10.167 -5.296 -20.441 1.00 80.38 493 VAL A C 1
ATOM 3756 O O . VAL A 1 493 ? -9.496 -6.206 -19.962 1.00 80.38 493 VAL A O 1
ATOM 3759 N N . LEU A 1 494 ? -9.645 -4.351 -21.226 1.00 84.06 494 LEU A N 1
ATOM 3760 C CA . LEU A 1 494 ? -8.253 -4.372 -21.684 1.00 84.06 494 LEU A CA 1
ATOM 3761 C C . LEU A 1 494 ? -7.290 -4.018 -20.548 1.00 84.06 494 LEU A C 1
ATOM 3763 O O . LEU A 1 494 ? -6.232 -4.628 -20.401 1.00 84.06 494 LEU A O 1
ATOM 3767 N N . ALA A 1 495 ? -7.659 -3.010 -19.758 1.00 87.94 495 ALA A N 1
ATOM 3768 C CA . ALA A 1 495 ? -6.907 -2.542 -18.603 1.00 87.94 495 ALA A CA 1
ATOM 3769 C C . ALA A 1 495 ? -7.772 -1.643 -17.715 1.00 87.94 495 ALA A C 1
ATOM 3771 O O . ALA A 1 495 ? -8.817 -1.137 -18.138 1.00 87.94 495 ALA A O 1
ATOM 3772 N N . LEU A 1 496 ? -7.296 -1.401 -16.497 1.00 89.31 496 LEU A N 1
ATOM 3773 C CA . LEU A 1 496 ? -7.814 -0.372 -15.608 1.00 89.31 496 LEU A CA 1
ATOM 3774 C C . LEU A 1 496 ? -6.795 0.736 -15.413 1.00 89.31 496 LEU A C 1
ATOM 3776 O O . LEU A 1 496 ? -5.595 0.500 -15.440 1.00 89.31 496 LEU A O 1
ATOM 3780 N N . VAL A 1 497 ? -7.271 1.942 -15.154 1.00 86.69 497 VAL A N 1
ATOM 3781 C CA . VAL A 1 497 ? -6.438 3.058 -14.726 1.00 86.69 497 VAL A CA 1
ATOM 3782 C C . VAL A 1 497 ? -7.004 3.597 -13.432 1.00 86.69 497 VAL A C 1
ATOM 3784 O O . VAL A 1 497 ? -8.193 3.881 -13.344 1.00 86.69 497 VAL A O 1
ATOM 3787 N N . VAL A 1 498 ? -6.164 3.746 -12.419 1.00 80.00 498 VAL A N 1
ATOM 3788 C CA . VAL A 1 498 ? -6.582 4.198 -11.096 1.00 80.00 498 VAL A CA 1
ATOM 3789 C C . VAL A 1 498 ? -5.898 5.509 -10.771 1.00 80.00 498 VAL A C 1
ATOM 3791 O O . VAL A 1 498 ? -4.673 5.619 -10.825 1.00 80.00 498 VAL A O 1
ATOM 3794 N N . LYS A 1 499 ? -6.699 6.516 -10.434 1.00 79.31 499 LYS A N 1
ATOM 3795 C CA . LYS A 1 499 ? -6.230 7.864 -10.130 1.00 79.31 499 LYS A CA 1
ATOM 3796 C C . LYS A 1 499 ? -6.826 8.340 -8.804 1.00 79.31 499 LYS A C 1
ATOM 3798 O O . LYS A 1 499 ? -8.031 8.188 -8.629 1.00 79.31 499 LYS A O 1
ATOM 3803 N N . PRO A 1 500 ? -6.052 8.967 -7.902 1.00 63.47 500 PRO A N 1
ATOM 3804 C CA . PRO A 1 500 ? -6.611 9.625 -6.724 1.00 63.47 500 PRO A CA 1
ATOM 3805 C C . PRO A 1 500 ? -7.696 10.640 -7.107 1.00 63.47 500 PRO A C 1
ATOM 3807 O O . PRO A 1 500 ? -7.512 11.449 -8.022 1.00 63.47 500 PRO A O 1
ATOM 3810 N N . ASP A 1 501 ? -8.832 10.599 -6.416 1.00 67.56 501 ASP A N 1
ATOM 3811 C CA . ASP A 1 501 ? -9.960 11.481 -6.689 1.00 67.56 501 ASP A CA 1
ATOM 3812 C C . ASP A 1 501 ? -9.724 12.849 -6.040 1.00 67.56 501 ASP A C 1
ATOM 3814 O O . ASP A 1 501 ? -10.145 13.117 -4.915 1.00 67.56 501 ASP A O 1
ATOM 3818 N N . ALA A 1 502 ? -9.017 13.720 -6.761 1.00 54.25 502 ALA A N 1
ATOM 3819 C CA . ALA A 1 502 ? -8.748 15.088 -6.326 1.00 54.25 502 ALA A CA 1
ATOM 3820 C C . ALA A 1 502 ? -10.031 15.927 -6.144 1.00 54.25 502 ALA A C 1
ATOM 3822 O O . ALA A 1 502 ? -9.999 16.930 -5.439 1.00 54.25 502 ALA A O 1
ATOM 3823 N N . GLU A 1 503 ? -11.153 15.520 -6.748 1.00 51.66 503 GLU A N 1
ATOM 3824 C CA . GLU A 1 503 ? -12.451 16.194 -6.631 1.00 51.66 503 GLU A CA 1
ATOM 3825 C C . GLU A 1 503 ? -13.296 15.664 -5.454 1.00 51.66 503 GLU A C 1
ATOM 3827 O O . GLU A 1 503 ? -14.288 16.292 -5.094 1.00 51.66 503 GLU A O 1
ATOM 3832 N N . ALA A 1 504 ? -12.914 14.541 -4.829 1.00 53.62 504 ALA A N 1
ATOM 3833 C CA . ALA A 1 504 ? -13.581 14.001 -3.635 1.00 53.62 504 ALA A CA 1
ATOM 3834 C C . ALA A 1 504 ? -13.175 14.701 -2.327 1.00 53.62 504 ALA A C 1
ATOM 3836 O O . ALA A 1 504 ? -13.803 14.485 -1.282 1.00 53.62 504 ALA A O 1
ATOM 3837 N N . PHE A 1 505 ? -12.124 15.524 -2.356 1.00 60.22 505 PHE A N 1
ATOM 3838 C CA . PHE A 1 505 ? -11.819 16.389 -1.228 1.00 60.22 505 PHE A CA 1
ATOM 3839 C C . PHE A 1 505 ? -12.801 17.553 -1.211 1.00 60.22 505 PHE A C 1
ATOM 3841 O O . PHE A 1 505 ? -12.752 18.424 -2.074 1.00 60.22 505 PHE A O 1
ATOM 3848 N N . ASP A 1 506 ? -13.676 17.565 -0.211 1.00 71.75 506 ASP A N 1
ATOM 3849 C CA . ASP A 1 506 ? -14.567 18.681 0.063 1.00 71.75 506 ASP A CA 1
ATOM 3850 C C . ASP A 1 506 ? -14.257 19.217 1.456 1.00 71.75 506 ASP A C 1
ATOM 3852 O O . ASP A 1 506 ? -13.970 18.468 2.395 1.00 71.75 506 ASP A O 1
ATOM 3856 N N . ALA A 1 507 ? -14.309 20.535 1.572 1.00 80.56 507 ALA A N 1
ATOM 3857 C CA . ALA A 1 507 ? -14.131 21.251 2.812 1.00 80.56 507 ALA A CA 1
ATOM 3858 C C . ALA A 1 507 ? -15.183 22.350 2.891 1.00 80.56 507 ALA A C 1
ATOM 3860 O O . ALA A 1 507 ? -15.350 23.145 1.966 1.00 80.56 507 ALA A O 1
ATOM 3861 N N . SER A 1 508 ? -15.870 22.414 4.024 1.00 85.81 508 SER A N 1
ATOM 3862 C CA . SER A 1 508 ? -16.904 23.404 4.309 1.00 85.81 508 SER A CA 1
ATOM 3863 C C . SER A 1 508 ? -16.547 24.182 5.569 1.00 85.81 508 SER A C 1
ATOM 3865 O O . SER A 1 508 ? -16.004 23.615 6.522 1.00 85.81 508 SER A O 1
ATOM 3867 N N . GLY A 1 509 ? -16.894 25.466 5.586 1.00 86.56 509 GLY A N 1
ATOM 3868 C CA . GLY A 1 509 ? -16.819 26.307 6.773 1.00 86.56 509 GLY A CA 1
ATOM 3869 C C . GLY A 1 509 ? -18.175 26.926 7.066 1.00 86.56 509 GLY A C 1
ATOM 3870 O O . GLY A 1 509 ? -18.812 27.452 6.159 1.00 86.56 509 GLY A O 1
ATOM 3871 N N . GLU A 1 510 ? -18.596 26.887 8.321 1.00 88.06 510 GLU A N 1
ATOM 3872 C CA . GLU A 1 510 ? -19.840 27.488 8.793 1.00 88.06 510 GLU A CA 1
ATOM 3873 C C . GLU A 1 510 ? -19.554 28.325 10.038 1.00 88.06 510 GLU A C 1
ATOM 3875 O O . GLU A 1 510 ? -18.744 27.959 10.887 1.00 88.06 510 GLU A O 1
ATOM 3880 N N . THR A 1 511 ? -20.198 29.475 10.158 1.00 85.06 511 THR A N 1
ATOM 3881 C CA . THR A 1 511 ? -20.100 30.313 11.358 1.00 85.06 511 THR A CA 1
ATOM 3882 C C . THR A 1 511 ? -21.050 29.811 12.447 1.00 85.06 511 THR A C 1
ATOM 3884 O O . THR A 1 511 ? -22.055 29.169 12.158 1.00 85.06 511 THR A O 1
ATOM 3887 N N . ASN A 1 512 ? -20.818 30.172 13.707 1.00 81.56 512 ASN A N 1
ATOM 3888 C CA . ASN A 1 512 ? -21.750 29.898 14.813 1.00 81.56 512 ASN A CA 1
ATOM 3889 C C . ASN A 1 512 ? -23.160 30.500 14.643 1.00 81.56 512 ASN A C 1
ATOM 3891 O O . ASN A 1 512 ? -24.067 30.142 15.391 1.00 81.56 512 ASN A O 1
ATOM 3895 N N . HIS A 1 513 ? -23.363 31.387 13.668 1.00 82.12 513 HIS A N 1
ATOM 3896 C CA . HIS A 1 513 ? -24.670 31.940 13.308 1.00 82.12 513 HIS A CA 1
ATOM 3897 C C . HIS A 1 513 ? -25.317 31.255 12.095 1.00 82.12 513 HIS A C 1
ATOM 3899 O O . HIS A 1 513 ? -26.324 31.745 11.587 1.00 82.12 513 HIS A O 1
ATOM 3905 N N . GLY A 1 514 ? -24.746 30.150 11.610 1.00 83.00 514 GLY A N 1
ATOM 3906 C CA . GLY A 1 514 ? -25.298 29.377 10.500 1.00 83.00 514 GLY A CA 1
ATOM 3907 C C . GLY A 1 514 ? -24.975 29.917 9.106 1.00 83.00 514 GLY A C 1
ATOM 3908 O O . GLY A 1 514 ? -25.552 29.462 8.122 1.00 83.00 514 GLY A O 1
ATOM 3909 N N . LEU A 1 515 ? -24.083 30.909 8.989 1.00 83.19 515 LEU A N 1
ATOM 3910 C CA . LEU A 1 515 ? -23.620 31.374 7.679 1.00 83.19 515 LEU A CA 1
ATOM 3911 C C . LEU A 1 515 ? -22.548 30.427 7.132 1.00 83.19 515 LEU A C 1
ATOM 3913 O O . LEU A 1 515 ? -21.468 30.330 7.719 1.00 83.19 515 LEU A O 1
ATOM 3917 N N . GLU A 1 516 ? -22.829 29.795 5.994 1.00 85.75 516 GLU A N 1
ATOM 3918 C CA . GLU A 1 516 ? -21.868 28.995 5.229 1.00 85.75 516 GLU A CA 1
ATOM 3919 C C . GLU A 1 516 ? -20.905 29.902 4.443 1.00 85.75 516 GLU A C 1
ATOM 3921 O O . GLU A 1 516 ? -21.311 30.876 3.802 1.00 85.75 516 GLU A O 1
ATOM 3926 N N . LEU A 1 517 ? -19.610 29.585 4.490 1.00 85.12 517 LEU A N 1
ATOM 3927 C CA . LEU A 1 517 ? -18.583 30.273 3.715 1.00 85.12 517 LEU A CA 1
ATOM 3928 C C . LEU A 1 517 ? -18.589 29.797 2.258 1.00 85.12 517 LEU A C 1
ATOM 3930 O O . LEU A 1 517 ? -18.701 28.608 1.963 1.00 85.12 517 LEU A O 1
ATOM 3934 N N . ALA A 1 518 ? -18.383 30.727 1.327 1.00 84.38 518 ALA A N 1
ATOM 3935 C CA . ALA A 1 518 ? -18.274 30.412 -0.087 1.00 84.38 518 ALA A CA 1
ATOM 3936 C C . ALA A 1 518 ? -16.986 29.631 -0.377 1.00 84.38 518 ALA A C 1
ATOM 3938 O O . ALA A 1 518 ? -15.882 30.073 -0.054 1.00 84.38 518 ALA A O 1
ATOM 3939 N N . ARG A 1 519 ? -17.118 28.501 -1.066 1.00 87.38 519 ARG A N 1
ATOM 3940 C CA . ARG A 1 519 ? -16.001 27.628 -1.446 1.00 87.38 519 ARG A CA 1
ATOM 3941 C C . ARG A 1 519 ? -15.412 28.042 -2.795 1.00 87.38 519 ARG A C 1
ATOM 3943 O O . ARG A 1 519 ? -16.135 28.472 -3.697 1.00 87.38 519 ARG A O 1
ATOM 3950 N N . ALA A 1 520 ? -14.097 27.944 -2.940 1.00 83.12 520 ALA A N 1
ATOM 3951 C CA . ALA A 1 520 ? -13.408 28.073 -4.222 1.00 83.12 520 ALA A CA 1
ATOM 3952 C C . ALA A 1 520 ? -12.100 27.275 -4.219 1.00 83.12 520 ALA A C 1
ATOM 3954 O O . ALA A 1 520 ? -11.478 27.171 -3.169 1.00 83.12 520 ALA A O 1
ATOM 3955 N N . PRO A 1 521 ? -11.637 26.752 -5.363 1.00 77.81 521 PRO A N 1
ATOM 3956 C CA . PRO A 1 521 ? -10.293 26.192 -5.448 1.00 77.81 521 PRO A CA 1
ATOM 3957 C C . PRO A 1 521 ? -9.248 27.288 -5.202 1.00 77.81 521 PRO A C 1
ATOM 3959 O O . PRO A 1 521 ? -9.391 28.409 -5.705 1.00 77.81 521 PRO A O 1
ATOM 3962 N N . VAL A 1 522 ? -8.193 26.962 -4.453 1.00 75.06 522 VAL A N 1
ATOM 3963 C CA . VAL A 1 522 ? -7.057 27.867 -4.250 1.00 75.06 522 VAL A CA 1
ATOM 3964 C C . VAL A 1 522 ? -6.298 27.989 -5.571 1.00 75.06 522 VAL A C 1
ATOM 3966 O O . VAL A 1 522 ? -5.799 27.003 -6.108 1.00 75.06 522 VAL A O 1
ATOM 3969 N N . LYS A 1 523 ? -6.222 29.207 -6.108 1.00 77.81 523 LYS A N 1
ATOM 3970 C CA . LYS A 1 523 ? -5.461 29.521 -7.320 1.00 77.81 523 LYS A CA 1
ATOM 3971 C C . LYS A 1 523 ? -4.953 30.954 -7.286 1.00 77.81 523 LYS A C 1
ATOM 3973 O O . LYS A 1 523 ? -5.607 31.835 -6.720 1.00 77.81 523 LYS A O 1
ATOM 3978 N N . GLU A 1 524 ? -3.830 31.195 -7.952 1.00 77.00 524 GLU A N 1
ATOM 3979 C CA . GLU A 1 524 ? -3.368 32.551 -8.249 1.00 77.00 524 GLU A CA 1
ATOM 3980 C C . GLU A 1 524 ? -4.463 33.316 -8.999 1.00 77.00 524 GLU A C 1
ATOM 3982 O O . GLU A 1 524 ? -5.260 32.748 -9.751 1.00 77.00 524 GLU A O 1
ATOM 3987 N N . THR A 1 525 ? -4.543 34.619 -8.753 1.00 82.75 525 THR A N 1
ATOM 3988 C CA . THR A 1 525 ? -5.610 35.542 -9.169 1.00 82.75 525 THR A CA 1
ATOM 3989 C C . THR A 1 525 ? -6.996 35.273 -8.562 1.00 82.75 525 THR A C 1
ATOM 3991 O O . THR A 1 525 ? -7.950 36.006 -8.858 1.00 82.75 525 THR A O 1
ATOM 3994 N N . GLY A 1 526 ? -7.136 34.257 -7.702 1.00 80.88 526 GLY A N 1
ATOM 3995 C CA . GLY A 1 526 ? -8.361 33.967 -6.956 1.00 80.88 526 GLY A CA 1
ATOM 3996 C C . GLY A 1 526 ? -8.739 35.107 -6.007 1.00 80.88 526 GLY A C 1
ATOM 3997 O O . GLY A 1 526 ? -7.867 35.752 -5.428 1.00 80.88 526 GLY A O 1
ATOM 3998 N N . LEU A 1 527 ? -10.040 35.381 -5.864 1.00 82.06 527 LEU A N 1
ATOM 3999 C CA . LEU A 1 527 ? -10.534 36.404 -4.933 1.00 82.06 527 LEU A CA 1
ATOM 4000 C C . LEU A 1 527 ? -10.338 35.944 -3.490 1.00 82.06 527 LEU A C 1
ATOM 4002 O O . LEU A 1 527 ? -10.767 34.847 -3.140 1.00 82.06 527 LEU A O 1
ATOM 4006 N N . ALA A 1 528 ? -9.754 36.801 -2.659 1.00 76.81 528 ALA A N 1
ATOM 4007 C CA . ALA A 1 528 ? -9.518 36.534 -1.244 1.00 76.81 528 ALA A CA 1
ATOM 4008 C C . ALA A 1 528 ? -10.827 36.493 -0.431 1.00 76.81 528 ALA A C 1
ATOM 4010 O O . ALA A 1 528 ? -11.078 35.543 0.306 1.00 76.81 528 ALA A O 1
ATOM 4011 N N . TRP A 1 529 ? -11.709 37.470 -0.647 1.00 80.38 529 TRP A N 1
ATOM 4012 C CA . TRP A 1 529 ? -13.000 37.593 0.038 1.00 80.38 529 TRP A CA 1
ATOM 4013 C C . TRP A 1 529 ? -14.159 37.591 -0.954 1.00 80.38 529 TRP A C 1
ATOM 4015 O O . TRP A 1 529 ? -13.964 37.726 -2.164 1.00 80.38 529 TRP A O 1
ATOM 4025 N N . THR A 1 530 ? -15.383 37.417 -0.453 1.00 81.44 530 THR A N 1
ATOM 4026 C CA . THR A 1 530 ? -16.585 37.424 -1.306 1.00 81.44 530 THR A CA 1
ATOM 4027 C C . THR A 1 530 ? -17.051 38.829 -1.685 1.00 81.44 530 THR A C 1
ATOM 4029 O O . THR A 1 530 ? -17.766 38.984 -2.668 1.00 81.44 530 THR A O 1
ATOM 4032 N N . ASP A 1 531 ? -16.667 39.845 -0.914 1.00 77.31 531 ASP A N 1
ATOM 4033 C CA . ASP A 1 531 ? -17.135 41.236 -1.004 1.00 77.31 531 ASP A CA 1
ATOM 4034 C C . ASP A 1 531 ? -16.027 42.241 -1.376 1.00 77.31 531 ASP A C 1
ATOM 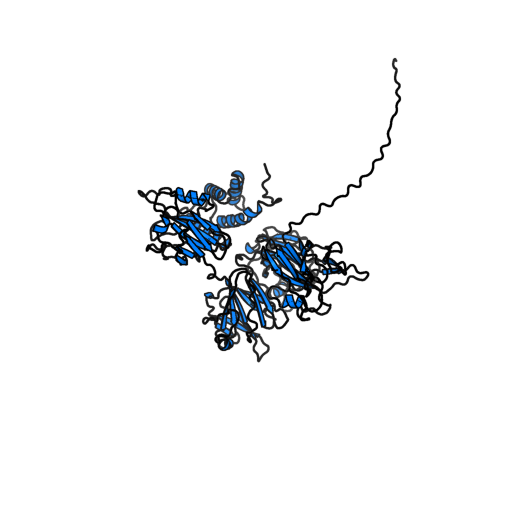4036 O O . ASP A 1 531 ? -16.285 43.437 -1.508 1.00 77.31 531 ASP A O 1
ATOM 4040 N N . ARG A 1 532 ? -14.792 41.771 -1.583 1.00 77.31 532 ARG A N 1
ATOM 4041 C CA . ARG A 1 532 ? -13.633 42.586 -1.976 1.00 77.31 532 ARG A CA 1
ATOM 4042 C C . ARG A 1 532 ? -13.038 42.080 -3.288 1.00 77.31 532 ARG A C 1
ATOM 4044 O O . ARG A 1 532 ? -13.105 40.895 -3.600 1.00 77.31 532 ARG A O 1
ATOM 4051 N N . GLN A 1 533 ? -12.409 42.976 -4.047 1.00 79.19 533 GLN A N 1
ATOM 4052 C CA . GLN A 1 533 ? -11.747 42.640 -5.317 1.00 79.19 533 GLN A CA 1
ATOM 4053 C C . GLN A 1 533 ? -10.280 42.212 -5.155 1.00 79.19 533 GLN A C 1
ATOM 4055 O O . GLN A 1 533 ? -9.593 41.995 -6.152 1.00 79.19 533 GLN A O 1
ATOM 4060 N N . ASN A 1 534 ? -9.788 42.090 -3.921 1.00 78.94 534 ASN A N 1
ATOM 4061 C CA . ASN A 1 534 ? -8.428 41.648 -3.643 1.00 78.94 534 ASN A CA 1
ATOM 4062 C C . ASN A 1 534 ? -8.209 40.237 -4.196 1.00 78.94 534 ASN A C 1
ATOM 4064 O O . ASN A 1 534 ? -8.973 39.312 -3.903 1.00 78.94 534 ASN A O 1
ATOM 4068 N N . ARG A 1 535 ? -7.154 40.083 -4.995 1.00 80.94 535 ARG A N 1
ATOM 4069 C CA . ARG A 1 535 ? -6.760 38.814 -5.603 1.00 80.94 535 ARG A CA 1
ATOM 4070 C C . ARG A 1 535 ? -5.436 38.352 -5.023 1.00 80.94 535 ARG A C 1
ATOM 4072 O O . ARG A 1 535 ? -4.547 39.171 -4.803 1.00 80.94 535 ARG A O 1
ATOM 4079 N N . LEU A 1 536 ? -5.314 37.046 -4.816 1.00 75.75 536 LEU A N 1
ATOM 4080 C CA . LEU A 1 536 ? -4.042 36.409 -4.489 1.00 75.75 536 LEU A CA 1
ATOM 4081 C C . LEU A 1 536 ? -3.113 36.578 -5.693 1.00 75.75 536 LEU A C 1
ATOM 4083 O O . LEU A 1 536 ? -3.403 36.035 -6.754 1.00 75.75 536 LEU A O 1
ATOM 4087 N N . ALA A 1 537 ? -2.046 37.362 -5.570 1.00 75.25 537 ALA A N 1
ATOM 4088 C CA . ALA A 1 537 ? -1.080 37.521 -6.659 1.00 75.25 537 ALA A CA 1
ATOM 4089 C C . ALA A 1 537 ? -0.194 36.278 -6.796 1.00 75.25 537 ALA A C 1
ATOM 4091 O O . ALA A 1 537 ? 0.196 35.917 -7.899 1.00 75.25 537 ALA A O 1
ATOM 4092 N N . TRP A 1 538 ? 0.057 35.607 -5.675 1.00 75.12 538 TRP A N 1
ATOM 4093 C CA . TRP A 1 538 ? 0.896 34.425 -5.583 1.00 75.12 538 TRP A CA 1
ATOM 4094 C C . TRP A 1 538 ? 0.401 33.524 -4.449 1.00 75.12 538 TRP A C 1
ATOM 4096 O O . TRP A 1 538 ? -0.066 34.033 -3.426 1.00 75.12 538 TRP A O 1
ATOM 4106 N N . ILE A 1 539 ? 0.492 32.203 -4.622 1.00 65.75 539 ILE A N 1
ATOM 4107 C CA . ILE A 1 539 ? 0.187 31.216 -3.577 1.00 65.75 539 ILE A CA 1
ATOM 4108 C C . ILE A 1 539 ? 1.384 30.278 -3.367 1.00 65.75 539 ILE A C 1
ATOM 4110 O O . ILE A 1 539 ? 2.005 29.840 -4.339 1.00 65.75 539 ILE A O 1
ATOM 4114 N N . PRO A 1 540 ? 1.687 29.896 -2.117 1.00 58.97 540 PRO A N 1
ATOM 4115 C CA . PRO A 1 540 ? 2.644 28.851 -1.827 1.00 58.97 540 PRO A CA 1
ATOM 4116 C C . PRO A 1 540 ? 2.292 27.552 -2.558 1.00 58.97 540 PRO A C 1
ATOM 4118 O O . PRO A 1 540 ? 1.119 27.185 -2.655 1.00 58.97 540 PRO A O 1
ATOM 4121 N N . PRO A 1 541 ? 3.284 26.783 -3.019 1.00 54.22 541 PRO A N 1
ATOM 4122 C CA . PRO A 1 541 ? 3.049 25.494 -3.670 1.00 54.22 541 PRO A CA 1
ATOM 4123 C C . PRO A 1 541 ? 2.372 24.488 -2.748 1.00 54.22 541 PRO A C 1
ATOM 4125 O O . PRO A 1 541 ? 1.615 23.634 -3.218 1.00 54.22 541 PRO A O 1
ATOM 4128 N N . CYS A 1 542 ? 2.598 24.598 -1.432 1.00 54.22 542 CYS A N 1
ATOM 4129 C CA . CYS A 1 542 ? 1.863 23.812 -0.453 1.00 54.22 542 CYS A CA 1
ATOM 4130 C C . CYS A 1 542 ? 0.369 24.093 -0.487 1.00 54.22 542 CYS A C 1
ATOM 4132 O O . CYS A 1 542 ? -0.385 23.191 -0.153 1.00 54.22 542 CYS A O 1
ATOM 4134 N N . MET A 1 543 ? -0.032 25.285 -0.951 1.00 62.91 543 MET A N 1
ATOM 4135 C CA . MET A 1 543 ? -1.410 25.755 -1.072 1.00 62.91 543 MET A CA 1
ATOM 4136 C C . MET A 1 543 ? -2.144 25.277 -2.329 1.00 62.91 543 MET A C 1
ATOM 4138 O O . MET A 1 543 ? -3.369 25.373 -2.423 1.00 62.91 543 MET A O 1
ATOM 4142 N N . ASN A 1 544 ? -1.407 24.719 -3.291 1.00 61.62 544 ASN A N 1
ATOM 4143 C CA . ASN A 1 544 ? -1.973 24.282 -4.559 1.00 61.62 544 ASN A CA 1
ATOM 4144 C C . ASN A 1 544 ? -2.853 23.027 -4.388 1.00 61.62 544 ASN A C 1
ATOM 4146 O O . ASN A 1 544 ? -2.484 22.097 -3.663 1.00 61.62 544 ASN A O 1
ATOM 4150 N N . GLY A 1 545 ? -4.012 23.013 -5.055 1.00 59.56 545 GLY A N 1
ATOM 4151 C CA . GLY A 1 545 ? -5.023 21.950 -4.946 1.00 59.56 545 GLY A CA 1
ATOM 4152 C C . GLY A 1 545 ? -5.910 22.013 -3.692 1.00 59.56 545 GLY A C 1
ATOM 4153 O O . GLY A 1 545 ? -6.722 21.117 -3.483 1.00 59.56 545 GLY A O 1
ATOM 4154 N N . GLY A 1 546 ? -5.763 23.045 -2.854 1.00 74.81 546 GLY A N 1
ATOM 4155 C CA . GLY A 1 546 ? -6.614 23.276 -1.685 1.00 74.81 546 GLY A CA 1
ATOM 4156 C C . GLY A 1 546 ? -7.973 23.910 -2.009 1.00 74.81 546 GLY A C 1
ATOM 4157 O O . GLY A 1 546 ? -8.221 24.381 -3.121 1.00 74.81 546 GLY A O 1
ATOM 4158 N N . ILE A 1 547 ? -8.831 23.997 -0.992 1.00 80.12 547 ILE A N 1
ATOM 4159 C CA . ILE A 1 547 ? -10.102 24.730 -1.011 1.00 80.12 547 ILE A CA 1
ATOM 4160 C C . ILE A 1 547 ? -9.962 25.999 -0.165 1.00 80.12 547 ILE A C 1
ATOM 4162 O O . ILE A 1 547 ? -9.698 25.962 1.033 1.00 80.12 547 ILE A O 1
ATOM 4166 N N . GLN A 1 548 ? -10.179 27.147 -0.789 1.00 87.50 548 GLN A N 1
ATOM 4167 C CA . GLN A 1 548 ? -10.300 28.439 -0.139 1.00 87.50 548 GLN A CA 1
ATOM 4168 C C . GLN A 1 548 ? -11.728 28.623 0.387 1.00 87.50 548 GLN A C 1
ATOM 4170 O O . GLN A 1 548 ? -12.699 28.510 -0.369 1.00 87.50 548 GLN A O 1
ATOM 4175 N N . LEU A 1 549 ? -11.854 28.962 1.670 1.00 86.75 549 LEU A N 1
ATOM 4176 C CA . LEU A 1 549 ? -13.127 29.302 2.300 1.00 86.75 549 LEU A CA 1
ATOM 4177 C C . LEU A 1 549 ? -13.229 30.819 2.429 1.00 86.75 549 LEU A C 1
ATOM 4179 O O . LEU A 1 549 ? -12.428 31.464 3.105 1.00 86.75 549 LEU A O 1
ATOM 4183 N N . ARG A 1 550 ? -14.210 31.400 1.739 1.00 84.81 550 ARG A N 1
ATOM 4184 C CA . ARG A 1 550 ? -14.358 32.846 1.577 1.00 84.81 550 ARG A CA 1
ATOM 4185 C C . ARG A 1 550 ? -15.614 33.320 2.288 1.00 84.81 550 ARG A C 1
ATOM 4187 O O . ARG A 1 550 ? -16.707 32.822 2.044 1.00 84.81 550 ARG A O 1
ATOM 4194 N N . GLY A 1 551 ? -15.448 34.323 3.133 1.00 80.81 551 GLY A N 1
ATOM 4195 C CA . GLY A 1 551 ? -16.549 35.058 3.749 1.00 80.81 551 GLY A CA 1
ATOM 4196 C C . GLY A 1 551 ? -16.483 36.535 3.369 1.00 80.81 551 GLY A C 1
ATOM 4197 O O . GLY A 1 551 ? -15.474 36.964 2.791 1.00 80.81 551 GLY A O 1
ATOM 4198 N N . PRO A 1 552 ? -17.520 37.317 3.710 1.00 76.81 552 PRO A N 1
ATOM 4199 C CA . PRO A 1 552 ? -17.436 38.770 3.715 1.00 76.81 552 PRO A CA 1
ATOM 4200 C C . PRO A 1 552 ? -16.258 39.224 4.580 1.00 76.81 552 PRO A C 1
ATOM 4202 O O . PRO A 1 552 ? -16.004 38.644 5.632 1.00 76.81 552 PRO A O 1
ATOM 4205 N N . HIS A 1 553 ? -15.547 40.265 4.178 1.00 71.56 553 HIS A N 1
ATOM 4206 C CA . HIS A 1 553 ? -14.418 40.810 4.924 1.00 71.56 553 HIS A CA 1
ATOM 4207 C C . HIS A 1 553 ? -14.826 41.244 6.344 1.00 71.56 553 HIS A C 1
ATOM 4209 O O . HIS A 1 553 ? -14.128 40.963 7.314 1.00 71.56 553 HIS A O 1
ATOM 4215 N N . GLU A 1 554 ? -16.000 41.867 6.488 1.00 68.69 554 GLU A N 1
ATOM 4216 C CA . GLU A 1 554 ? -16.561 42.308 7.780 1.00 68.69 554 GLU A CA 1
ATOM 4217 C C . GLU A 1 554 ? -16.989 41.157 8.697 1.00 68.69 554 GLU A C 1
ATOM 4219 O O . GLU A 1 554 ? -17.229 41.343 9.889 1.00 68.69 554 GLU A O 1
ATOM 4224 N N . LEU A 1 555 ? -17.112 39.949 8.149 1.00 66.19 555 LEU A N 1
ATOM 4225 C CA . LEU A 1 555 ? -17.453 38.771 8.928 1.00 66.19 555 LEU A CA 1
ATOM 4226 C C . LEU A 1 555 ? -16.401 38.513 10.020 1.00 66.19 555 LEU A C 1
ATOM 4228 O O . LEU A 1 555 ? -16.732 38.136 11.141 1.00 66.19 555 LEU A O 1
ATOM 4232 N N . TYR A 1 556 ? -15.143 38.791 9.688 1.00 61.81 556 TYR A N 1
ATOM 4233 C CA . TYR A 1 556 ? -13.970 38.511 10.507 1.00 61.81 556 TYR A CA 1
ATOM 4234 C C . TYR A 1 556 ? -13.683 39.581 11.572 1.00 61.81 556 TYR A C 1
ATOM 4236 O O . TYR A 1 556 ? -12.750 39.425 12.355 1.00 61.81 556 TYR A O 1
ATOM 4244 N N . THR A 1 557 ? -14.494 40.644 11.639 1.00 59.91 557 THR A N 1
ATOM 4245 C CA . THR A 1 557 ? -14.339 41.750 12.602 1.00 59.91 557 THR A CA 1
ATOM 4246 C C . THR A 1 557 ? -15.429 41.779 13.680 1.00 59.91 557 THR A C 1
ATOM 4248 O O . THR A 1 557 ? -15.387 42.614 14.587 1.00 59.91 557 THR A O 1
ATOM 4251 N N . ARG A 1 558 ? -16.409 40.863 13.630 1.00 65.06 558 ARG A N 1
ATOM 4252 C CA . ARG A 1 558 ? -17.493 40.787 14.623 1.00 65.06 558 ARG A CA 1
ATOM 4253 C C . ARG A 1 558 ? -17.037 40.088 15.905 1.00 65.06 558 ARG A C 1
ATOM 4255 O O . ARG A 1 558 ? -16.483 38.993 15.862 1.00 65.06 558 ARG A O 1
ATOM 4262 N N . ARG A 1 559 ? -17.341 40.705 17.055 1.00 58.62 559 ARG A N 1
ATOM 4263 C CA . ARG A 1 559 ? -17.141 40.094 18.379 1.00 58.62 559 ARG A CA 1
ATOM 4264 C C . ARG A 1 559 ? -17.955 38.796 18.470 1.00 58.62 559 ARG A C 1
ATOM 4266 O O . ARG A 1 559 ? -19.115 38.788 18.077 1.00 58.62 559 ARG A O 1
ATOM 4273 N N . GLU A 1 560 ? -17.341 37.743 19.014 1.00 68.19 560 GLU A N 1
ATOM 4274 C CA . GLU A 1 560 ? -17.954 36.429 19.309 1.00 68.19 560 GLU A CA 1
ATOM 4275 C C . GLU A 1 560 ? -18.215 35.500 18.113 1.00 68.19 560 GLU A C 1
ATOM 4277 O O . GLU A 1 560 ? -18.912 34.491 18.254 1.00 68.19 560 GLU A O 1
ATOM 4282 N N . MET A 1 561 ? -17.631 35.768 16.945 1.00 67.69 561 MET A N 1
ATOM 4283 C CA . MET A 1 561 ? -17.707 34.800 15.859 1.00 67.69 561 MET A CA 1
ATOM 4284 C C . MET A 1 561 ? -16.886 33.539 16.194 1.00 67.69 561 MET A C 1
ATOM 4286 O O . MET A 1 561 ? -15.758 33.601 16.677 1.00 67.69 561 MET A O 1
ATOM 4290 N N . GLN A 1 562 ? -17.438 32.368 15.890 1.00 78.12 562 GLN A N 1
ATOM 4291 C CA . GLN A 1 562 ? -16.671 31.126 15.807 1.00 78.12 562 GLN A CA 1
ATOM 4292 C C . GLN A 1 562 ? -16.851 30.538 14.421 1.00 78.12 562 GLN A C 1
ATOM 4294 O O . GLN A 1 562 ? -17.962 30.540 13.886 1.00 78.12 562 GLN A O 1
ATOM 4299 N N . LEU A 1 563 ? -15.762 30.028 13.852 1.00 79.56 563 LEU A N 1
ATOM 4300 C CA . LEU A 1 563 ? -15.823 29.291 12.601 1.00 79.56 563 LEU A CA 1
ATOM 4301 C C . LEU A 1 563 ? -15.667 27.802 12.864 1.00 79.56 563 LEU A C 1
ATOM 4303 O O . LEU A 1 563 ? -14.724 27.375 13.523 1.00 79.56 563 LEU A O 1
ATOM 4307 N N . LYS A 1 564 ? -16.583 27.031 12.299 1.00 86.81 564 LYS A N 1
ATOM 4308 C CA . LYS A 1 564 ? -16.612 25.583 12.319 1.00 86.81 564 LYS A CA 1
ATOM 4309 C C . LYS A 1 564 ? -16.189 25.056 10.956 1.00 86.81 564 LYS A C 1
ATOM 4311 O O . LYS A 1 564 ? -16.876 25.281 9.964 1.00 86.81 564 LYS A O 1
ATOM 4316 N N . LEU A 1 565 ? -15.060 24.357 10.906 1.00 86.94 565 LEU A N 1
ATOM 4317 C CA . LEU A 1 565 ? -14.524 23.760 9.683 1.00 86.94 565 LEU A CA 1
ATOM 4318 C C . LEU A 1 565 ? -14.703 22.245 9.696 1.00 86.94 565 LEU A C 1
ATOM 4320 O O . LEU A 1 565 ? -14.493 21.601 10.727 1.00 86.94 565 LEU A O 1
ATOM 4324 N N . ARG A 1 566 ? -15.054 21.687 8.538 1.00 83.00 566 ARG A N 1
ATOM 4325 C CA . ARG A 1 566 ? -15.186 20.246 8.293 1.00 83.00 566 ARG A CA 1
ATOM 4326 C C . ARG A 1 566 ? -14.573 19.906 6.940 1.00 83.00 566 ARG A C 1
ATOM 4328 O O . ARG A 1 566 ? -14.734 20.683 6.002 1.00 83.00 566 ARG A O 1
ATOM 4335 N N . ALA A 1 567 ? -13.930 18.749 6.831 1.00 81.25 567 ALA A N 1
ATOM 4336 C CA . ALA A 1 567 ? -13.474 18.201 5.558 1.00 81.25 567 ALA A CA 1
ATOM 4337 C C . ALA A 1 567 ? -13.742 16.692 5.476 1.00 81.25 567 ALA A C 1
ATOM 4339 O O . ALA A 1 567 ? -13.871 16.025 6.506 1.00 81.25 567 ALA A O 1
ATOM 4340 N N . THR A 1 568 ? -13.826 16.165 4.253 1.00 69.88 568 THR A N 1
ATOM 4341 C CA . THR A 1 568 ? -14.123 14.746 3.982 1.00 69.88 568 THR A CA 1
ATOM 4342 C C . THR A 1 568 ? -12.957 13.799 4.269 1.00 69.88 568 THR A C 1
ATOM 4344 O O . THR A 1 568 ? -13.178 12.602 4.392 1.00 69.88 568 THR A O 1
ATOM 4347 N N . THR A 1 569 ? -11.731 14.309 4.409 1.00 63.81 569 THR A N 1
ATOM 4348 C CA . THR A 1 569 ? -10.516 13.533 4.722 1.00 63.81 569 THR A CA 1
ATOM 4349 C C . THR A 1 569 ? -9.655 14.272 5.744 1.00 63.81 569 THR A C 1
ATOM 4351 O O . THR A 1 569 ? -9.931 15.429 6.052 1.00 63.81 569 THR A O 1
ATOM 4354 N N . ALA A 1 570 ? -8.580 13.651 6.247 1.00 65.44 570 ALA A N 1
ATOM 4355 C CA . ALA A 1 570 ? -7.579 14.358 7.053 1.00 65.44 570 ALA A CA 1
ATOM 4356 C C . ALA A 1 570 ? -7.027 15.583 6.299 1.00 65.44 570 ALA A C 1
ATOM 4358 O O . ALA A 1 570 ? -6.731 15.519 5.101 1.00 65.44 570 ALA A O 1
ATOM 4359 N N . PHE A 1 571 ? -6.911 16.708 7.001 1.00 74.31 571 PHE A N 1
ATOM 4360 C CA . PHE A 1 571 ? -6.700 18.015 6.390 1.00 74.31 571 PHE A CA 1
ATOM 4361 C C . PHE A 1 571 ? -5.822 18.927 7.249 1.00 74.31 571 PHE A C 1
ATOM 4363 O O . PHE A 1 571 ? -5.658 18.738 8.454 1.00 74.31 571 PHE A O 1
ATOM 4370 N N . ARG A 1 572 ? -5.217 19.930 6.617 1.00 79.88 572 ARG A N 1
ATOM 4371 C CA . ARG A 1 572 ? -4.502 21.019 7.280 1.00 79.88 572 ARG A CA 1
ATOM 4372 C C . ARG A 1 572 ? -5.211 22.309 6.934 1.00 79.88 572 ARG A C 1
ATOM 4374 O O . ARG A 1 572 ? -5.462 22.605 5.767 1.00 79.88 572 ARG A O 1
ATOM 4381 N N . VAL A 1 573 ? -5.548 23.057 7.970 1.00 83.19 573 VAL A N 1
ATOM 4382 C CA . VAL A 1 573 ? -6.113 24.392 7.832 1.00 83.19 573 VAL A CA 1
ATOM 4383 C C . VAL A 1 573 ? -4.976 25.387 7.900 1.00 83.19 573 VAL A C 1
ATOM 4385 O O . VAL A 1 573 ? -4.105 25.266 8.759 1.00 83.19 573 VAL A O 1
ATOM 4388 N N . PHE A 1 574 ? -5.013 26.364 7.010 1.00 83.75 574 PHE A N 1
ATOM 4389 C CA . PHE A 1 574 ? -4.152 27.526 6.990 1.00 83.75 574 PHE A CA 1
ATOM 4390 C C . PHE A 1 574 ? -5.004 28.767 7.231 1.00 83.75 574 PHE A C 1
ATOM 4392 O O . PHE A 1 574 ? -6.048 28.960 6.603 1.00 83.75 574 PHE A O 1
ATOM 4399 N N . VAL A 1 575 ? -4.547 29.596 8.159 1.00 83.81 575 VAL A N 1
ATOM 4400 C CA . VAL A 1 575 ? -5.142 30.883 8.497 1.00 83.81 575 VAL A CA 1
ATOM 4401 C C . VAL A 1 575 ? -4.108 31.945 8.191 1.00 83.81 575 VAL A C 1
ATOM 4403 O O . VAL A 1 575 ? -3.005 31.927 8.734 1.00 83.81 575 VAL A O 1
ATOM 4406 N N . MET A 1 576 ? -4.468 32.875 7.322 1.00 80.38 576 MET A N 1
ATOM 4407 C CA . MET A 1 576 ? -3.663 34.051 7.038 1.00 80.38 576 MET A CA 1
ATOM 4408 C C . MET A 1 576 ? -4.252 35.244 7.765 1.00 80.38 576 MET A C 1
ATOM 4410 O O . MET A 1 576 ? -5.450 35.507 7.654 1.00 80.38 576 MET A O 1
ATOM 4414 N N . ILE A 1 577 ? -3.397 35.962 8.481 1.00 74.44 577 ILE A N 1
ATOM 4415 C CA . ILE A 1 577 ? -3.763 37.134 9.269 1.00 74.44 577 ILE A CA 1
ATOM 4416 C C . ILE A 1 577 ? -2.985 38.328 8.734 1.00 74.44 577 ILE A C 1
ATOM 4418 O O . ILE A 1 577 ? -1.754 38.292 8.703 1.00 74.44 577 ILE A O 1
ATOM 4422 N N . GLU A 1 578 ? -3.680 39.386 8.329 1.00 68.75 578 GLU A N 1
ATOM 4423 C CA . GLU A 1 578 ? -3.032 40.649 7.961 1.00 68.75 578 GLU A CA 1
ATOM 4424 C C . GLU A 1 578 ? -2.656 41.437 9.217 1.00 68.75 578 GLU A C 1
ATOM 4426 O O . GLU A 1 578 ? -3.483 41.656 10.105 1.00 68.75 578 GLU A O 1
ATOM 4431 N N . GLY A 1 579 ? -1.394 41.859 9.313 1.00 58.81 579 GLY A N 1
ATOM 4432 C CA . GLY A 1 579 ? -0.972 42.806 10.342 1.00 58.81 579 GLY A CA 1
ATOM 4433 C C . GLY A 1 579 ? -1.544 44.200 10.075 1.00 58.81 579 GLY A C 1
ATOM 4434 O O . GLY A 1 579 ? -1.474 44.692 8.951 1.00 58.81 579 GLY A O 1
ATOM 4435 N N . GLN A 1 580 ? -2.083 44.864 11.102 1.00 55.06 580 GLN A N 1
ATOM 4436 C CA . GLN A 1 580 ? -2.484 46.268 10.981 1.00 55.06 580 GLN A CA 1
ATOM 4437 C C . GLN A 1 580 ? -1.263 47.184 10.830 1.00 55.06 580 GLN A C 1
ATOM 4439 O O . GLN A 1 580 ? -0.265 47.035 11.542 1.00 55.06 580 GLN A O 1
ATOM 4444 N N . TYR A 1 581 ? -1.396 48.194 9.968 1.00 43.12 581 TYR A N 1
ATOM 4445 C CA . TYR A 1 581 ? -0.469 49.318 9.878 1.00 43.12 581 TYR A CA 1
ATOM 4446 C C . TYR A 1 581 ? -1.080 50.552 10.542 1.00 43.12 581 TYR A C 1
ATOM 4448 O O . TYR A 1 581 ? -1.967 51.192 9.984 1.00 43.12 581 TYR A O 1
ATOM 4456 N N . GLU A 1 582 ? -0.541 50.953 11.689 1.00 38.16 582 GLU A N 1
ATOM 4457 C CA . GLU A 1 582 ? -0.561 52.362 12.077 1.00 38.16 582 GLU A CA 1
ATOM 4458 C C . GLU A 1 582 ? 0.858 52.892 11.890 1.00 38.16 582 GLU A C 1
ATOM 4460 O O . GLU A 1 582 ? 1.813 52.348 12.439 1.00 38.16 582 GLU A O 1
ATOM 4465 N N . SER A 1 583 ? 1.020 53.964 11.115 1.00 39.97 583 SER A N 1
ATOM 4466 C CA . SER A 1 583 ? 2.301 54.678 10.973 1.00 39.97 583 SER A CA 1
ATOM 4467 C C . SER A 1 583 ? 3.485 53.871 10.405 1.00 39.97 583 SER A C 1
ATOM 4469 O O . SER A 1 583 ? 4.609 54.038 10.864 1.00 39.97 583 SER A O 1
ATOM 4471 N N . LEU A 1 584 ? 3.264 53.034 9.376 1.00 36.06 584 LEU A N 1
ATOM 4472 C CA . LEU A 1 584 ? 4.311 52.248 8.679 1.00 36.06 584 LEU A CA 1
ATOM 4473 C C . LEU A 1 584 ? 5.083 51.248 9.564 1.00 36.06 584 LEU A C 1
ATOM 4475 O O . LEU A 1 584 ? 6.009 50.598 9.084 1.00 36.06 584 LEU A O 1
ATOM 4479 N N . VAL A 1 585 ? 4.682 51.080 10.825 1.00 35.91 585 VAL A N 1
ATOM 4480 C CA . VAL A 1 585 ? 5.244 50.096 11.749 1.00 35.91 585 VAL A CA 1
ATOM 4481 C C . VAL A 1 585 ? 4.155 49.059 12.035 1.00 35.91 585 VAL A C 1
ATOM 4483 O O . VAL A 1 585 ? 3.068 49.438 12.477 1.00 35.91 585 VAL A O 1
ATOM 4486 N N . PRO A 1 586 ? 4.394 47.762 11.773 1.00 41.84 586 PRO A N 1
ATOM 4487 C CA . PRO A 1 586 ? 3.443 46.717 12.129 1.00 41.84 586 PRO A CA 1
ATOM 4488 C C . PRO A 1 586 ? 3.206 46.753 13.643 1.00 41.84 586 PRO A C 1
ATOM 4490 O O . PRO A 1 586 ? 4.159 46.624 14.413 1.00 41.84 586 PRO A O 1
ATOM 4493 N N . ARG A 1 587 ? 1.956 46.916 14.100 1.00 51.28 587 ARG A N 1
ATOM 4494 C CA . ARG A 1 587 ? 1.640 46.556 15.491 1.00 51.28 587 ARG A CA 1
ATOM 4495 C C . ARG A 1 587 ? 1.675 45.038 15.593 1.00 51.28 587 ARG A C 1
ATOM 4497 O O . ARG A 1 587 ? 1.198 44.339 14.697 1.00 51.28 587 ARG A O 1
ATOM 4504 N N . ASP A 1 588 ? 2.194 44.522 16.701 1.00 48.56 588 ASP A N 1
ATOM 4505 C CA . ASP A 1 588 ? 2.090 43.101 16.999 1.00 48.56 588 ASP A CA 1
ATOM 4506 C C . ASP A 1 588 ? 0.609 42.706 17.034 1.00 48.56 588 ASP A C 1
ATOM 4508 O O . ASP A 1 588 ? -0.105 42.985 17.996 1.00 48.56 588 ASP A O 1
ATOM 4512 N N . GLY A 1 589 ? 0.144 41.988 16.006 1.00 52.41 589 GLY A N 1
ATOM 4513 C CA . GLY A 1 589 ? -1.128 41.248 15.997 1.00 52.41 589 GLY A CA 1
ATOM 4514 C C . GLY A 1 589 ? -1.178 40.113 17.035 1.00 52.41 589 GLY A C 1
ATOM 4515 O O . GLY A 1 589 ? -1.858 39.107 16.836 1.00 52.41 589 GLY A O 1
ATOM 4516 N N . GLY A 1 590 ? -0.411 40.242 18.123 1.00 56.91 590 GLY A N 1
ATOM 4517 C CA . GLY A 1 590 ? -0.104 39.210 19.100 1.00 56.91 590 GLY A CA 1
ATOM 4518 C C . GLY A 1 590 ? -1.337 38.678 19.813 1.00 56.91 590 GLY A C 1
ATOM 4519 O O . GLY A 1 590 ? -1.353 37.512 20.163 1.00 56.91 590 GLY A O 1
ATOM 4520 N N . GLY A 1 591 ? -2.410 39.459 19.962 1.00 68.06 591 GLY A N 1
ATOM 4521 C CA . GLY A 1 591 ? -3.626 38.987 20.633 1.00 68.06 591 GLY A CA 1
ATOM 4522 C C . GLY A 1 591 ? -4.225 37.727 19.993 1.00 68.06 591 GLY A C 1
ATOM 4523 O O . GLY A 1 591 ? -4.425 36.726 20.678 1.00 68.06 591 GLY A O 1
ATOM 4524 N N . LEU A 1 592 ? -4.476 37.756 18.680 1.00 70.25 592 LEU A N 1
ATOM 4525 C CA . LEU A 1 592 ? -5.072 36.624 17.961 1.00 70.25 592 LEU A CA 1
ATOM 4526 C C . LEU A 1 592 ? -4.048 35.522 17.678 1.00 70.25 592 LEU A C 1
ATOM 4528 O O . LEU A 1 592 ? -4.367 34.344 17.798 1.00 70.25 592 LEU A O 1
ATOM 4532 N N . ILE A 1 593 ? -2.812 35.893 17.343 1.00 75.19 593 ILE A N 1
ATOM 4533 C CA . ILE A 1 593 ? -1.742 34.922 17.081 1.00 75.19 593 ILE A CA 1
ATOM 4534 C C . ILE A 1 593 ? -1.446 34.105 18.340 1.00 75.19 593 ILE A C 1
ATOM 4536 O O . ILE A 1 593 ? -1.450 32.880 18.272 1.00 75.19 593 ILE A O 1
ATOM 4540 N N . ASN A 1 594 ? -1.285 34.761 19.494 1.00 74.88 594 ASN A N 1
ATOM 4541 C CA . ASN A 1 594 ? -1.042 34.083 20.768 1.00 74.88 594 ASN A CA 1
ATOM 4542 C C . ASN A 1 594 ? -2.245 33.221 21.172 1.00 74.88 594 ASN A C 1
ATOM 4544 O O . ASN A 1 594 ? -2.065 32.134 21.717 1.00 74.88 594 ASN A O 1
ATOM 4548 N N . LEU A 1 595 ? -3.470 33.680 20.883 1.00 77.25 595 LEU A N 1
ATOM 4549 C CA . LEU A 1 595 ? -4.681 32.898 21.128 1.00 77.25 595 LEU A CA 1
ATOM 4550 C C . LEU A 1 595 ? -4.694 31.618 20.282 1.00 77.25 595 LEU A C 1
ATOM 4552 O O . LEU A 1 595 ? -4.847 30.531 20.830 1.00 77.25 595 LEU A O 1
ATOM 4556 N N . LEU A 1 596 ? -4.475 31.724 18.971 1.00 79.50 596 LEU A N 1
ATOM 4557 C CA . LEU A 1 596 ? -4.420 30.562 18.083 1.00 79.50 596 LEU A CA 1
ATOM 4558 C C . LEU A 1 596 ? -3.268 29.622 18.472 1.00 79.50 596 LEU A C 1
ATOM 4560 O O . LEU A 1 596 ? -3.461 28.412 18.551 1.00 79.50 596 LEU A O 1
ATOM 4564 N N . GLN A 1 597 ? -2.091 30.146 18.809 1.00 80.94 597 GLN A N 1
ATOM 4565 C CA . GLN A 1 597 ? -0.979 29.325 19.299 1.00 80.94 597 GLN A CA 1
ATOM 4566 C C . GLN A 1 597 ? -1.332 28.567 20.586 1.00 80.94 597 GLN A C 1
ATOM 4568 O O . GLN A 1 597 ? -1.009 27.385 20.701 1.00 80.94 597 GLN A O 1
ATOM 4573 N N . SER A 1 598 ? -2.070 29.190 21.514 1.00 79.81 598 SER A N 1
ATOM 4574 C CA . SER A 1 598 ? -2.553 28.515 22.731 1.00 79.81 598 SER A CA 1
ATOM 4575 C C . SER A 1 598 ? -3.539 27.373 22.450 1.00 79.81 598 SER A C 1
ATOM 4577 O O . SER A 1 598 ? -3.663 26.452 23.252 1.00 79.81 598 SER A O 1
ATOM 4579 N N . GLU A 1 599 ? -4.187 27.383 21.283 1.00 79.94 599 GLU A N 1
ATOM 4580 C CA . GLU A 1 599 ? -5.078 26.318 20.812 1.00 79.94 599 GLU A CA 1
ATOM 4581 C C . GLU A 1 599 ? -4.383 25.316 19.871 1.00 79.94 599 GLU A C 1
ATOM 4583 O O . GLU A 1 599 ? -5.043 24.552 19.153 1.00 79.94 599 GLU A O 1
ATOM 4588 N N . GLY A 1 600 ? -3.048 25.311 19.852 1.00 82.25 600 GLY A N 1
ATOM 4589 C CA . GLY A 1 600 ? -2.236 24.359 19.094 1.00 82.25 600 GLY A CA 1
ATOM 4590 C C . GLY A 1 600 ? -2.089 24.687 17.607 1.00 82.25 600 GLY A C 1
ATOM 4591 O O . GLY A 1 600 ? -1.782 23.793 16.819 1.00 82.25 600 GLY A O 1
ATOM 4592 N N . TRP A 1 601 ? -2.330 25.936 17.199 1.00 83.94 601 TRP A N 1
ATOM 4593 C CA . TRP A 1 601 ? -1.959 26.401 15.861 1.00 83.94 601 TRP A CA 1
ATOM 4594 C C . TRP A 1 601 ? -0.467 26.732 15.809 1.00 83.94 601 TRP A C 1
ATOM 4596 O O . TRP A 1 601 ? 0.084 27.343 16.722 1.00 83.94 601 TRP A O 1
ATOM 4606 N N . VAL A 1 602 ? 0.192 26.358 14.719 1.00 81.00 602 VAL A N 1
ATOM 4607 C CA . VAL A 1 602 ? 1.628 26.577 14.523 1.00 81.00 602 VAL A CA 1
ATOM 4608 C C . VAL A 1 602 ? 1.817 27.764 13.587 1.00 81.00 602 VAL A C 1
ATOM 4610 O O . VAL A 1 602 ? 1.202 27.802 12.525 1.00 81.00 602 VAL A O 1
ATOM 4613 N N . LEU A 1 603 ? 2.644 28.739 13.975 1.00 80.25 603 LEU A N 1
ATOM 4614 C CA . LEU A 1 603 ? 3.058 29.813 13.069 1.00 80.25 603 LEU A CA 1
ATOM 4615 C C . LEU A 1 603 ? 3.971 29.198 12.004 1.00 80.25 603 LEU A C 1
ATOM 4617 O O . LEU A 1 603 ? 5.026 28.660 12.334 1.00 80.25 603 LEU A O 1
ATOM 4621 N N . ASP A 1 604 ? 3.528 29.223 10.754 1.00 73.06 604 ASP A N 1
ATOM 4622 C CA . ASP A 1 604 ? 4.222 28.587 9.644 1.00 73.06 604 ASP A CA 1
ATOM 4623 C C . ASP A 1 604 ? 5.343 29.506 9.145 1.00 73.06 604 ASP A C 1
ATOM 4625 O O . ASP A 1 604 ? 5.142 30.710 8.975 1.00 73.06 604 ASP A O 1
ATOM 4629 N N . SER A 1 605 ? 6.531 28.942 8.928 1.00 62.88 605 SER A N 1
ATOM 4630 C CA . SER A 1 605 ? 7.687 29.673 8.396 1.00 62.88 605 SER A CA 1
ATOM 4631 C C . SER A 1 605 ? 7.650 29.806 6.872 1.00 62.88 605 SER A C 1
ATOM 4633 O O . SER A 1 605 ? 8.526 30.450 6.295 1.00 62.88 605 SER A O 1
ATOM 4635 N N . ALA A 1 606 ? 6.650 29.206 6.217 1.00 59.09 606 ALA A N 1
ATOM 4636 C CA . ALA A 1 606 ? 6.472 29.289 4.778 1.00 59.09 606 ALA A CA 1
ATOM 4637 C C . ALA A 1 606 ? 6.237 30.744 4.309 1.00 59.09 606 ALA A C 1
ATOM 4639 O O . ALA A 1 606 ? 5.572 31.521 5.005 1.00 59.09 606 ALA A O 1
ATOM 4640 N N . PRO A 1 607 ? 6.738 31.118 3.114 1.00 60.31 607 PRO A N 1
ATOM 4641 C CA . PRO A 1 607 ? 6.482 32.426 2.514 1.00 60.31 607 PRO A CA 1
ATOM 4642 C C . PRO A 1 607 ? 4.980 32.718 2.453 1.00 60.31 607 PRO A C 1
ATOM 4644 O O . PRO A 1 607 ? 4.183 31.869 2.046 1.00 60.31 607 PRO A O 1
ATOM 4647 N N . THR A 1 608 ? 4.575 33.917 2.873 1.00 62.84 608 THR A N 1
ATOM 4648 C CA . THR A 1 608 ? 3.157 34.269 2.934 1.00 62.84 608 THR A CA 1
ATOM 4649 C C . THR A 1 608 ? 2.635 34.718 1.566 1.00 62.84 608 THR A C 1
ATOM 4651 O O . THR A 1 608 ? 3.352 35.388 0.822 1.00 62.84 608 THR A O 1
ATOM 4654 N N . PRO A 1 609 ? 1.404 34.325 1.183 1.00 61.41 609 PRO A N 1
ATOM 4655 C CA . PRO A 1 609 ? 0.792 34.798 -0.057 1.00 61.41 609 PRO A CA 1
ATOM 4656 C C . PRO A 1 609 ? 0.741 36.326 -0.096 1.00 61.41 609 PRO A C 1
ATOM 4658 O O . PRO A 1 609 ? 0.486 36.945 0.932 1.00 61.41 609 PRO A O 1
ATOM 4661 N N . ALA A 1 610 ? 0.907 36.927 -1.274 1.00 65.06 610 ALA A N 1
ATOM 4662 C CA . ALA A 1 610 ? 0.866 38.380 -1.440 1.00 65.06 610 ALA A CA 1
ATOM 4663 C C . ALA A 1 610 ? -0.421 38.856 -2.133 1.00 65.06 610 ALA A C 1
ATOM 4665 O O . ALA A 1 610 ? -0.996 38.165 -2.983 1.00 65.06 610 ALA A O 1
ATOM 4666 N N . PHE A 1 611 ? -0.856 40.070 -1.789 1.00 63.19 611 PHE A N 1
ATOM 4667 C CA . PHE A 1 611 ? -1.917 40.786 -2.497 1.00 63.19 611 PHE A CA 1
ATOM 4668 C C . PHE A 1 611 ? -1.291 41.832 -3.428 1.00 63.19 611 PHE A C 1
ATOM 4670 O O . PHE A 1 611 ? -0.733 42.822 -2.961 1.00 63.19 611 PHE A O 1
ATOM 4677 N N . GLY A 1 612 ? -1.415 41.643 -4.745 1.00 63.81 612 GLY A N 1
ATOM 4678 C CA . GLY A 1 612 ? -0.823 42.556 -5.734 1.00 63.81 612 GLY A CA 1
ATOM 4679 C C . GLY A 1 612 ? 0.706 42.673 -5.616 1.00 63.81 612 GLY A C 1
ATOM 4680 O O . GLY A 1 612 ? 1.372 41.680 -5.344 1.00 63.81 612 GLY A O 1
ATOM 4681 N N . ASP A 1 613 ? 1.236 43.888 -5.808 1.00 46.66 613 ASP A N 1
ATOM 4682 C CA . ASP A 1 613 ? 2.682 44.184 -5.865 1.00 46.66 613 ASP A CA 1
ATOM 4683 C C . ASP A 1 613 ? 3.313 44.565 -4.502 1.00 46.66 613 ASP A C 1
ATOM 4685 O O . ASP A 1 613 ? 4.482 44.946 -4.443 1.00 46.66 613 ASP A O 1
ATOM 4689 N N . ALA A 1 614 ? 2.562 44.516 -3.395 1.00 48.59 614 ALA A N 1
ATOM 4690 C CA . ALA A 1 614 ? 3.061 44.897 -2.070 1.00 48.59 614 ALA A CA 1
ATOM 4691 C C . ALA A 1 614 ? 3.615 43.684 -1.299 1.00 48.59 614 ALA A C 1
ATOM 4693 O O . ALA A 1 614 ? 2.967 42.638 -1.234 1.00 48.59 614 ALA A O 1
ATOM 4694 N N . SER A 1 615 ? 4.787 43.836 -0.667 1.00 51.06 615 SER A N 1
ATOM 4695 C CA . SER A 1 615 ? 5.349 42.837 0.250 1.00 51.06 615 SER A CA 1
ATOM 4696 C C . SER A 1 615 ? 4.389 42.615 1.424 1.00 51.06 615 SER A C 1
ATOM 4698 O O . SER A 1 615 ? 4.090 43.524 2.198 1.00 51.06 615 SER A O 1
ATOM 4700 N N . SER A 1 616 ? 3.829 41.413 1.527 1.00 54.00 616 SER A N 1
ATOM 4701 C CA . SER A 1 616 ? 2.730 41.130 2.445 1.00 54.00 616 SER A CA 1
ATOM 4702 C C . SER A 1 616 ? 3.184 41.032 3.900 1.00 54.00 616 SER A C 1
ATOM 4704 O O . SER A 1 616 ? 3.904 40.110 4.270 1.00 54.00 616 SER A O 1
ATOM 4706 N N . CYS A 1 617 ? 2.638 41.885 4.772 1.00 60.66 617 CYS A N 1
ATOM 4707 C CA . CYS A 1 617 ? 2.656 41.722 6.238 1.00 60.66 617 CYS A CA 1
ATOM 4708 C C . CYS A 1 617 ? 1.716 40.609 6.743 1.00 60.66 617 CYS A C 1
ATOM 4710 O O . CYS A 1 617 ? 1.207 40.659 7.867 1.00 60.66 617 CYS A O 1
ATOM 4712 N N . LEU A 1 618 ? 1.440 39.616 5.899 1.00 67.50 618 LEU A N 1
ATOM 4713 C CA . LEU A 1 618 ? 0.587 38.491 6.239 1.00 67.50 618 LEU A CA 1
ATOM 4714 C C . LEU A 1 618 ? 1.389 37.507 7.088 1.00 67.50 618 LEU A C 1
ATOM 4716 O O . LEU A 1 618 ? 2.517 37.163 6.741 1.00 67.50 618 LEU A O 1
ATOM 4720 N N . LYS A 1 619 ? 0.798 37.049 8.192 1.00 75.38 619 LYS A N 1
ATOM 4721 C CA . LYS A 1 619 ? 1.312 35.945 9.007 1.00 75.38 619 LYS A CA 1
ATOM 4722 C C . LYS A 1 619 ? 0.468 34.706 8.747 1.00 75.38 619 LYS A C 1
ATOM 4724 O O . LYS A 1 619 ? -0.760 34.788 8.729 1.00 75.38 619 LYS A O 1
ATOM 4729 N N . LEU A 1 620 ? 1.129 33.574 8.534 1.00 78.12 620 LEU A N 1
ATOM 4730 C CA . LEU A 1 620 ? 0.492 32.303 8.214 1.00 78.12 620 LEU A CA 1
ATOM 4731 C C . LEU A 1 620 ? 0.530 31.385 9.434 1.00 78.12 620 LEU A C 1
ATOM 4733 O O . LEU A 1 620 ? 1.598 31.109 9.964 1.00 78.12 620 LEU A O 1
ATOM 4737 N N . LEU A 1 621 ? -0.623 30.901 9.879 1.00 82.38 621 LEU A N 1
ATOM 4738 C CA . LEU A 1 621 ? -0.723 29.864 10.901 1.00 82.38 621 LEU A CA 1
ATOM 4739 C C . LEU A 1 621 ? -1.348 28.615 10.298 1.00 82.38 621 LEU A C 1
ATOM 4741 O O . LEU A 1 621 ? -2.198 28.711 9.414 1.00 82.38 621 LEU A O 1
ATOM 4745 N N . SER A 1 622 ? -0.976 27.441 10.794 1.00 85.56 622 SER A N 1
ATOM 4746 C CA . SER A 1 622 ? -1.546 26.184 10.333 1.00 85.56 622 SER A CA 1
ATOM 4747 C C . SER A 1 622 ? -1.866 25.209 11.465 1.00 85.56 622 SER A C 1
ATOM 4749 O O . SER A 1 622 ? -1.255 25.230 12.532 1.00 85.56 622 SER A O 1
ATOM 4751 N N . LYS A 1 623 ? -2.858 24.342 11.235 1.00 83.50 623 LYS A N 1
ATOM 4752 C CA . LYS A 1 623 ? -3.274 23.288 12.172 1.00 83.50 623 LYS A CA 1
ATOM 4753 C C . LYS A 1 623 ? -3.657 22.022 11.415 1.00 83.50 623 LYS A C 1
ATOM 4755 O O . LYS A 1 623 ? -4.434 22.073 10.461 1.00 83.50 623 LYS A O 1
ATOM 4760 N N . ARG A 1 624 ? -3.082 20.884 11.812 1.00 77.69 624 ARG A N 1
ATOM 4761 C CA . ARG A 1 624 ? -3.376 19.559 11.237 1.00 77.69 624 ARG A CA 1
ATOM 4762 C C . ARG A 1 624 ? -4.553 18.921 11.966 1.00 77.69 624 ARG A C 1
ATOM 4764 O O . ARG A 1 624 ? -4.617 18.988 13.190 1.00 77.69 624 ARG A O 1
ATOM 4771 N N . CYS A 1 625 ? -5.452 18.305 11.206 1.00 75.06 625 CYS A N 1
ATOM 4772 C CA . CYS A 1 625 ? -6.720 17.778 11.693 1.00 75.06 625 CYS A CA 1
ATOM 4773 C C . CYS A 1 625 ? -6.983 16.393 11.069 1.00 75.06 625 CYS A C 1
ATOM 4775 O O . CYS A 1 625 ? -6.958 16.274 9.840 1.00 75.06 625 CYS A O 1
ATOM 4777 N N . PRO A 1 626 ? -7.206 15.326 11.859 1.00 68.50 626 PRO A N 1
ATOM 4778 C CA . PRO A 1 626 ? -7.731 14.054 11.369 1.00 68.50 626 PRO A CA 1
ATOM 4779 C C . PRO A 1 626 ? -9.065 14.174 10.621 1.00 68.50 626 PRO A C 1
ATOM 4781 O O . PRO A 1 626 ? -9.808 15.147 10.749 1.00 68.50 626 PRO A O 1
ATOM 4784 N N . GLU A 1 627 ? -9.369 13.134 9.845 1.00 68.00 627 GLU A N 1
ATOM 4785 C CA . GLU A 1 627 ? -10.642 12.979 9.140 1.00 68.00 627 GLU A CA 1
ATOM 4786 C C . GLU A 1 627 ? -11.832 13.078 10.103 1.00 68.00 627 GLU A C 1
ATOM 4788 O O . GLU A 1 627 ? -11.815 12.509 11.196 1.00 68.00 627 GLU A O 1
ATOM 4793 N N . GLY A 1 628 ? -12.861 13.831 9.703 1.00 66.75 628 GLY A N 1
ATOM 4794 C CA . GLY A 1 628 ? -14.073 14.029 10.498 1.00 66.75 628 GLY A CA 1
ATOM 4795 C C . GLY A 1 628 ? -13.912 14.929 11.728 1.00 66.75 628 GLY A C 1
ATOM 4796 O O . GLY A 1 628 ? -14.910 15.213 12.391 1.00 66.75 628 GLY A O 1
ATOM 4797 N N . GLN A 1 629 ? -12.702 15.414 12.043 1.00 76.88 629 GLN A N 1
ATOM 4798 C CA . GLN A 1 629 ? -12.523 16.358 13.141 1.00 76.88 629 GLN A CA 1
ATOM 4799 C C . GLN A 1 629 ? -13.087 17.730 12.770 1.00 76.88 629 GLN A C 1
ATOM 4801 O O . GLN A 1 629 ? -12.730 18.325 11.753 1.00 76.88 629 GLN A O 1
ATOM 4806 N N . GLU A 1 630 ? -13.935 18.259 13.648 1.00 83.38 630 GLU A N 1
ATOM 4807 C CA . GLU A 1 630 ? -14.407 19.635 13.558 1.00 83.38 630 GLU A CA 1
ATOM 4808 C C . GLU A 1 630 ? -13.367 20.576 14.168 1.00 83.38 630 GLU A C 1
ATOM 4810 O O . GLU A 1 630 ? -12.955 20.403 15.318 1.00 83.38 630 GLU A O 1
ATOM 4815 N N . VAL A 1 631 ? -12.950 21.588 13.408 1.00 84.00 631 VAL A N 1
ATOM 4816 C CA . VAL A 1 631 ? -12.062 22.638 13.920 1.00 84.00 631 VAL A CA 1
ATOM 4817 C C . VAL A 1 631 ? -12.908 23.844 14.261 1.00 84.00 631 VAL A C 1
ATOM 4819 O O . VAL A 1 631 ? -13.552 24.418 13.383 1.00 84.00 631 VAL A O 1
ATOM 4822 N N . LEU A 1 632 ? -12.890 24.223 15.534 1.00 83.62 632 LEU A N 1
ATOM 4823 C CA . LEU A 1 632 ? -13.436 25.489 15.995 1.00 83.62 632 LEU A CA 1
ATOM 4824 C C . LEU A 1 632 ? -12.307 26.514 15.992 1.00 83.62 632 LEU A C 1
ATOM 4826 O O . LEU A 1 632 ? -11.281 26.304 16.635 1.00 83.62 632 LEU A O 1
ATOM 4830 N N . MET A 1 633 ? -12.482 27.597 15.242 1.00 77.06 633 MET A N 1
ATOM 4831 C CA . MET A 1 633 ? -11.566 28.729 15.249 1.00 77.06 633 MET A CA 1
ATOM 4832 C C . MET A 1 633 ? -12.196 29.879 16.049 1.00 77.06 633 MET A C 1
ATOM 4834 O O . MET A 1 633 ? -13.282 30.342 15.675 1.00 77.06 633 MET A O 1
ATOM 4838 N N . PRO A 1 634 ? -11.549 30.356 17.126 1.00 66.00 634 PRO A N 1
ATOM 4839 C CA . PRO A 1 634 ? -12.033 31.490 17.896 1.00 66.00 634 PRO A CA 1
ATOM 4840 C C . PRO A 1 634 ? -11.781 32.778 17.106 1.00 66.00 634 PRO A C 1
ATOM 4842 O O . PRO A 1 634 ? -10.635 33.170 16.891 1.00 66.00 634 PRO A O 1
ATOM 4845 N N . LEU A 1 635 ? -12.838 33.468 16.673 1.00 63.91 635 LEU A N 1
ATOM 4846 C CA . LEU A 1 635 ? -12.707 34.789 16.062 1.00 63.91 635 LEU A CA 1
ATOM 4847 C C . LEU A 1 635 ? -12.996 35.876 17.111 1.00 63.91 635 LEU A C 1
ATOM 4849 O O . LEU A 1 635 ? -14.100 36.033 17.626 1.00 63.91 635 LEU A O 1
ATOM 4853 N N . CYS A 1 636 ? -11.910 36.558 17.484 1.00 54.44 636 CYS A N 1
ATOM 4854 C CA . CYS A 1 636 ? -11.767 37.796 18.256 1.00 54.44 636 CYS A CA 1
ATOM 4855 C C . CYS A 1 636 ? -13.001 38.330 19.014 1.00 54.44 636 CYS A C 1
ATOM 4857 O O . CYS A 1 636 ? -13.569 39.362 18.672 1.00 54.44 636 CYS A O 1
ATOM 4859 N N . GLY A 1 637 ? -13.329 37.726 20.160 1.00 48.69 637 GLY A N 1
ATOM 4860 C CA . GLY A 1 637 ? -14.092 38.416 21.215 1.00 48.69 637 GLY A CA 1
ATOM 4861 C C . GLY A 1 637 ? -13.237 39.365 22.077 1.00 48.69 637 GLY A C 1
ATOM 4862 O O . GLY A 1 637 ? -13.779 40.220 22.771 1.00 48.69 637 GLY A O 1
ATOM 4863 N N . LYS A 1 638 ? -11.902 39.219 22.048 1.00 49.03 638 LYS A N 1
ATOM 4864 C CA . LYS A 1 638 ? -10.968 39.873 22.991 1.00 49.03 638 LYS A CA 1
ATOM 4865 C C . LYS A 1 638 ? -9.907 40.784 22.357 1.00 49.03 638 LYS A C 1
ATOM 4867 O O . LYS A 1 638 ? -9.084 41.321 23.089 1.00 49.03 638 LYS A O 1
ATOM 4872 N N . VAL A 1 639 ? -9.894 40.949 21.035 1.00 53.38 639 VAL A N 1
ATOM 4873 C CA . VAL A 1 639 ? -8.867 41.739 20.331 1.00 53.38 639 VAL A CA 1
ATOM 4874 C C . VAL A 1 639 ? -9.537 42.960 19.703 1.00 53.38 639 VAL A C 1
ATOM 4876 O O . VAL A 1 639 ? -10.464 42.809 18.911 1.00 53.38 639 VAL A O 1
ATOM 4879 N N . GLU A 1 640 ? -9.123 44.165 20.096 1.00 52.72 640 GLU A N 1
ATOM 4880 C CA . GLU A 1 640 ? -9.589 45.412 19.477 1.00 52.72 640 GLU A CA 1
ATOM 4881 C C . GLU A 1 640 ? -8.838 45.650 18.156 1.00 52.72 640 GLU A C 1
ATOM 4883 O O . GLU A 1 640 ? -7.614 45.761 18.160 1.00 52.72 640 GLU A O 1
ATOM 4888 N N . GLY A 1 641 ? -9.567 45.717 17.034 1.00 55.69 641 GLY A N 1
ATOM 4889 C CA . GLY A 1 641 ? -9.032 46.050 15.707 1.00 55.69 641 GLY A CA 1
ATOM 4890 C C . GLY A 1 641 ? -9.648 45.229 14.564 1.00 55.69 641 GLY A C 1
ATOM 4891 O O . GLY A 1 641 ? -10.010 44.069 14.746 1.00 55.69 641 GLY A O 1
ATOM 4892 N N . GLU A 1 642 ? -9.768 45.823 13.372 1.00 53.78 642 GLU A N 1
ATOM 4893 C CA . GLU A 1 642 ? -10.072 45.089 12.137 1.00 53.78 642 GLU A CA 1
ATOM 4894 C C . GLU A 1 642 ? -8.863 44.226 11.745 1.00 53.78 642 GLU A C 1
ATOM 4896 O O . GLU A 1 642 ? -7.808 44.764 11.408 1.00 53.78 642 GLU A O 1
ATOM 4901 N N . MET A 1 643 ? -8.990 42.899 11.807 1.00 58.47 643 MET A N 1
ATOM 4902 C CA . MET A 1 643 ? -7.985 41.975 11.274 1.00 58.47 643 MET A CA 1
ATOM 4903 C C . MET A 1 643 ? -8.620 41.145 10.161 1.00 58.47 643 MET A C 1
ATOM 4905 O O . MET A 1 643 ? -9.461 40.289 10.450 1.00 58.47 643 MET A O 1
ATOM 4909 N N . PRO A 1 644 ? -8.261 41.378 8.892 1.00 58.25 644 PRO A N 1
ATOM 4910 C CA . PRO A 1 644 ? -8.727 40.519 7.825 1.00 58.25 644 PRO A CA 1
ATOM 4911 C C . PRO A 1 644 ? -8.065 39.149 7.930 1.00 58.25 644 PRO A C 1
ATOM 4913 O O . PRO A 1 644 ? -6.853 39.003 8.114 1.00 58.25 644 PRO A O 1
ATOM 4916 N N . LEU A 1 645 ? -8.922 38.140 7.834 1.00 62.91 645 LEU A N 1
ATOM 4917 C CA . LEU A 1 645 ? -8.579 36.736 7.931 1.00 62.91 645 LEU A CA 1
ATOM 4918 C C . LEU A 1 645 ? -8.914 36.064 6.607 1.00 62.91 645 LEU A C 1
ATOM 4920 O O . LEU A 1 645 ? -9.994 36.276 6.044 1.00 62.91 645 LEU A O 1
ATOM 4924 N N . LEU A 1 646 ? -7.983 35.254 6.115 1.00 64.69 646 LEU A N 1
ATOM 4925 C CA . LEU A 1 646 ? -8.208 34.382 4.972 1.00 64.69 646 LEU A CA 1
ATOM 4926 C C . LEU A 1 646 ? -7.987 32.926 5.382 1.00 64.69 646 LEU A C 1
ATOM 4928 O O . LEU A 1 646 ? -6.997 32.591 6.030 1.00 64.69 646 LEU A O 1
ATOM 4932 N N . LEU A 1 647 ? -8.933 32.068 5.001 1.00 72.06 647 LEU A N 1
ATOM 4933 C CA . LEU A 1 647 ? -8.976 30.663 5.386 1.00 72.06 647 LEU A CA 1
ATOM 4934 C C . LEU A 1 647 ? -8.772 29.773 4.173 1.00 72.06 647 LEU A C 1
ATOM 4936 O O . LEU A 1 647 ? -9.503 29.857 3.182 1.00 72.06 647 LEU A O 1
ATOM 4940 N N . MET A 1 648 ? -7.799 28.879 4.279 1.00 70.50 648 MET A N 1
ATOM 4941 C CA . MET A 1 648 ? -7.541 27.856 3.278 1.00 70.50 648 MET A CA 1
ATOM 4942 C C . MET A 1 648 ? -7.533 26.493 3.952 1.00 70.50 648 MET A C 1
ATOM 4944 O O . MET A 1 648 ? -6.883 26.287 4.973 1.00 70.50 648 MET A O 1
ATOM 4948 N N . VAL A 1 649 ? -8.274 25.552 3.387 1.00 68.12 649 VAL A N 1
ATOM 4949 C CA . VAL A 1 649 ? -8.361 24.177 3.862 1.00 68.12 649 VAL A CA 1
ATOM 4950 C C . VAL A 1 649 ? -7.765 23.275 2.807 1.00 68.12 649 VAL A C 1
ATOM 4952 O O . VAL A 1 649 ? -8.110 23.347 1.631 1.00 68.12 649 VAL A O 1
ATOM 4955 N N . MET A 1 650 ? -6.845 22.423 3.226 1.00 62.50 650 MET A N 1
ATOM 4956 C CA . MET A 1 650 ? -6.080 21.603 2.311 1.00 62.50 650 MET A CA 1
ATOM 4957 C C . MET A 1 650 ? -6.041 20.167 2.742 1.00 62.50 650 MET A C 1
ATOM 4959 O O . MET A 1 650 ? -5.943 19.876 3.931 1.00 62.50 650 MET A O 1
ATOM 4963 N N . ILE A 1 651 ? -6.010 19.274 1.762 1.00 49.31 651 ILE A N 1
ATOM 4964 C CA . ILE A 1 651 ? -5.565 17.908 1.996 1.00 49.31 651 ILE A CA 1
ATOM 4965 C C . ILE A 1 651 ? -4.162 18.007 2.590 1.00 49.31 651 ILE A C 1
ATOM 4967 O O . ILE A 1 651 ? -3.326 18.757 2.081 1.00 49.31 651 ILE A O 1
ATOM 4971 N N . VAL A 1 652 ? -3.889 17.264 3.660 1.00 52.03 652 VAL A N 1
ATOM 4972 C CA . VAL A 1 652 ? -2.498 16.965 4.009 1.00 52.03 652 VAL A CA 1
ATOM 4973 C C . VAL A 1 652 ? -2.089 15.829 3.086 1.00 52.03 652 VAL A C 1
ATOM 4975 O O . VAL A 1 652 ? -2.468 14.692 3.367 1.00 52.03 652 VAL A O 1
ATOM 4978 N N . PRO A 1 653 ? -1.346 16.048 1.984 1.00 42.56 653 PRO A N 1
ATOM 4979 C CA . PRO A 1 653 ? -0.561 14.941 1.486 1.00 42.56 653 PRO A CA 1
ATOM 4980 C C . PRO A 1 653 ? 0.427 14.628 2.608 1.00 42.56 653 PRO A C 1
ATOM 4982 O O . PRO A 1 653 ? 1.253 15.465 2.972 1.00 42.56 653 PRO A O 1
ATOM 4985 N N . LEU A 1 654 ? 0.294 13.450 3.209 1.00 39.12 654 LEU A N 1
ATOM 4986 C CA . LEU A 1 654 ? 1.168 12.933 4.267 1.00 39.12 654 LEU A CA 1
ATOM 4987 C C . LEU A 1 654 ? 2.579 12.594 3.729 1.00 39.12 654 LEU A C 1
ATOM 4989 O O . LEU A 1 654 ? 3.187 11.619 4.148 1.00 39.12 654 LEU A O 1
ATOM 4993 N N . GLY A 1 655 ? 3.094 13.365 2.768 1.00 38.78 655 GLY A N 1
ATOM 4994 C CA . GLY A 1 655 ? 4.315 13.057 2.035 1.00 38.78 655 GLY A CA 1
ATOM 4995 C C . GLY A 1 655 ? 5.502 13.940 2.449 1.00 38.78 655 GLY A C 1
ATOM 4996 O O . GLY A 1 655 ? 5.398 15.162 2.300 1.00 38.78 655 GLY A O 1
ATOM 4997 N N . PRO A 1 656 ? 6.639 13.367 2.890 1.00 38.56 656 PRO A N 1
ATOM 4998 C CA . PRO A 1 656 ? 7.896 14.097 3.110 1.00 38.56 656 PRO A CA 1
ATOM 4999 C C . PRO A 1 656 ? 8.409 14.828 1.854 1.00 38.56 656 PRO A C 1
ATOM 5001 O O . PRO A 1 656 ? 9.105 15.833 1.979 1.00 38.56 656 PRO A O 1
ATOM 5004 N N . ASP A 1 657 ? 7.989 14.414 0.657 1.00 41.97 657 ASP A N 1
ATOM 5005 C CA . ASP A 1 657 ? 8.386 15.028 -0.618 1.00 41.97 657 ASP A CA 1
ATOM 5006 C C . ASP A 1 657 ? 7.887 16.470 -0.771 1.00 41.97 657 ASP A C 1
ATOM 5008 O O . ASP A 1 657 ? 8.613 17.334 -1.262 1.00 41.97 657 ASP A O 1
ATOM 5012 N N . ARG A 1 658 ? 6.671 16.773 -0.288 1.00 45.47 658 ARG A N 1
ATOM 5013 C CA . ARG A 1 658 ? 6.130 18.141 -0.349 1.00 45.47 658 ARG A CA 1
ATOM 5014 C C . ARG A 1 658 ? 6.834 19.064 0.648 1.00 45.47 658 ARG A C 1
ATOM 5016 O O . ARG A 1 658 ? 7.071 20.219 0.320 1.00 45.47 658 ARG A O 1
ATOM 5023 N N . LEU A 1 659 ? 7.219 18.541 1.818 1.00 45.62 659 LEU A N 1
ATOM 5024 C CA . LEU A 1 659 ? 8.055 19.257 2.789 1.00 45.62 659 LEU A CA 1
ATOM 5025 C C . LEU A 1 659 ? 9.461 19.510 2.220 1.00 45.62 659 LEU A C 1
ATOM 5027 O O . LEU A 1 659 ? 9.988 20.607 2.366 1.00 45.62 659 LEU A O 1
ATOM 5031 N N . GLY A 1 660 ? 10.046 18.530 1.527 1.00 48.12 660 GLY A N 1
ATOM 5032 C CA . GLY A 1 660 ? 11.344 18.672 0.866 1.00 48.12 660 GLY A CA 1
ATOM 5033 C C . GLY A 1 660 ? 11.342 19.711 -0.256 1.00 48.12 660 GLY A C 1
ATOM 5034 O O . GLY A 1 660 ? 12.220 20.569 -0.295 1.00 48.12 660 GLY A O 1
ATOM 5035 N N . GLU A 1 661 ? 10.333 19.686 -1.129 1.00 47.00 661 GLU A N 1
ATOM 5036 C CA . GLU A 1 661 ? 10.108 20.698 -2.175 1.00 47.00 661 GLU A CA 1
ATOM 5037 C C . GLU A 1 661 ? 9.961 22.114 -1.595 1.00 47.00 661 GLU A C 1
ATOM 5039 O O . GLU A 1 661 ? 10.479 23.088 -2.143 1.00 47.00 661 GLU A O 1
ATOM 5044 N N . GLU A 1 662 ? 9.271 22.237 -0.464 1.00 43.09 662 GLU A N 1
ATOM 5045 C CA . GLU A 1 662 ? 8.978 23.517 0.175 1.00 43.09 662 GLU A CA 1
ATOM 5046 C C . GLU A 1 662 ? 10.175 24.088 0.952 1.00 43.09 662 GLU A C 1
ATOM 5048 O O . GLU A 1 662 ? 10.427 25.298 0.902 1.00 43.09 662 GLU A O 1
ATOM 5053 N N . LEU A 1 663 ? 10.977 23.216 1.576 1.00 47.28 663 LEU A N 1
ATOM 5054 C CA . LEU A 1 663 ? 12.270 23.570 2.166 1.00 47.28 663 LEU A CA 1
ATOM 5055 C C . LEU A 1 663 ? 13.258 24.013 1.079 1.00 47.28 663 LEU A C 1
ATOM 5057 O O . LEU A 1 663 ? 13.821 25.100 1.188 1.00 47.28 663 LEU A O 1
ATOM 5061 N N . LYS A 1 664 ? 13.412 23.243 -0.011 1.00 51.16 664 LYS A N 1
ATOM 5062 C CA . LYS A 1 664 ? 14.285 23.609 -1.147 1.00 51.16 664 LYS A CA 1
ATOM 5063 C C . LYS A 1 664 ? 13.936 24.985 -1.713 1.00 51.16 664 LYS A C 1
ATOM 5065 O O . LYS A 1 664 ? 14.821 25.798 -1.961 1.00 51.16 664 LYS A O 1
ATOM 5070 N N . ARG A 1 665 ? 12.642 25.272 -1.875 1.00 47.16 665 ARG A N 1
ATOM 5071 C CA . ARG A 1 665 ? 12.169 26.541 -2.444 1.00 47.16 665 ARG A CA 1
ATOM 5072 C C . ARG A 1 665 ? 12.352 27.728 -1.488 1.00 47.16 665 ARG A C 1
ATOM 5074 O O . ARG A 1 665 ? 12.738 28.801 -1.941 1.00 47.16 665 ARG A O 1
ATOM 5081 N N . SER A 1 666 ? 12.129 27.534 -0.186 1.00 44.22 666 SER A N 1
ATOM 5082 C CA . SER A 1 666 ? 12.349 28.572 0.838 1.00 44.22 666 SER A CA 1
ATOM 5083 C C . SER A 1 666 ? 13.835 28.904 1.024 1.00 44.22 666 SER A C 1
ATOM 5085 O O . SER A 1 666 ? 14.188 30.072 1.168 1.00 44.22 666 SER A O 1
ATOM 5087 N N . PHE A 1 667 ? 14.723 27.907 0.946 1.00 52.34 667 PHE A N 1
ATOM 5088 C CA . PHE A 1 667 ? 16.171 28.124 1.048 1.00 52.34 667 PHE A CA 1
ATOM 5089 C C . PHE A 1 667 ? 16.786 28.740 -0.216 1.00 52.34 667 PHE A C 1
ATOM 5091 O O . PHE A 1 667 ? 17.683 29.571 -0.099 1.00 52.34 667 PHE A O 1
ATOM 5098 N N . ALA A 1 668 ? 16.261 28.428 -1.406 1.00 49.72 668 ALA A N 1
ATOM 5099 C CA . ALA A 1 668 ? 16.672 29.087 -2.649 1.00 49.72 668 ALA A CA 1
ATOM 5100 C C . ALA A 1 668 ? 16.364 30.599 -2.652 1.00 49.72 668 ALA A C 1
ATOM 5102 O O . ALA A 1 668 ? 17.123 31.386 -3.213 1.00 49.72 668 ALA A O 1
ATOM 5103 N N . ALA A 1 669 ? 15.272 31.019 -2.003 1.00 43.91 669 ALA A N 1
ATOM 5104 C CA . ALA A 1 669 ? 14.946 32.435 -1.830 1.00 43.91 669 ALA A CA 1
ATOM 5105 C C . ALA A 1 669 ? 15.872 33.136 -0.815 1.00 43.91 669 ALA A C 1
ATOM 5107 O O . ALA A 1 669 ? 16.191 34.307 -0.990 1.00 43.91 669 ALA A O 1
ATOM 5108 N N . TRP A 1 670 ? 16.336 32.418 0.212 1.00 46.88 670 TRP A N 1
ATOM 5109 C CA . TRP A 1 670 ? 17.255 32.939 1.230 1.00 46.88 670 TRP A CA 1
ATOM 5110 C C . TRP A 1 670 ? 18.706 33.076 0.723 1.00 46.88 670 TRP A C 1
ATOM 5112 O O . TRP A 1 670 ? 19.382 34.051 1.057 1.00 46.88 670 TRP A O 1
ATOM 5122 N N . ASP A 1 671 ? 19.162 32.157 -0.140 1.00 51.78 671 ASP A N 1
ATOM 5123 C CA . ASP A 1 671 ? 20.470 32.216 -0.826 1.00 51.78 671 ASP A CA 1
ATOM 5124 C C . ASP A 1 671 ? 20.616 33.436 -1.739 1.00 51.78 671 ASP A C 1
ATOM 5126 O O . ASP A 1 671 ? 21.704 33.995 -1.863 1.00 51.78 671 ASP A O 1
ATOM 5130 N N . ALA A 1 672 ? 19.518 33.877 -2.360 1.00 52.50 672 ALA A N 1
ATOM 5131 C CA . ALA A 1 672 ? 19.519 35.066 -3.208 1.00 52.50 672 ALA A CA 1
ATOM 5132 C C . ALA A 1 672 ? 19.876 36.353 -2.432 1.00 52.50 672 ALA A C 1
ATOM 5134 O O . ALA A 1 672 ? 20.255 37.348 -3.047 1.00 52.50 672 ALA A O 1
ATOM 5135 N N . GLU A 1 673 ? 19.785 36.329 -1.097 1.00 49.09 673 GLU A N 1
ATOM 5136 C CA . GLU A 1 673 ? 20.100 37.456 -0.214 1.00 49.09 673 GLU A CA 1
ATOM 5137 C C . GLU A 1 673 ? 21.373 37.246 0.630 1.00 49.09 673 GLU A C 1
ATOM 5139 O O . GLU A 1 673 ? 21.925 38.224 1.135 1.00 49.09 673 GLU A O 1
ATOM 5144 N N . ASN A 1 674 ? 21.867 36.009 0.793 1.00 54.00 674 ASN A N 1
ATOM 5145 C CA . ASN A 1 674 ? 23.001 35.690 1.670 1.00 54.00 674 ASN A CA 1
ATOM 5146 C C . ASN A 1 674 ? 23.932 34.630 1.047 1.00 54.00 674 ASN A C 1
ATOM 5148 O O . ASN A 1 674 ? 23.731 33.433 1.214 1.00 54.00 674 ASN A O 1
ATOM 5152 N N . GLU A 1 675 ? 25.015 35.072 0.398 1.00 55.41 675 GLU A N 1
ATOM 5153 C CA . GLU A 1 675 ? 25.967 34.244 -0.380 1.00 55.41 675 GLU A CA 1
ATOM 5154 C C . GLU A 1 675 ? 26.832 33.242 0.434 1.00 55.41 675 GLU A C 1
ATOM 5156 O O . GLU A 1 675 ? 27.859 32.765 -0.054 1.00 55.41 675 GLU A O 1
ATOM 5161 N N . LEU A 1 676 ? 26.501 32.939 1.695 1.00 61.34 676 LEU A N 1
ATOM 5162 C CA . LEU A 1 676 ? 27.403 32.234 2.623 1.00 61.34 676 LEU A CA 1
ATOM 5163 C C . LEU A 1 676 ? 26.842 30.937 3.237 1.00 61.34 676 LEU A C 1
ATOM 5165 O O . LEU A 1 676 ? 27.540 30.325 4.048 1.00 61.34 676 LEU A O 1
ATOM 5169 N N . GLY A 1 677 ? 25.652 30.475 2.834 1.00 65.19 677 GLY A N 1
ATOM 5170 C CA . GLY A 1 677 ? 25.019 29.250 3.351 1.00 65.19 677 GLY A CA 1
ATOM 5171 C C . GLY A 1 677 ? 24.543 29.349 4.813 1.00 65.19 677 GLY A C 1
ATOM 5172 O O . GLY A 1 677 ? 24.671 30.392 5.459 1.00 65.19 677 GLY A O 1
ATOM 5173 N N . ILE A 1 678 ? 24.010 28.256 5.384 1.00 64.75 678 ILE A N 1
ATOM 5174 C CA . ILE A 1 678 ? 23.507 28.266 6.777 1.00 64.75 678 ILE A CA 1
ATOM 5175 C C . ILE A 1 678 ? 24.683 28.163 7.750 1.00 64.75 678 ILE A C 1
ATOM 5177 O O . ILE A 1 678 ? 25.322 27.114 7.885 1.00 64.75 678 ILE A O 1
ATOM 5181 N N . GLY A 1 679 ? 24.957 29.260 8.456 1.00 69.88 679 GLY A N 1
ATOM 5182 C CA . GLY A 1 679 ? 25.940 29.304 9.533 1.00 69.88 679 GLY A CA 1
ATOM 5183 C C . GLY A 1 679 ? 25.493 28.543 10.786 1.00 69.88 679 GLY A C 1
ATOM 5184 O O . GLY A 1 679 ? 24.304 28.369 11.053 1.00 69.88 679 GLY A O 1
ATOM 5185 N N . GLN A 1 680 ? 26.467 28.138 11.601 1.00 74.19 680 GLN A N 1
ATOM 5186 C CA . GLN A 1 680 ? 26.256 27.374 12.836 1.00 74.19 680 GLN A CA 1
ATOM 5187 C C . GLN A 1 680 ? 25.156 27.927 13.778 1.00 74.19 680 GLN A C 1
ATOM 5189 O O . GLN A 1 680 ? 24.376 27.113 14.275 1.00 74.19 680 GLN A O 1
ATOM 5194 N N . PRO A 1 681 ? 25.038 29.252 14.027 1.00 68.75 681 PRO A N 1
ATOM 5195 C CA . PRO A 1 681 ? 24.002 29.790 14.916 1.00 68.75 681 PRO A CA 1
ATOM 5196 C C . PRO A 1 681 ? 22.584 29.596 14.361 1.00 68.75 681 PRO A C 1
ATOM 5198 O O . PRO A 1 681 ? 21.715 29.104 15.070 1.00 68.75 681 PRO A O 1
ATOM 5201 N N . ALA A 1 682 ? 22.378 29.862 13.067 1.00 64.12 682 ALA A N 1
ATOM 5202 C CA . ALA A 1 682 ? 21.085 29.674 12.405 1.00 64.12 682 ALA A CA 1
ATOM 5203 C C . ALA A 1 682 ? 20.668 28.193 12.370 1.00 64.12 682 ALA A C 1
ATOM 5205 O O . ALA A 1 682 ? 19.494 27.865 12.526 1.00 64.12 682 ALA A O 1
ATOM 5206 N N . LEU A 1 683 ? 21.643 27.288 12.231 1.00 64.50 683 LEU A N 1
ATOM 5207 C CA . LEU A 1 683 ? 21.429 25.842 12.303 1.00 64.50 683 LEU A CA 1
ATOM 5208 C C . LEU A 1 683 ? 20.984 25.397 13.710 1.00 64.50 683 LEU A C 1
ATOM 5210 O O . LEU A 1 683 ? 20.124 24.526 13.836 1.00 64.50 683 LEU A O 1
ATOM 5214 N N . GLN A 1 684 ? 21.543 26.000 14.766 1.00 65.12 684 GLN A N 1
ATOM 5215 C CA . GLN A 1 684 ? 21.140 25.727 16.151 1.00 65.12 684 GLN A CA 1
ATOM 5216 C C . GLN A 1 684 ? 19.739 26.256 16.458 1.00 65.12 684 GLN A C 1
ATOM 5218 O O . GLN A 1 684 ? 18.949 25.522 17.052 1.00 65.12 684 GLN A O 1
ATOM 5223 N N . ASP A 1 685 ? 19.418 27.476 16.023 1.00 62.56 685 ASP A N 1
ATOM 5224 C CA . ASP A 1 685 ? 18.095 28.081 16.213 1.00 62.56 685 ASP A CA 1
ATOM 5225 C C . ASP A 1 685 ? 17.008 27.278 15.482 1.00 62.56 685 ASP A C 1
ATOM 5227 O O . ASP A 1 685 ? 15.941 27.001 16.034 1.00 62.56 685 ASP A O 1
ATOM 5231 N N . LEU A 1 686 ? 17.307 26.814 14.265 1.00 59.00 686 LEU A N 1
ATOM 5232 C CA . LEU A 1 686 ? 16.395 25.990 13.478 1.00 59.00 686 LEU A CA 1
ATOM 5233 C C . LEU A 1 686 ? 16.171 24.602 14.099 1.00 59.00 686 LEU A C 1
ATOM 5235 O O . LEU A 1 686 ? 15.032 24.142 14.167 1.00 59.00 686 LEU A O 1
ATOM 5239 N N . LEU A 1 687 ? 17.218 23.943 14.607 1.00 58.03 687 LEU A N 1
ATOM 5240 C CA . LEU A 1 687 ? 17.069 22.671 15.327 1.00 58.03 687 LEU A CA 1
ATOM 5241 C C . LEU A 1 687 ? 16.343 22.836 16.663 1.00 58.03 687 LEU A C 1
ATOM 5243 O O . LEU A 1 687 ? 15.599 21.943 17.054 1.00 58.03 687 LEU A O 1
ATOM 5247 N N . ALA A 1 688 ? 16.520 23.964 17.352 1.00 57.53 688 ALA A N 1
ATOM 5248 C CA . ALA A 1 688 ? 15.759 24.266 18.560 1.00 57.53 688 ALA A CA 1
ATOM 5249 C C . ALA A 1 688 ? 14.257 24.431 18.262 1.00 57.53 688 ALA A C 1
ATOM 5251 O O . ALA A 1 688 ? 13.431 24.019 19.074 1.00 57.53 688 ALA A O 1
ATOM 5252 N N . ALA A 1 689 ? 13.903 24.981 17.095 1.00 49.47 689 ALA A N 1
ATOM 5253 C CA . ALA A 1 689 ? 12.515 25.132 16.659 1.00 49.47 689 ALA A CA 1
ATOM 5254 C C . ALA A 1 689 ? 11.885 23.817 16.164 1.00 49.47 689 ALA A C 1
ATOM 5256 O O . ALA A 1 689 ? 10.733 23.531 16.484 1.00 49.47 689 ALA A O 1
ATOM 5257 N N . LEU A 1 690 ? 12.623 23.019 15.385 1.00 47.75 690 LEU A N 1
ATOM 5258 C CA . LEU A 1 690 ? 12.115 21.774 14.792 1.00 47.75 690 LEU A CA 1
ATOM 5259 C C . LEU A 1 690 ? 12.157 20.581 15.756 1.00 47.75 690 LEU A C 1
ATOM 5261 O O . LEU A 1 690 ? 11.318 19.688 15.657 1.00 47.75 690 LEU A O 1
ATOM 5265 N N . CYS A 1 691 ? 13.116 20.568 16.683 1.00 52.81 691 CYS A N 1
ATOM 5266 C CA . CYS A 1 691 ? 13.362 19.466 17.610 1.00 52.81 691 CYS A CA 1
ATOM 5267 C C . CYS A 1 691 ? 13.550 19.989 19.050 1.00 52.81 691 CYS A C 1
ATOM 5269 O O . CYS A 1 691 ? 14.647 19.871 19.611 1.00 52.81 691 CYS A O 1
ATOM 5271 N N . PRO A 1 692 ? 12.505 20.563 19.679 1.00 51.53 692 PRO A N 1
ATOM 5272 C CA . PRO A 1 692 ? 12.605 21.191 21.002 1.00 51.53 692 PRO A CA 1
ATOM 5273 C C . PRO A 1 692 ? 13.050 20.233 22.122 1.00 51.53 692 PRO A C 1
ATOM 5275 O O . PRO A 1 692 ? 13.543 20.682 23.154 1.00 51.53 692 PRO A O 1
ATOM 5278 N N . GLN A 1 693 ? 12.903 18.923 21.917 1.00 54.06 693 GLN A N 1
ATOM 5279 C CA . GLN A 1 693 ? 13.302 17.857 22.836 1.00 54.06 693 GLN A CA 1
ATOM 5280 C C . GLN A 1 693 ? 14.818 17.597 22.898 1.00 54.06 693 GLN A C 1
ATOM 5282 O O . GLN A 1 693 ? 15.277 16.946 23.831 1.00 54.06 693 GLN A O 1
ATOM 5287 N N . LEU A 1 694 ? 15.605 18.075 21.926 1.00 55.06 694 LEU A N 1
ATOM 5288 C CA . LEU A 1 694 ? 17.070 17.992 21.977 1.00 55.06 694 LEU A CA 1
ATOM 5289 C C . LEU A 1 694 ? 17.600 19.128 22.847 1.00 55.06 694 LEU A C 1
ATOM 5291 O O . LEU A 1 694 ? 17.360 20.286 22.521 1.00 55.06 694 LEU A O 1
ATOM 5295 N N . ASP A 1 695 ? 18.350 18.835 23.906 1.00 69.88 695 ASP A N 1
ATOM 5296 C CA . ASP A 1 695 ? 19.006 19.861 24.724 1.00 69.88 695 ASP A CA 1
ATOM 5297 C C . ASP A 1 695 ? 20.160 20.571 23.975 1.00 69.88 695 ASP A C 1
ATOM 5299 O O . ASP A 1 695 ? 20.596 20.169 22.893 1.00 69.88 695 ASP A O 1
ATOM 5303 N N . GLU A 1 696 ? 20.642 21.695 24.512 1.00 74.31 696 GLU A N 1
ATOM 5304 C CA . GLU A 1 696 ? 21.666 22.516 23.848 1.00 74.31 696 GLU A CA 1
ATOM 5305 C C . GLU A 1 696 ? 22.970 21.752 23.517 1.00 74.31 696 GLU A C 1
ATOM 5307 O O . GLU A 1 696 ? 23.484 21.935 22.406 1.00 74.31 696 GLU A O 1
ATOM 5312 N N . PRO A 1 697 ? 23.503 20.878 24.397 1.00 74.25 697 PRO A N 1
ATOM 5313 C CA . PRO A 1 697 ? 24.660 20.044 24.080 1.00 74.25 697 PRO A CA 1
ATOM 5314 C C . PRO A 1 697 ? 24.416 19.106 22.894 1.00 74.25 697 PRO A C 1
ATOM 5316 O O . PRO A 1 697 ? 25.239 19.075 21.976 1.00 74.25 697 PRO A O 1
ATOM 5319 N N . ASN A 1 698 ? 23.281 18.398 22.858 1.00 63.53 698 ASN A N 1
ATOM 5320 C CA . ASN A 1 698 ? 22.980 17.470 21.768 1.00 63.53 698 ASN A CA 1
ATOM 5321 C C . ASN A 1 698 ? 22.695 18.208 20.456 1.00 63.53 698 ASN A C 1
ATOM 5323 O O . ASN A 1 698 ? 23.165 17.783 19.401 1.00 63.53 698 ASN A O 1
ATOM 5327 N N . ARG A 1 699 ? 22.036 19.375 20.502 1.00 75.44 699 ARG A N 1
ATOM 5328 C CA . ARG A 1 699 ? 21.891 20.243 19.318 1.00 75.44 699 ARG A CA 1
ATOM 5329 C C . ARG A 1 699 ? 23.250 20.686 18.783 1.00 75.44 699 ARG A C 1
ATOM 5331 O O . ARG A 1 699 ? 23.484 20.596 17.582 1.00 75.44 699 ARG A O 1
ATOM 5338 N N . LYS A 1 700 ? 24.179 21.113 19.647 1.00 73.88 700 LYS A N 1
ATOM 5339 C CA . LYS A 1 700 ? 25.550 21.473 19.235 1.00 73.88 700 LYS A CA 1
ATOM 5340 C C . LYS A 1 700 ? 26.275 20.304 18.576 1.00 73.88 700 LYS A C 1
ATOM 5342 O O . LYS A 1 700 ? 26.985 20.526 17.600 1.00 73.88 700 LYS A O 1
ATOM 5347 N N . LEU A 1 701 ? 26.068 19.088 19.074 1.00 69.69 701 LEU A N 1
ATOM 5348 C CA . LEU A 1 701 ? 26.670 17.862 18.550 1.00 69.69 701 LEU A CA 1
ATOM 5349 C C . LEU A 1 701 ? 26.120 17.509 17.161 1.00 69.69 701 LEU A C 1
ATOM 5351 O O . LEU A 1 701 ? 26.903 17.260 16.248 1.00 69.69 701 LEU A O 1
ATOM 5355 N N . VAL A 1 702 ? 24.801 17.605 16.969 1.00 65.00 702 VAL A N 1
ATOM 5356 C CA . VAL A 1 702 ? 24.142 17.416 15.665 1.00 65.00 702 VAL A CA 1
ATOM 5357 C C . VAL A 1 702 ? 24.593 18.478 14.661 1.00 65.00 702 VAL A C 1
ATOM 5359 O O . VAL A 1 702 ? 24.909 18.149 13.522 1.00 65.00 702 VAL A O 1
ATOM 5362 N N . VAL A 1 703 ? 24.703 19.746 15.073 1.00 72.94 703 VAL A N 1
ATOM 5363 C CA . VAL A 1 703 ? 25.209 20.823 14.205 1.00 72.94 703 VAL A CA 1
ATOM 5364 C C . VAL A 1 703 ? 26.680 20.618 13.852 1.00 72.94 703 VAL A C 1
ATOM 5366 O O . VAL A 1 703 ? 27.072 20.831 12.706 1.00 72.94 703 VAL A O 1
ATOM 5369 N N . LEU A 1 704 ? 27.504 20.192 14.812 1.00 73.88 704 LEU A N 1
ATOM 5370 C CA . LEU A 1 704 ? 28.913 19.900 14.573 1.00 73.88 704 LEU A CA 1
ATOM 5371 C C . LEU A 1 704 ? 29.057 18.738 13.587 1.00 73.88 704 LEU A C 1
ATOM 5373 O O . LEU A 1 704 ? 29.799 18.864 12.619 1.00 73.88 704 LEU A O 1
ATOM 5377 N N . GLN A 1 705 ? 28.308 17.650 13.780 1.00 70.25 705 GLN A N 1
ATOM 5378 C CA . GLN A 1 705 ? 28.275 16.513 12.856 1.00 70.25 705 GLN A CA 1
ATOM 5379 C C . GLN A 1 705 ? 27.778 16.920 11.472 1.00 70.25 705 GLN A C 1
ATOM 5381 O O . GLN A 1 705 ? 28.357 16.515 10.469 1.00 70.25 705 GLN A O 1
ATOM 5386 N N . ALA A 1 706 ? 26.752 17.768 11.409 1.00 64.56 706 ALA A N 1
ATOM 5387 C CA . ALA A 1 706 ? 26.242 18.293 10.157 1.00 64.56 706 ALA A CA 1
ATOM 5388 C C . ALA A 1 706 ? 27.353 19.053 9.411 1.00 64.56 706 ALA A C 1
ATOM 5390 O O . ALA A 1 706 ? 27.626 18.749 8.252 1.00 64.56 706 ALA A O 1
ATOM 5391 N N . LEU A 1 707 ? 28.037 19.986 10.077 1.00 72.12 707 LEU A N 1
ATOM 5392 C CA . LEU A 1 707 ? 29.087 20.818 9.483 1.00 72.12 707 LEU A CA 1
ATOM 5393 C C . LEU A 1 707 ? 30.409 20.079 9.236 1.00 72.12 707 LEU A C 1
ATOM 5395 O O . LEU A 1 707 ? 31.273 20.603 8.533 1.00 72.12 707 LEU A O 1
ATOM 5399 N N . THR A 1 708 ? 30.585 18.881 9.788 1.00 73.50 708 THR A N 1
ATOM 5400 C CA . THR A 1 708 ? 31.797 18.086 9.597 1.00 73.50 708 THR A CA 1
ATOM 5401 C C . THR A 1 708 ? 31.717 17.328 8.277 1.00 73.50 708 THR A C 1
ATOM 5403 O O . THR A 1 708 ? 30.806 16.542 8.032 1.00 73.50 708 THR A O 1
ATOM 5406 N N . THR A 1 709 ? 32.680 17.570 7.392 1.00 73.06 709 THR A N 1
ATOM 5407 C CA . THR A 1 709 ? 32.792 16.843 6.123 1.00 73.06 709 THR A CA 1
ATOM 5408 C C . THR A 1 709 ? 33.167 15.376 6.346 1.00 73.06 709 THR A C 1
ATOM 5410 O O . THR A 1 709 ? 33.738 15.046 7.386 1.00 73.06 709 THR A O 1
ATOM 5413 N N . PRO A 1 710 ? 32.994 14.497 5.341 1.00 68.56 710 PRO A N 1
ATOM 5414 C CA . PRO A 1 710 ? 33.480 13.114 5.408 1.00 68.56 710 PRO A CA 1
ATOM 5415 C C . PRO A 1 710 ? 34.987 12.979 5.696 1.00 68.56 710 PRO A C 1
ATOM 5417 O O . PRO A 1 710 ? 35.447 11.921 6.107 1.00 68.56 710 PRO A O 1
ATOM 5420 N N . LYS A 1 711 ? 35.766 14.051 5.494 1.00 73.25 711 LYS A N 1
ATOM 5421 C CA . LYS A 1 711 ? 37.202 14.114 5.804 1.00 73.25 711 LYS A CA 1
ATOM 5422 C C . LYS A 1 711 ? 37.508 14.591 7.232 1.00 73.25 711 LYS A C 1
ATOM 5424 O O . LYS A 1 711 ? 38.674 14.736 7.577 1.00 73.25 711 LYS A O 1
ATOM 5429 N N . GLY A 1 712 ? 36.489 14.864 8.050 1.00 79.31 712 GLY A N 1
ATOM 5430 C CA . GLY A 1 712 ? 36.636 15.367 9.420 1.00 79.31 712 GLY A CA 1
ATOM 5431 C C . GLY A 1 712 ? 36.834 16.884 9.531 1.00 79.31 712 GLY A C 1
ATOM 5432 O O . GLY A 1 712 ? 37.020 17.397 10.631 1.00 79.31 712 GLY A O 1
ATOM 5433 N N . GLU A 1 713 ? 36.794 17.628 8.422 1.00 81.69 713 GLU A N 1
ATOM 5434 C CA . GLU A 1 713 ? 36.933 19.090 8.441 1.00 81.69 713 GLU A CA 1
ATOM 5435 C C . GLU A 1 713 ? 35.602 19.754 8.799 1.00 81.69 713 GLU A C 1
ATOM 5437 O O . GLU A 1 713 ? 34.591 19.485 8.150 1.00 81.69 713 GLU A O 1
ATOM 5442 N N . VAL A 1 714 ? 35.599 20.653 9.785 1.00 82.00 714 VAL A N 1
ATOM 5443 C CA . VAL A 1 714 ? 34.401 21.407 10.182 1.00 82.00 714 VAL A CA 1
ATOM 5444 C C . VAL A 1 714 ? 34.239 22.627 9.274 1.00 82.00 714 VAL A C 1
ATOM 5446 O O . VAL A 1 714 ? 35.052 23.555 9.301 1.00 82.00 714 VAL A O 1
ATOM 5449 N N . ARG A 1 715 ? 33.182 22.642 8.460 1.00 79.69 715 ARG A N 1
ATOM 5450 C CA . ARG A 1 715 ? 32.816 23.787 7.620 1.00 79.69 715 ARG A CA 1
ATOM 5451 C C . ARG A 1 715 ? 32.204 24.899 8.471 1.00 79.69 715 ARG A C 1
ATOM 5453 O O . ARG A 1 715 ? 31.514 24.647 9.453 1.00 79.69 715 ARG A O 1
ATOM 5460 N N . LYS A 1 716 ? 32.414 26.152 8.058 1.00 75.38 716 LYS A N 1
ATOM 5461 C CA . LYS A 1 716 ? 31.769 27.316 8.696 1.00 75.38 716 LYS A CA 1
ATOM 5462 C C . LYS A 1 716 ? 30.275 27.419 8.374 1.00 75.38 716 LYS A C 1
ATOM 5464 O O . LYS A 1 716 ? 29.532 27.997 9.163 1.00 75.38 716 LYS A O 1
ATOM 5469 N N . ALA A 1 717 ? 29.862 26.869 7.235 1.00 71.38 717 ALA A N 1
ATOM 5470 C CA . ALA A 1 717 ? 28.485 26.853 6.769 1.00 71.38 717 ALA A CA 1
ATOM 5471 C C . ALA A 1 717 ? 28.222 25.614 5.904 1.00 71.38 717 ALA A C 1
ATOM 5473 O O . ALA A 1 717 ? 29.147 25.053 5.304 1.00 71.38 717 ALA A O 1
ATOM 5474 N N . MET A 1 718 ? 26.961 25.191 5.864 1.00 72.31 718 MET A N 1
ATOM 5475 C CA . MET A 1 718 ? 26.501 24.071 5.048 1.00 72.31 718 MET A CA 1
ATOM 5476 C C . MET A 1 718 ? 25.771 24.576 3.793 1.00 72.31 718 MET A C 1
ATOM 5478 O O . MET A 1 718 ? 24.923 25.463 3.926 1.00 72.31 718 MET A O 1
ATOM 5482 N N . PRO A 1 719 ? 26.044 24.006 2.602 1.00 68.75 719 PRO A N 1
ATOM 5483 C CA . PRO A 1 719 ? 25.227 24.241 1.411 1.00 68.75 719 PRO A CA 1
ATOM 5484 C C . PRO A 1 719 ? 23.774 23.795 1.634 1.00 68.75 719 PRO A C 1
ATOM 5486 O O . PRO A 1 719 ? 23.531 22.745 2.225 1.00 68.75 719 PRO A O 1
ATOM 5489 N N . HIS A 1 720 ? 22.799 24.565 1.154 1.00 59.75 720 HIS A N 1
ATOM 5490 C CA . HIS A 1 720 ? 21.381 24.340 1.470 1.00 59.75 720 HIS A CA 1
ATOM 5491 C C . HIS A 1 720 ? 20.836 23.000 0.993 1.00 59.75 720 HIS A C 1
ATOM 5493 O O . HIS A 1 720 ? 20.052 22.372 1.698 1.00 59.75 720 HIS A O 1
ATOM 5499 N N . GLU A 1 721 ? 21.278 22.536 -0.170 1.00 58.56 721 GLU A N 1
ATOM 5500 C CA . GLU A 1 721 ? 20.877 21.239 -0.716 1.00 58.56 721 GLU A CA 1
ATOM 5501 C C . GLU A 1 721 ? 21.302 20.096 0.220 1.00 58.56 721 GLU A C 1
ATOM 5503 O O . GLU A 1 721 ? 20.474 19.263 0.588 1.00 58.56 721 GLU A O 1
ATOM 5508 N N . GLU A 1 722 ? 22.541 20.147 0.725 1.00 66.75 722 GLU A N 1
ATOM 5509 C CA . GLU A 1 722 ? 23.080 19.186 1.701 1.00 66.75 722 GLU A CA 1
ATOM 5510 C C . GLU A 1 722 ? 22.337 19.270 3.049 1.00 66.75 722 GLU A C 1
ATOM 5512 O O . GLU A 1 722 ? 22.139 18.268 3.741 1.00 66.75 722 GLU A O 1
ATOM 5517 N N . PHE A 1 723 ? 21.889 20.469 3.427 1.00 62.91 723 PHE A N 1
ATOM 5518 C CA . PHE A 1 723 ? 21.145 20.697 4.661 1.00 62.91 723 PHE A CA 1
ATOM 5519 C C . PHE A 1 723 ? 19.714 20.158 4.612 1.00 62.91 723 PHE A C 1
ATOM 5521 O O . PHE A 1 723 ? 19.275 19.500 5.558 1.00 62.91 723 PHE A O 1
ATOM 5528 N N . VAL A 1 724 ? 18.988 20.408 3.519 1.00 54.25 724 VAL A N 1
ATOM 5529 C CA . VAL A 1 724 ? 17.620 19.905 3.337 1.00 54.25 724 VAL A CA 1
ATOM 5530 C C . VAL A 1 724 ? 17.618 18.381 3.300 1.00 54.25 724 VAL A C 1
ATOM 5532 O O . VAL A 1 724 ? 16.787 17.762 3.963 1.00 54.25 724 VAL A O 1
ATOM 5535 N N . GLU A 1 725 ? 18.582 17.770 2.609 1.00 59.03 725 GLU A N 1
ATOM 5536 C CA . GLU A 1 725 ? 18.756 16.316 2.611 1.00 59.03 725 GLU A CA 1
ATOM 5537 C C . GLU A 1 725 ? 19.007 15.776 4.024 1.00 59.03 725 GLU A C 1
ATOM 5539 O O . GLU A 1 725 ? 18.327 14.842 4.456 1.00 59.03 725 GLU A O 1
ATOM 5544 N N . LYS A 1 726 ? 19.895 16.412 4.803 1.00 59.50 726 LYS A N 1
ATOM 5545 C CA . LYS A 1 726 ? 20.145 16.014 6.197 1.00 59.50 726 LYS A CA 1
ATOM 5546 C C . LYS A 1 726 ? 18.921 16.205 7.100 1.00 59.50 726 LYS A C 1
ATOM 5548 O O . LYS A 1 726 ? 18.635 15.308 7.889 1.00 59.50 726 LYS A O 1
ATOM 5553 N N . ILE A 1 727 ? 18.152 17.291 6.988 1.00 53.12 727 ILE A N 1
ATOM 5554 C CA . ILE A 1 727 ? 16.925 17.494 7.789 1.00 53.12 727 ILE A CA 1
ATOM 5555 C C . ILE A 1 727 ? 15.841 16.472 7.459 1.00 53.12 727 ILE A C 1
ATOM 5557 O O . ILE A 1 727 ? 15.261 15.893 8.379 1.00 53.12 727 ILE A O 1
ATOM 5561 N N . LEU A 1 728 ? 15.574 16.216 6.175 1.00 50.25 728 LEU A N 1
ATOM 5562 C CA . LEU A 1 728 ? 14.620 15.179 5.768 1.00 50.25 728 LEU A CA 1
ATOM 5563 C C . LEU A 1 728 ? 15.052 13.809 6.305 1.00 50.25 728 LEU A C 1
ATOM 5565 O O . LEU A 1 728 ? 14.217 12.992 6.691 1.00 50.25 728 LEU A O 1
ATOM 5569 N N . SER A 1 729 ? 16.364 13.604 6.431 1.00 56.22 729 SER A N 1
ATOM 5570 C CA . SER A 1 729 ? 16.935 12.417 7.047 1.00 56.22 729 SER A CA 1
ATOM 5571 C C . SER A 1 729 ? 16.744 12.340 8.573 1.00 56.22 729 SER A C 1
ATOM 5573 O O . SER A 1 729 ? 16.595 11.230 9.079 1.00 56.22 729 SER A O 1
ATOM 5575 N N . PHE A 1 730 ? 16.685 13.476 9.289 1.00 47.00 730 PHE A N 1
ATOM 5576 C CA . PHE A 1 730 ? 16.442 13.567 10.742 1.00 47.00 730 PHE A CA 1
ATOM 5577 C C . PHE A 1 730 ? 14.955 13.555 11.126 1.00 47.00 730 PHE A C 1
ATOM 5579 O O . PHE A 1 730 ? 14.611 13.047 12.193 1.00 47.00 730 PHE A O 1
ATOM 5586 N N . GLY A 1 731 ? 14.058 14.063 10.274 1.00 42.38 731 GLY A N 1
ATOM 5587 C CA . GLY A 1 731 ? 12.605 13.979 10.486 1.00 42.38 731 GLY A CA 1
ATOM 5588 C C . GLY A 1 731 ? 12.109 12.532 10.605 1.00 42.38 731 GLY A C 1
ATOM 5589 O O . GLY A 1 731 ? 11.185 12.259 11.361 1.00 42.38 731 GLY A O 1
ATOM 5590 N N . ALA A 1 732 ? 12.800 11.594 9.951 1.00 41.59 732 ALA A N 1
ATOM 5591 C CA . ALA A 1 732 ? 12.594 10.151 10.090 1.00 41.59 732 ALA A CA 1
ATOM 5592 C C . ALA A 1 732 ? 13.184 9.545 11.390 1.00 41.59 732 ALA A C 1
ATOM 5594 O O . ALA A 1 732 ? 12.881 8.405 11.735 1.00 41.59 732 ALA A O 1
ATOM 5595 N N . VAL A 1 733 ? 14.039 10.281 12.112 1.00 38.09 733 VAL A N 1
ATOM 5596 C CA . VAL A 1 733 ? 14.732 9.843 13.342 1.00 38.09 733 VAL A CA 1
ATOM 5597 C C . VAL A 1 733 ? 14.009 10.325 14.606 1.00 38.09 733 VAL A C 1
ATOM 5599 O O . VAL A 1 733 ? 14.015 9.621 15.615 1.00 38.09 733 VAL A O 1
ATOM 5602 N N . GLY A 1 734 ? 13.332 11.479 14.557 1.00 35.25 734 GLY A N 1
ATOM 5603 C CA . GLY A 1 734 ? 12.585 12.038 15.695 1.00 35.25 734 GLY A CA 1
ATOM 5604 C C . GLY A 1 734 ? 11.470 11.128 16.231 1.00 35.25 734 GLY A C 1
ATOM 5605 O O . GLY A 1 734 ? 11.212 11.132 17.431 1.00 35.25 734 GLY A O 1
ATOM 5606 N N . GLU A 1 735 ? 10.876 10.292 15.376 1.00 37.81 735 GLU A N 1
ATOM 5607 C CA . GLU A 1 735 ? 9.865 9.294 15.765 1.00 37.81 735 GLU A CA 1
ATOM 5608 C C . GLU A 1 735 ? 10.479 8.011 16.372 1.00 37.81 735 GLU A C 1
ATOM 5610 O O . GLU A 1 735 ? 9.782 7.266 17.056 1.00 37.81 735 GLU A O 1
ATOM 5615 N N . ARG A 1 736 ? 11.796 7.779 16.211 1.00 37.53 736 ARG A N 1
ATOM 5616 C CA . ARG A 1 736 ? 12.533 6.611 16.749 1.00 37.53 736 ARG A CA 1
ATOM 5617 C C . ARG A 1 736 ? 13.280 6.872 18.062 1.00 37.53 736 ARG A C 1
ATOM 5619 O O . ARG A 1 736 ? 13.685 5.925 18.726 1.00 37.53 736 ARG A O 1
ATOM 5626 N N . ALA A 1 737 ? 13.465 8.123 18.485 1.00 33.16 737 ALA A N 1
ATOM 5627 C CA . ALA A 1 737 ? 14.143 8.424 19.755 1.00 33.16 737 ALA A CA 1
ATOM 5628 C C . ALA A 1 737 ? 13.341 7.991 21.008 1.00 33.16 737 ALA A C 1
ATOM 5630 O O . ALA A 1 737 ? 13.879 7.996 22.112 1.00 33.16 737 ALA A O 1
ATOM 5631 N N . ALA A 1 738 ? 12.074 7.586 20.844 1.00 33.19 738 ALA A N 1
ATOM 5632 C CA . ALA A 1 738 ? 11.191 7.132 21.922 1.00 33.19 738 ALA A CA 1
ATOM 5633 C C . ALA A 1 738 ? 11.229 5.609 22.191 1.00 33.19 738 ALA A C 1
ATOM 5635 O O . ALA A 1 738 ? 10.552 5.144 23.107 1.00 33.19 738 ALA A O 1
ATOM 5636 N N . SER A 1 739 ? 11.992 4.818 21.422 1.00 33.94 739 SER A N 1
ATOM 5637 C CA . SER A 1 739 ? 12.063 3.358 21.596 1.00 33.94 739 SER A CA 1
ATOM 5638 C C . SER A 1 739 ? 13.218 2.927 22.523 1.00 33.94 739 SER A C 1
ATOM 5640 O O . SER A 1 739 ? 14.363 3.331 22.278 1.00 33.94 739 SER A O 1
ATOM 5642 N N . PRO A 1 740 ? 12.974 2.071 23.538 1.00 29.64 740 PRO A N 1
ATOM 5643 C CA . PRO A 1 740 ? 14.030 1.529 24.394 1.00 29.64 740 PRO A CA 1
ATOM 5644 C C . PRO A 1 740 ? 15.010 0.677 23.574 1.00 29.64 740 PRO A C 1
ATOM 5646 O O . PRO A 1 740 ? 14.586 -0.204 22.832 1.00 29.64 740 PRO A O 1
ATOM 5649 N N . GLY A 1 741 ? 16.315 0.934 23.708 1.00 40.97 741 GLY A N 1
ATOM 5650 C CA . GLY A 1 741 ? 17.376 0.167 23.032 1.00 40.97 741 GLY A CA 1
ATOM 5651 C C . GLY A 1 741 ? 17.961 0.808 21.768 1.00 40.97 741 GLY A C 1
ATOM 5652 O O . GLY A 1 741 ? 18.863 0.240 21.158 1.00 40.97 741 GLY A O 1
ATOM 5653 N N . SER A 1 742 ? 17.509 2.005 21.386 1.00 37.25 742 SER A N 1
ATOM 5654 C CA . SER A 1 742 ? 18.187 2.794 20.353 1.00 37.25 742 SER A CA 1
ATOM 5655 C C . SER A 1 742 ? 19.548 3.301 20.866 1.00 37.25 742 SER A C 1
ATOM 5657 O O . SER A 1 742 ? 19.617 3.756 22.009 1.00 37.25 742 SER A O 1
ATOM 5659 N N . PRO A 1 743 ? 20.617 3.344 20.044 1.00 35.38 743 PRO A N 1
ATOM 5660 C CA . PRO A 1 743 ? 21.854 4.061 20.387 1.00 35.38 743 PRO A CA 1
ATOM 5661 C C . PRO A 1 743 ? 21.638 5.579 20.573 1.00 35.38 743 PRO A C 1
ATOM 5663 O O . PRO A 1 743 ? 22.552 6.288 20.984 1.00 35.38 743 PRO A O 1
ATOM 5666 N N . TRP A 1 744 ? 20.421 6.063 20.295 1.00 35.12 744 TRP A N 1
ATOM 5667 C CA . TRP A 1 744 ? 19.936 7.425 20.520 1.00 35.12 744 TRP A CA 1
ATOM 5668 C C . TRP A 1 744 ? 18.979 7.544 21.721 1.00 35.12 744 TRP A C 1
ATOM 5670 O O . TRP A 1 744 ? 18.350 8.587 21.893 1.00 35.12 744 TRP A O 1
ATOM 5680 N N . ALA A 1 745 ? 18.824 6.489 22.531 1.00 34.16 745 ALA A N 1
ATOM 5681 C CA . ALA A 1 745 ? 18.023 6.537 23.749 1.00 34.16 745 ALA A CA 1
ATOM 5682 C C . ALA A 1 745 ? 18.665 7.503 24.758 1.00 34.16 745 ALA A C 1
ATOM 5684 O O . ALA A 1 745 ? 19.822 7.343 25.147 1.00 34.16 745 ALA A O 1
ATOM 5685 N N . ILE A 1 746 ? 17.903 8.511 25.182 1.00 36.53 746 ILE A N 1
ATOM 5686 C CA . ILE A 1 746 ? 18.294 9.411 26.267 1.00 36.53 746 ILE A CA 1
ATOM 5687 C C . ILE A 1 746 ? 18.265 8.588 27.558 1.00 36.53 746 ILE A C 1
ATOM 5689 O O . ILE A 1 746 ? 17.193 8.189 28.015 1.00 36.53 746 ILE A O 1
ATOM 5693 N N . SER A 1 747 ? 19.431 8.316 28.145 1.00 28.00 747 SER A N 1
ATOM 5694 C CA . SER A 1 747 ? 19.490 7.814 29.519 1.00 28.00 747 SER A CA 1
ATOM 5695 C C . SER A 1 747 ? 18.895 8.872 30.451 1.00 28.00 747 SER A C 1
ATOM 5697 O O . SER A 1 747 ? 19.294 10.035 30.349 1.00 28.00 747 SER A O 1
ATOM 5699 N N . PRO A 1 748 ? 17.973 8.516 31.360 1.00 28.69 748 PRO A N 1
ATOM 5700 C CA . PRO A 1 748 ? 17.515 9.452 32.370 1.00 28.69 748 PRO A CA 1
ATOM 5701 C C . PRO A 1 748 ? 18.695 9.770 33.296 1.00 28.69 748 PRO A C 1
ATOM 5703 O O . PRO A 1 748 ? 19.214 8.884 33.979 1.00 28.69 748 PRO A O 1
ATOM 5706 N N . GLY A 1 749 ? 19.136 11.026 33.257 1.00 29.59 749 GLY A N 1
ATOM 5707 C CA . GLY A 1 749 ? 20.031 11.652 34.225 1.00 29.59 749 GLY A CA 1
ATOM 5708 C C . GLY A 1 749 ? 19.290 12.754 34.954 1.00 29.59 749 GLY A C 1
ATOM 5709 O O . GLY A 1 749 ? 18.605 13.536 34.254 1.00 29.59 749 GLY A O 1
#

Sequence (749 aa):
MADDSEEEYDDEFADDVDEEVEEEDEEEAKVQHDGFVSAIFTTASGSQVPVPTVLAQDGASIWAGDAYEWEMKAACPAKLAEVPAHLQGGTLLQCPSGAVGSPHSQLVVSCARTARLYVVVEVPAGKSTPCAARGTLASCLASGQRWLAEGEAAPTWIEETEGRPKRPELLMFSTFAPPRAQLHLPQAFAGLGRAFVVATPVVPGELAATITSSAQLPFEQAAMDEGVMPWLDRDHQYWDIPEFMKRGILFQGLFKDVAPGTTLTVRPNSAAQVFVITERRSGTPAKPSWAEDLAQTWQMEEAAPRWHDRPTMRSFSRNCPAGWALTLPPCHAPPREGPVFSVVVTPVPGQATAPLEVSSFKEESFCDVDLAKLEEGAALRRRNSEVDEAVLGTLEEVPGWMHGTLVRPKEDGELPSRFAVRCAGCSVVYALLPAHASASVHSSRWGNGWEPREEAPTWQPQDGGLKSRLAVLAKRVSAKELLAVPPEIPEEVLALVVKPDAEAFDASGETNHGLELARAPVKETGLAWTDRQNRLAWIPPCMNGGIQLRGPHELYTRREMQLKLRATTAFRVFVMIEGQYESLVPRDGGGLINLLQSEGWVLDSAPTPAFGDASSCLKLLSKRCPEGQEVLMPLCGKVEGEMPLLLMVMIVPLGPDRLGEELKRSFAAWDAENELGIGQPALQDLLAALCPQLDEPNRKLVVLQALTTPKGEVRKAMPHEEFVEKILSFGAVGERAASPGSPWAISPG

Foldseek 3Di:
DDDDDDDDDDDDDDDDDPPPPPPPPPPPPPPPPPCQKWKWKQALVRDTDTWDKDFPDFQQWQADAPPDPDPDHQPFTKTFHFAFPLLGRWIWGHYRWLSFQAQRMKMKMAGQAKKKKKKKWFDPPPPLFLCPDPQDLSNCQLPDLFKAKAPPRGTWMFTPDPDDTDTTDMTMIIGIHHRGDIDIRHHGDDDSTTMIMTIGHLDPPDKDKDKAKPVRFDWDKDFPDFQDDLADVDNWGWHPAPPQQGRWIKTHTHFQPQDFQMKMKMAIQAKWKKKKWFAPDADDPVGGALVVVLVVPWAWDPDHIDIPPDDDITMTIDIDHRGHIDMRGGWDDPPPGGTGIMMTIGHPAPPLWFTKDKWFAAPRDTFDKDKDWDDWQCKWWDQDPVDRDTWIKTWHPAPPVLGAIKIATDDPDDFGLKMKIATQAWKKKKFWFAQVCVVVLPPPPDPDAKDKDPDFIWIATPVRDDIGGTTIIIHIAHRRGIDMDDNPSPGGGGIMGMGHDLVQKDKWKAKPVGDTFDKDADDFQDDQAPADNWTFNDDQPQQHSWIWGHYHQCLLVDAFIKMKMAIQFWKKKKKKKAFDDDPNDGDPPCPQVVVVVVVVKAFDPFQDTDTPPDRGSITMIMDTGGHGDIDIRGRDNPDPDRIGMIMIMGDPSVHLVSVLVRLVVVVVVVCVPPVQAAFLVNQLVVCCVVPVVQDSVRSSVLSQVLQQDPVRDRHRHDHSNSVSVVVSVCVSVSVVCPDPPPPNPDDDD

Radius of gyration: 32.52 Å; chains: 1; bounding box: 87×97×122 Å

Secondary structure (DSSP, 8-state):
------------------------------------EEEEEEPTT--EEEPPEEE--TT-BSS--TTS--SS---S-EEEEE--TTTTTSEEE-PPTTTTT-TT-EEEEEESS-EEEEEEEEE-TT--STTSSTTSHHHHHHHSTT-EEE-S-PPEEEE--SSS----EEEEEEEEE-TT-EEEPPP-SS----EEEEEEE--TT---EEEEETT----EEEE--TT--SBSS----EES--TTTTTSEEEEB-TT---TT--EEEEESS-EEEEEEE-----BTTB--HHHHHHTTSEEES---EETTS---EEEEEEE-TT--EEPPPP--STTT---EEEEEEEPTT--S--EEEEEEETTEEE-EEEEE--TT-EEEEE-SSSSSEEEEEEES--GGG-SEEEEE-TTSPPPSEEEEEESS-EEEEEEE-GGGHHHHTSS--TTS-EEES---EEEETT-PPPEEPEEEEEEE-TT-EEEPPTT--S---EEEEEE-TTS--EEEEETTSPBPEEEE--TT-BSSSS---BEEE--GGGTT-EEEE--GGGGGSTT-EEEEEESS-EEEEEEEEPPEETTEE---HHHHHHHHHTT-EE--SPPPEETTS---EEEEEEEE-TTPPEEEE--SS--S---EEEEEEE----HHHHHHHHHHHHHHHHTT-TT-EEHHHHHHHHHHH-TTS-HHHHHHHHHHHHB-TTS-B-SEE-HHHHHHHHHHHHTTTTTTTSTT-TT-----

pLDDT: mean 70.07, std 15.37, range [28.0, 93.81]

Organism: NCBI:txid2562239